Protein AF-A0A954AMT6-F1 (afdb_monomer)

pLDDT: mean 82.37, std 20.59, range [22.92, 98.62]

Foldseek 3Di:
DDDDDDDDDDDDDPVPPVPPDDDDDDDDDDDDDDDDDPPDDDPDDPDDDPPPDPPQPQLNPPLAAFDQDDADDDDPVVVVLLVLLLVLVVCLVPAPQWDADLLLQIDHPDPSNVVSLVVNLVVLQVCVVVLQVNLRNHPDLSSVLSSLSSLLSHPPNLSSLVSPLNLLRHPDPVSSLVSLVSCLSNLLSQLQDADPPDPPHRPYDRDLQSLLSQCSHPDLSSVLSSLSSLLSNLLSPVPNSLVSVVLCLNCLLVQLLDPDPSSNVSSQSNLCSNPVPQDADPDSNSNSVSVVVSNCVSPPCWDDDDQETEHEDDPLSVVQVVVLLVLQVDPVQKDWDWAWADDPVDIDIFIFIAGQDDPPSCVSNVDDHGKGWADKQNHGHRGSVSVVVVVVVCVVVVHQWMKTWIAHNVNDIGIHIYGYDDHPPND

Solvent-accessible surface area (backbone atoms only — not comparable to full-atom values): 24514 Å² total; per-residue (Å²): 144,81,81,89,78,87,83,78,84,85,89,84,84,71,70,72,78,78,70,77,72,87,91,80,82,89,86,83,94,74,84,85,80,83,87,80,74,90,85,76,73,82,92,75,73,97,71,70,71,79,70,72,73,75,80,71,56,73,66,66,71,70,70,74,51,56,77,48,80,49,74,74,89,67,54,72,67,55,49,52,51,42,52,50,36,42,51,39,50,49,53,36,71,73,38,93,68,46,46,59,50,91,64,19,44,83,39,46,86,51,68,66,44,49,53,45,49,67,62,46,39,66,52,25,52,76,45,40,79,56,51,58,65,54,49,59,26,46,69,52,64,72,57,42,41,19,50,56,59,49,29,74,58,20,45,60,62,57,59,16,47,61,50,53,55,51,40,64,30,42,64,51,66,68,47,26,54,56,48,48,65,61,42,38,50,26,51,31,33,40,33,57,35,53,38,89,94,41,94,84,46,63,60,37,83,74,79,55,61,48,36,59,54,24,52,49,41,93,47,68,69,50,25,39,52,19,34,51,44,48,31,41,34,19,70,50,36,33,73,71,44,53,69,52,48,71,77,40,59,82,46,49,44,56,44,36,55,40,90,49,62,70,39,24,50,38,48,50,50,35,49,30,52,66,38,77,84,62,78,76,53,88,52,46,68,58,29,31,60,47,44,57,55,52,46,41,70,77,55,45,44,54,41,80,52,97,56,34,33,41,40,37,76,44,75,67,45,52,51,37,50,52,52,49,51,53,41,48,69,33,74,86,30,38,43,75,42,78,44,68,36,70,56,100,86,49,75,48,77,44,53,10,31,25,26,69,53,63,58,74,69,48,38,64,74,73,50,52,63,47,24,26,41,25,27,50,72,84,42,74,23,77,37,48,64,56,42,50,58,49,53,51,52,40,48,74,72,68,47,46,63,49,36,41,32,31,29,42,76,85,42,50,80,45,67,37,36,38,33,53,46,73,65,78,72,85,123

Secondary structure (DSSP, 8-state):
---PPP------SSTTTSS-S---------PPPP---TT---S--S---------PPTT-S--------------HHHHHHHHHHHHHHHHHHH-TT-EE-TTS-EE---HHHHHHHHHHHHHHHHHHHHHHHHHHH---HHHHHHHHHHGGG-SSHHHHHHHHTTGGG-S-HHHHHHHHHHHHHHHHHHHH-B-TT-TT-BSS----HHHHHHTT-S-HHHHHHHHHHHHHHHHH-HHHHHTTHHHHTTTHHHHHT-S-HHHHHHHHHHHHHH-TT----SSHHHHHHHHHHHHHHHS-SEEEETTEEEE---HHHHHHHHHHHHHHH-TTTEEEEEEEEE-SS-EEEEEEEEES---HHHHTTT--TT-EEEEETTEE--SHHHHHHHHHHHHHTT--EEEEEEE-TTS-EEEEEEEEPPP----

Sequence (427 aa):
MIRRTPAILALPVLLPLLAAAPLCAQARDQDPPAGVDPTQVPRGSKYALPTAAPKEKPFSRPFRFFQPKTSFELSKDWQALLADAHEMYRLWRDSPDRSFDRDGLPTASTKHYATLRERITPLLARQGGMLRSYRMDETAAARRQAWAFLSLFVTPRQDAVDLLRGLPYEPDAAVRKSMIELSIPFLAACARATEDGQQGTAKYFVDAAPWMDLTRSPETRDRILALSALAEIAGARPVATKAVLPYMKRWYPDLLRSKSELLRNKAREFITLLEPQARFPSDIDASADYFDRVYKLLFPPIRLDKGRCELHPSAELDAAIELGRELLNDASATKRESVVVRTKRATFEKLGVRLLRVPEALESAGFHVGDVLTTLNGQPIGSAAQMLGTIEKILEAGSRRFVLEWVDAKGVEHVRTYEVMAPDSDG

Radius of gyration: 30.03 Å; Cα contacts (8 Å, |Δi|>4): 578; chains: 1; bounding box: 68×76×82 Å

Nearest PDB structures (foldseek):
  3au3-assembly1_A  TM=4.557E-01  e=9.404E-02  Homo sapiens
  3woy-assembly1_A  TM=4.192E-01  e=5.409E-02  Homo sapiens
  2h4m-assembly1_B  TM=4.352E-01  e=4.720E-01  Homo sapiens
  3nmz-assembly2_A  TM=2.814E-01  e=4.720E-01  Homo sapiens
  4r11-assembly2_C  TM=3.461E-01  e=4.953E+00  Caenorhabditis elegans

Structure (mmCIF, N/CA/C/O backbone):
data_AF-A0A954AMT6-F1
#
_entry.id   AF-A0A954AMT6-F1
#
loop_
_atom_site.group_PDB
_atom_site.id
_atom_site.type_symbol
_atom_site.label_atom_id
_atom_site.label_alt_id
_atom_site.label_comp_id
_atom_site.label_asym_id
_atom_site.label_entity_id
_atom_site.label_seq_id
_atom_site.pdbx_PDB_ins_code
_atom_site.Cartn_x
_atom_site.Cartn_y
_atom_site.Cartn_z
_atom_site.occupancy
_atom_site.B_iso_or_equiv
_atom_site.auth_seq_id
_atom_site.auth_comp_id
_atom_site.auth_asym_id
_atom_site.auth_atom_id
_atom_site.pdbx_PDB_model_num
ATOM 1 N N . MET A 1 1 ? -38.664 3.873 -13.435 1.00 39.53 1 MET A N 1
ATOM 2 C CA . MET A 1 1 ? -39.058 2.467 -13.211 1.00 39.53 1 MET A CA 1
ATOM 3 C C . MET A 1 1 ? -38.084 1.558 -13.957 1.00 39.53 1 MET A C 1
ATOM 5 O O . MET A 1 1 ? -38.405 1.105 -15.038 1.00 39.53 1 MET A O 1
ATOM 9 N N . ILE A 1 2 ? -36.882 1.330 -13.414 1.00 23.47 2 ILE A N 1
ATOM 10 C CA . ILE A 1 2 ? -35.962 0.260 -13.838 1.00 23.47 2 ILE A CA 1
ATOM 11 C C . ILE A 1 2 ? -35.269 -0.264 -12.572 1.00 23.47 2 ILE A C 1
ATOM 13 O O . ILE A 1 2 ? -34.470 0.420 -11.947 1.00 23.47 2 ILE A O 1
ATOM 17 N N . ARG A 1 3 ? -35.746 -1.448 -12.179 1.00 22.92 3 ARG A N 1
ATOM 18 C CA . ARG A 1 3 ? -35.132 -2.571 -11.453 1.00 22.92 3 ARG A CA 1
ATOM 19 C C . ARG A 1 3 ? -34.033 -2.273 -10.424 1.00 22.92 3 ARG A C 1
ATOM 21 O O . ARG 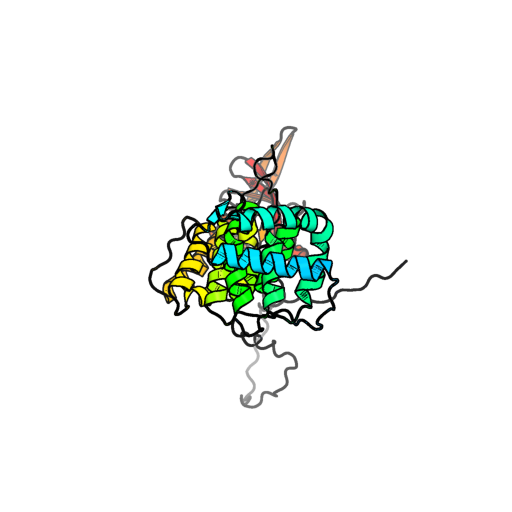A 1 3 ? -32.858 -2.151 -10.744 1.00 22.92 3 ARG A O 1
ATOM 28 N N . ARG A 1 4 ? -34.459 -2.335 -9.156 1.00 23.45 4 ARG A N 1
ATOM 29 C CA . ARG A 1 4 ? -33.649 -2.780 -8.017 1.00 23.45 4 ARG A CA 1
ATOM 30 C C . ARG A 1 4 ? -33.196 -4.221 -8.269 1.00 23.45 4 ARG A C 1
ATOM 32 O O . ARG A 1 4 ? -34.040 -5.083 -8.508 1.00 23.45 4 ARG A O 1
ATOM 39 N N . THR A 1 5 ? -31.900 -4.471 -8.155 1.00 25.03 5 THR A N 1
ATOM 40 C CA . THR A 1 5 ? -31.339 -5.817 -7.992 1.00 25.03 5 THR A CA 1
ATOM 41 C C . THR A 1 5 ? -30.939 -5.970 -6.521 1.00 25.03 5 THR A C 1
ATOM 43 O O . THR A 1 5 ? -30.305 -5.056 -5.990 1.00 25.03 5 THR A O 1
ATOM 46 N N . PRO A 1 6 ? -31.317 -7.062 -5.834 1.00 28.70 6 PRO A N 1
ATOM 47 C CA . PRO A 1 6 ? -30.940 -7.295 -4.448 1.00 28.70 6 PRO A CA 1
ATOM 48 C C . PRO A 1 6 ? -29.555 -7.952 -4.403 1.00 28.70 6 PRO A C 1
ATOM 50 O O . PRO A 1 6 ? -29.346 -8.996 -5.016 1.00 28.70 6 PRO A O 1
ATOM 53 N N . ALA A 1 7 ? -28.614 -7.362 -3.669 1.00 24.56 7 ALA A N 1
ATOM 54 C CA . ALA A 1 7 ? -27.383 -8.039 -3.274 1.00 24.56 7 ALA A CA 1
ATOM 55 C C . ALA A 1 7 ? -27.547 -8.507 -1.822 1.00 24.56 7 ALA A C 1
ATOM 57 O O . ALA A 1 7 ? -27.324 -7.767 -0.868 1.00 24.56 7 ALA A O 1
ATOM 58 N N . ILE A 1 8 ? -28.045 -9.736 -1.706 1.00 31.00 8 ILE A N 1
ATOM 59 C CA . ILE A 1 8 ? -27.939 -10.617 -0.542 1.00 31.00 8 ILE A CA 1
ATOM 60 C C . ILE A 1 8 ? -26.513 -11.205 -0.551 1.00 31.00 8 ILE A C 1
ATOM 62 O O . ILE A 1 8 ? -25.988 -11.445 -1.637 1.00 31.00 8 ILE A O 1
ATOM 66 N N . LEU A 1 9 ? -25.964 -11.488 0.645 1.00 27.56 9 LEU A N 1
ATOM 67 C CA . LEU A 1 9 ? -24.606 -11.975 1.006 1.00 27.56 9 LEU A CA 1
ATOM 68 C C . LEU A 1 9 ? -23.673 -10.802 1.395 1.00 27.56 9 LEU A C 1
ATOM 70 O O . LEU A 1 9 ? -23.375 -9.962 0.562 1.00 27.56 9 LEU A O 1
ATOM 74 N N . ALA A 1 10 ? -23.193 -10.622 2.631 1.00 26.39 10 ALA A N 1
ATOM 75 C CA . ALA A 1 10 ? -22.864 -11.583 3.679 1.00 26.39 10 ALA A CA 1
ATOM 76 C C . ALA A 1 10 ? -23.217 -11.068 5.100 1.00 26.39 10 ALA A C 1
ATOM 78 O O . ALA A 1 10 ? -22.641 -10.107 5.608 1.00 26.39 10 ALA A O 1
ATOM 79 N N . LEU A 1 11 ? -24.160 -11.768 5.738 1.00 28.52 11 LEU A N 1
ATOM 80 C CA . LEU A 1 11 ? -24.260 -12.022 7.182 1.00 28.52 11 LEU A CA 1
ATOM 81 C C . LEU A 1 11 ? -23.654 -13.428 7.345 1.00 28.52 11 LEU A C 1
ATOM 83 O O . LEU A 1 11 ? -24.226 -14.335 6.731 1.00 28.52 11 LEU A O 1
ATOM 87 N N . PRO A 1 12 ? -22.510 -13.653 8.033 1.00 33.53 12 PRO A N 1
ATOM 88 C CA . PRO A 1 12 ? -22.556 -13.944 9.478 1.00 33.53 12 PRO A CA 1
ATOM 89 C C . PRO A 1 12 ? -21.199 -13.775 10.220 1.00 33.53 12 PRO A C 1
ATOM 91 O O . PRO A 1 12 ? -20.303 -14.591 10.040 1.00 33.53 12 PRO A O 1
ATOM 94 N N . VAL A 1 13 ? -21.038 -12.803 11.128 1.00 34.53 13 VAL A N 1
ATOM 95 C CA . VAL A 1 13 ? -19.943 -12.883 12.138 1.00 34.53 13 VAL A CA 1
ATOM 96 C C . VAL A 1 13 ? -20.387 -12.515 13.562 1.00 34.53 13 VAL A C 1
ATOM 98 O O . VAL A 1 13 ? -19.777 -12.982 14.509 1.00 34.53 13 VAL A O 1
ATOM 101 N N . LEU A 1 14 ? -21.507 -11.812 13.768 1.00 35.38 14 LEU A N 1
ATOM 102 C CA . LEU A 1 14 ? -21.931 -11.406 15.125 1.00 35.38 14 LEU A CA 1
ATOM 103 C C . LEU A 1 14 ? -23.169 -12.131 15.685 1.00 35.38 14 LEU A C 1
ATOM 105 O O . LEU A 1 14 ? -23.525 -11.924 16.838 1.00 35.38 14 LEU A O 1
ATOM 109 N N . LEU A 1 15 ? -23.803 -13.026 14.919 1.00 35.53 15 LEU A N 1
ATOM 110 C CA . LEU A 1 15 ? -24.975 -13.788 15.385 1.00 35.53 15 LEU A CA 1
ATOM 111 C C . LEU A 1 15 ? -24.683 -14.991 16.320 1.00 35.53 15 LEU A C 1
ATOM 113 O O . LEU A 1 15 ? -25.569 -15.308 17.108 1.00 35.53 15 LEU A O 1
ATOM 117 N N . PRO A 1 16 ? -23.505 -15.657 16.322 1.00 33.38 16 PRO A N 1
ATOM 118 C CA . PRO A 1 16 ? -23.259 -16.764 17.258 1.00 33.38 16 PRO A CA 1
ATOM 119 C C . PRO A 1 16 ? -22.732 -16.339 18.638 1.00 33.38 16 PRO A C 1
ATOM 121 O O . PRO A 1 16 ? -22.769 -17.146 19.560 1.00 33.38 16 PRO A O 1
ATOM 124 N N . LEU A 1 17 ? -22.230 -15.108 18.796 1.00 35.06 17 LEU A N 1
ATOM 125 C CA . LEU A 1 17 ? -21.546 -14.665 20.024 1.00 35.06 17 LEU A CA 1
ATOM 126 C C . LEU A 1 17 ? -22.489 -14.085 21.091 1.00 35.06 17 LEU A C 1
ATOM 128 O O . LEU A 1 17 ? -22.149 -14.097 22.266 1.00 35.06 17 LEU A O 1
ATOM 132 N N . LEU A 1 18 ? -23.699 -13.663 20.710 1.00 33.62 18 LEU A N 1
ATOM 133 C CA . LEU A 1 18 ? -24.727 -13.165 21.640 1.00 33.62 18 LEU A CA 1
ATOM 134 C C . LEU A 1 18 ? -25.834 -14.193 21.949 1.00 33.62 18 LEU A C 1
ATOM 136 O O . LEU A 1 18 ? -26.652 -13.962 22.832 1.00 33.62 18 LEU A O 1
ATOM 140 N N . ALA A 1 19 ? -25.861 -15.340 21.258 1.00 32.38 19 ALA A N 1
ATOM 141 C CA . ALA A 1 19 ? -26.897 -16.372 21.410 1.00 32.38 19 ALA A CA 1
ATOM 142 C C . ALA A 1 19 ? -26.462 -17.597 22.247 1.00 32.38 19 ALA A C 1
ATOM 144 O O . ALA A 1 19 ? -27.180 -18.595 22.296 1.00 32.38 19 ALA A O 1
ATOM 145 N N . ALA A 1 20 ? -25.300 -17.547 22.906 1.00 32.31 20 ALA A N 1
ATOM 146 C CA . ALA A 1 20 ? -24.756 -18.654 23.695 1.00 32.31 20 ALA A CA 1
ATOM 147 C C . ALA A 1 20 ? -24.685 -18.327 25.200 1.00 32.31 20 ALA A C 1
ATOM 149 O O . ALA A 1 20 ? -23.614 -18.339 25.797 1.00 32.31 20 ALA A O 1
ATOM 150 N N . ALA A 1 21 ? -25.835 -18.077 25.828 1.00 29.72 21 ALA A N 1
ATOM 151 C CA . ALA A 1 21 ? -26.018 -18.277 27.267 1.00 29.72 21 ALA A CA 1
ATOM 152 C C . ALA A 1 21 ? -27.470 -18.723 27.543 1.00 29.72 21 ALA A C 1
ATOM 154 O O . ALA A 1 21 ? -28.401 -18.119 27.005 1.00 29.72 21 ALA A O 1
ATOM 155 N N . PRO A 1 22 ? -27.699 -19.791 28.330 1.00 33.03 22 PRO A N 1
ATOM 156 C CA . PRO A 1 22 ? -29.031 -20.340 28.539 1.00 33.03 22 PRO A CA 1
ATOM 157 C C . PRO A 1 22 ? -29.822 -19.511 29.558 1.00 33.03 22 PRO A C 1
ATOM 159 O O . PRO A 1 22 ? -29.439 -19.379 30.719 1.00 33.03 22 PRO A O 1
ATOM 162 N N . LEU A 1 23 ? -30.988 -19.026 29.137 1.00 29.27 23 LEU A N 1
ATOM 163 C CA . LEU A 1 23 ? -32.106 -18.735 30.029 1.00 29.27 23 LEU A CA 1
ATOM 164 C C . LEU A 1 23 ? -32.763 -20.066 30.425 1.00 29.27 23 LEU A C 1
ATOM 166 O O . LEU A 1 23 ? -33.366 -20.710 29.572 1.00 29.27 23 LEU A O 1
ATOM 170 N N . CYS A 1 24 ? -32.623 -20.484 31.688 1.00 27.59 24 CYS A N 1
ATOM 171 C CA . CYS A 1 24 ? -33.737 -20.888 32.564 1.00 27.59 24 CYS A CA 1
ATOM 172 C C . CYS A 1 24 ? -33.237 -21.541 33.861 1.00 27.59 24 CYS A C 1
ATOM 174 O O . CYS A 1 24 ? -32.569 -22.572 33.854 1.00 27.59 24 CYS A O 1
ATOM 176 N N . ALA A 1 25 ? -33.655 -20.958 34.984 1.00 30.44 25 ALA A N 1
ATOM 177 C CA . ALA A 1 25 ? -33.643 -21.579 36.297 1.00 30.44 25 ALA A CA 1
ATOM 178 C C . ALA A 1 25 ? -34.978 -22.312 36.560 1.00 30.44 25 ALA A C 1
ATOM 180 O O . ALA A 1 25 ? -36.036 -21.807 36.197 1.00 30.44 25 ALA A O 1
ATOM 181 N N . GLN A 1 26 ? -34.870 -23.448 37.262 1.00 31.23 26 GLN A N 1
ATOM 182 C CA . GLN A 1 26 ? -35.848 -24.108 38.150 1.00 31.23 26 GLN A CA 1
ATOM 183 C C . GLN A 1 26 ? -37.189 -24.638 37.594 1.00 31.23 26 GLN A C 1
ATOM 185 O O . GLN A 1 26 ? -38.109 -23.873 37.329 1.00 31.23 26 GLN A O 1
ATOM 190 N N . ALA A 1 27 ? -37.361 -25.971 37.660 1.00 27.73 27 ALA A N 1
ATOM 191 C CA . ALA A 1 27 ? -38.495 -26.611 38.349 1.00 27.73 27 ALA A CA 1
ATOM 192 C C . ALA A 1 27 ? -38.302 -28.136 38.568 1.00 27.73 27 ALA A C 1
ATOM 194 O O . ALA A 1 27 ? -38.224 -28.891 37.607 1.00 27.73 27 ALA A O 1
ATOM 195 N N . ARG A 1 28 ? -38.391 -28.525 39.852 1.00 28.66 28 ARG A N 1
ATOM 196 C CA . ARG A 1 28 ? -38.948 -29.762 40.451 1.00 28.66 28 ARG A CA 1
ATOM 197 C C . ARG A 1 28 ? -38.168 -31.089 40.461 1.00 28.66 28 ARG A C 1
ATOM 199 O O . ARG A 1 28 ? -37.801 -31.643 39.434 1.00 28.66 28 ARG A O 1
ATOM 206 N N . ASP A 1 29 ? -38.083 -31.605 41.692 1.00 38.12 29 ASP A N 1
ATOM 207 C CA . ASP A 1 29 ? -37.853 -32.992 42.099 1.00 38.12 29 ASP A CA 1
ATOM 208 C C . ASP A 1 29 ? -38.698 -33.989 41.299 1.00 38.12 29 ASP A C 1
ATOM 210 O O . ASP A 1 29 ? -39.926 -33.873 41.272 1.00 38.12 29 ASP A O 1
ATOM 214 N N . GLN A 1 30 ? -38.035 -34.993 40.727 1.00 30.53 30 GLN A N 1
ATOM 215 C CA . GLN A 1 30 ? -38.553 -36.339 40.478 1.00 30.53 30 GLN A CA 1
ATOM 216 C C . GLN A 1 30 ? -37.357 -37.295 40.322 1.00 30.53 30 GLN A C 1
ATOM 218 O O . GLN A 1 30 ? -36.371 -36.959 39.666 1.00 30.53 30 GLN A O 1
ATOM 223 N N . ASP A 1 31 ? -37.442 -38.457 40.974 1.00 32.38 31 ASP A N 1
ATOM 224 C CA . ASP A 1 31 ? -36.418 -39.510 41.000 1.00 32.38 31 ASP A CA 1
ATOM 225 C C . ASP A 1 31 ? -35.973 -39.972 39.595 1.00 32.38 31 ASP A C 1
ATOM 227 O O . ASP A 1 31 ? -36.766 -39.942 38.647 1.00 32.38 31 ASP A O 1
ATOM 231 N N . PRO A 1 32 ? -34.719 -40.444 39.429 1.00 31.44 32 PRO A N 1
ATOM 232 C CA . PRO A 1 32 ? -34.185 -40.798 38.120 1.00 31.44 32 PRO A CA 1
ATOM 233 C C . PRO A 1 32 ? -34.730 -42.152 37.631 1.00 31.44 32 PRO A C 1
ATOM 235 O O . PRO A 1 32 ? -34.646 -43.144 38.361 1.00 31.44 32 PRO A O 1
ATOM 238 N N . PRO A 1 33 ? -35.211 -42.264 36.378 1.00 32.69 33 PRO A N 1
ATOM 239 C CA . PRO A 1 33 ? -35.405 -43.561 35.757 1.00 32.69 33 PRO A CA 1
ATOM 240 C C . PRO A 1 33 ? -34.062 -44.119 35.264 1.00 32.69 33 PRO A C 1
ATOM 242 O O . PRO A 1 33 ? -33.145 -43.396 34.868 1.00 32.69 33 PRO A O 1
ATOM 245 N N . ALA A 1 34 ? -33.962 -45.441 35.316 1.00 37.44 34 ALA A N 1
ATOM 246 C CA . ALA A 1 34 ? -32.781 -46.220 34.995 1.00 37.44 34 ALA A CA 1
ATOM 247 C C . ALA A 1 34 ? -32.275 -46.038 33.549 1.00 37.44 34 ALA A C 1
ATOM 249 O O . ALA A 1 34 ? -33.058 -46.013 32.605 1.00 37.44 34 ALA A O 1
ATOM 250 N N . GLY A 1 35 ? -30.942 -46.029 33.418 1.00 42.00 35 GLY A N 1
ATOM 251 C CA . GLY A 1 35 ? -30.180 -46.582 32.293 1.00 42.00 35 GLY A CA 1
ATOM 252 C C . GLY A 1 35 ? -30.486 -46.050 30.893 1.00 42.00 35 GLY A C 1
ATOM 253 O O . GLY A 1 35 ? -31.295 -46.628 30.174 1.00 42.00 35 GLY A O 1
ATOM 254 N N . VAL A 1 36 ? -29.715 -45.054 30.447 1.00 33.25 36 VAL A N 1
ATOM 255 C CA . VAL A 1 36 ? -29.542 -44.761 29.016 1.00 33.25 36 VAL A CA 1
ATOM 256 C C . VAL A 1 36 ? -28.079 -44.998 28.646 1.00 33.25 36 VAL A C 1
ATOM 258 O O . VAL A 1 36 ? -27.172 -44.376 29.194 1.00 33.25 36 VAL A O 1
ATOM 261 N N . ASP A 1 37 ? -27.876 -45.947 27.737 1.00 39.97 37 ASP A N 1
ATOM 262 C CA . ASP A 1 37 ? -26.595 -46.326 27.149 1.00 39.97 37 ASP A CA 1
ATOM 263 C C . ASP A 1 37 ? -26.020 -45.155 26.317 1.00 39.97 37 ASP A C 1
ATOM 265 O O . ASP A 1 37 ? -26.668 -44.704 25.365 1.00 39.97 37 ASP A O 1
ATOM 269 N N . PRO A 1 38 ? -24.814 -44.643 26.632 1.00 34.97 38 PRO A N 1
ATOM 270 C CA . PRO A 1 38 ? -24.215 -43.502 25.937 1.00 34.97 38 PRO A CA 1
ATOM 271 C C . PRO A 1 38 ? -23.740 -43.808 24.502 1.00 34.97 38 PRO A C 1
ATOM 273 O O . PRO A 1 38 ? -23.171 -42.930 23.853 1.00 34.97 38 PRO A O 1
ATOM 276 N N . THR A 1 39 ? -23.965 -45.015 23.969 1.00 34.16 39 THR A N 1
ATOM 277 C CA . THR A 1 39 ? -23.515 -45.395 22.617 1.00 34.16 39 THR A CA 1
ATOM 278 C C . THR A 1 39 ? -24.541 -45.197 21.497 1.00 34.16 39 THR A C 1
ATOM 280 O O . THR A 1 39 ? -24.213 -45.419 20.330 1.00 34.16 39 THR A O 1
ATOM 283 N N . GLN A 1 40 ? -25.746 -44.692 21.784 1.00 37.56 40 GLN A N 1
ATOM 284 C CA . GLN A 1 40 ? -26.763 -44.432 20.755 1.00 37.56 40 GLN A CA 1
ATOM 285 C C . GLN A 1 40 ? -27.108 -42.945 20.613 1.00 37.56 40 GLN A C 1
ATOM 287 O O . GLN A 1 40 ? -28.168 -42.486 21.028 1.00 37.56 40 GLN A O 1
ATOM 292 N N . VAL A 1 41 ? -26.229 -42.186 19.950 1.00 35.03 41 VAL A N 1
ATOM 293 C CA . VAL A 1 41 ? -26.588 -40.877 19.378 1.00 35.03 41 VAL A CA 1
ATOM 294 C C . VAL A 1 41 ? -26.705 -41.019 17.854 1.00 35.03 41 VAL A C 1
ATOM 296 O O . VAL A 1 41 ? -25.728 -41.408 17.203 1.00 35.03 41 VAL A O 1
ATOM 299 N N . PRO A 1 42 ? -27.861 -40.697 17.244 1.00 35.53 42 PRO A N 1
ATOM 300 C CA . PRO A 1 42 ? -28.013 -40.725 15.798 1.00 35.53 42 PRO A CA 1
ATOM 301 C C . PRO A 1 42 ? -27.135 -39.643 15.156 1.00 35.53 42 PRO A C 1
ATOM 303 O O . PRO A 1 42 ? -27.300 -38.447 15.402 1.00 35.53 42 PRO A O 1
ATOM 306 N N . ARG A 1 43 ? -26.206 -40.060 14.288 1.00 42.59 43 ARG A N 1
ATOM 307 C CA . ARG A 1 43 ? -25.472 -39.165 13.383 1.00 42.59 43 ARG A CA 1
ATOM 308 C C . ARG A 1 43 ? -26.459 -38.518 12.411 1.00 42.59 43 ARG A C 1
ATOM 310 O O . ARG A 1 43 ? -26.842 -39.131 11.420 1.00 42.59 43 ARG A O 1
ATOM 317 N N . GLY A 1 44 ? -26.859 -37.282 12.686 1.00 39.81 44 GLY A N 1
ATOM 318 C CA . GLY A 1 44 ? -27.775 -36.567 11.804 1.00 39.81 44 GLY A CA 1
ATOM 319 C C . GLY A 1 44 ? -28.149 -35.163 12.260 1.00 39.81 44 GLY A C 1
ATOM 320 O O . GLY A 1 44 ? -29.327 -34.827 12.214 1.00 39.81 44 GLY A O 1
ATOM 321 N N . SER A 1 45 ? -27.197 -34.322 12.681 1.00 35.28 45 SER A N 1
ATOM 322 C CA . SER A 1 45 ? -27.476 -32.885 12.791 1.00 35.28 45 SER A CA 1
ATOM 323 C C . SER A 1 45 ? -27.213 -32.206 11.439 1.00 35.28 45 SER A C 1
ATOM 325 O O . SER A 1 45 ? -26.089 -32.125 10.951 1.00 35.28 45 SER A O 1
ATOM 327 N N . LYS A 1 46 ? -28.277 -31.695 10.807 1.00 37.28 46 LYS A N 1
ATOM 328 C CA . LYS A 1 46 ? -28.234 -30.875 9.575 1.00 37.28 46 LYS A CA 1
ATOM 329 C C . LYS A 1 46 ? -27.667 -29.458 9.800 1.00 37.28 46 LYS A C 1
ATOM 331 O O . LYS A 1 46 ? -27.836 -28.586 8.957 1.00 37.28 46 LYS A O 1
ATOM 336 N N . TYR A 1 47 ? -26.985 -29.239 10.922 1.00 35.31 47 TYR A N 1
ATOM 337 C CA . TYR A 1 47 ? -26.426 -27.955 11.343 1.00 35.31 47 TYR A CA 1
ATOM 338 C C . TYR A 1 47 ? -25.015 -28.147 11.903 1.00 35.31 47 TYR A C 1
ATOM 340 O O . TYR A 1 47 ? -24.683 -27.657 12.980 1.00 35.31 47 TYR A O 1
ATOM 348 N N . ALA A 1 48 ? -24.172 -28.893 11.185 1.00 33.06 48 ALA A N 1
ATOM 349 C CA . ALA A 1 48 ? -22.739 -28.787 11.406 1.00 33.06 48 ALA A CA 1
ATOM 350 C C . ALA A 1 48 ? -22.333 -27.344 11.077 1.00 33.06 48 ALA A C 1
ATOM 352 O O . ALA A 1 48 ? -22.473 -26.905 9.933 1.00 33.06 48 ALA A O 1
ATOM 353 N N . LEU A 1 49 ? -21.874 -26.604 12.093 1.00 34.00 49 LEU A N 1
ATOM 354 C CA . LEU A 1 49 ? -21.141 -25.354 11.900 1.00 34.00 49 LEU A CA 1
ATOM 355 C C . LEU A 1 49 ? -20.101 -25.601 10.801 1.00 34.00 49 LEU A C 1
ATOM 357 O O . LEU A 1 49 ? -19.436 -26.642 10.860 1.00 34.00 49 LEU A O 1
ATOM 361 N N . PRO A 1 50 ? -19.964 -24.719 9.794 1.00 34.62 50 PRO A N 1
ATOM 362 C CA . PRO A 1 50 ? -18.945 -24.897 8.777 1.00 34.62 50 PRO A CA 1
ATOM 363 C C . PRO A 1 50 ? -17.607 -25.026 9.500 1.00 34.62 50 PRO A C 1
ATOM 365 O O . PRO A 1 50 ? -17.144 -24.083 10.142 1.00 34.62 50 PRO A O 1
ATOM 368 N N . THR A 1 51 ? -17.024 -26.227 9.454 1.00 40.41 51 THR A N 1
ATOM 369 C CA . THR A 1 51 ? -15.646 -26.470 9.874 1.00 40.41 51 THR A CA 1
ATOM 370 C C . THR A 1 51 ? -14.821 -25.367 9.249 1.00 40.41 51 THR A C 1
ATOM 372 O O . THR A 1 51 ? -14.891 -25.219 8.025 1.00 40.41 51 THR A O 1
ATOM 375 N N . ALA A 1 52 ? -14.150 -24.570 10.094 1.00 44.38 52 ALA A N 1
ATOM 376 C CA . ALA A 1 52 ? -13.377 -23.401 9.693 1.00 44.38 52 ALA A CA 1
ATOM 377 C C . ALA A 1 52 ? -12.727 -23.686 8.343 1.00 44.38 52 ALA A C 1
ATOM 379 O O . ALA A 1 52 ? -11.986 -24.671 8.233 1.00 44.38 52 ALA A O 1
ATOM 380 N N . ALA A 1 53 ? -13.102 -22.902 7.321 1.00 45.69 53 ALA A N 1
ATOM 381 C CA . ALA A 1 53 ? -12.620 -23.107 5.964 1.00 45.69 53 ALA A CA 1
ATOM 382 C C . ALA A 1 53 ? -11.111 -23.366 6.048 1.00 45.69 53 ALA A C 1
ATOM 384 O O . ALA A 1 53 ? -10.431 -22.635 6.781 1.00 45.69 53 ALA A O 1
ATOM 385 N N . PRO A 1 54 ? -10.603 -24.447 5.423 1.00 48.72 54 PRO A N 1
ATOM 386 C CA . PRO A 1 54 ? -9.213 -24.846 5.583 1.00 48.72 54 PRO A CA 1
ATOM 387 C C . PRO A 1 54 ? -8.362 -23.604 5.379 1.00 48.72 54 PRO A C 1
ATOM 389 O O . PRO A 1 54 ? -8.541 -22.934 4.363 1.00 48.72 54 PRO A O 1
ATOM 392 N N . LYS A 1 55 ? -7.524 -23.261 6.374 1.00 53.22 55 LYS A N 1
ATOM 393 C CA . LYS A 1 55 ? -6.646 -22.086 6.328 1.00 53.22 55 LYS A CA 1
ATOM 394 C C . LYS A 1 55 ? -5.896 -22.149 5.003 1.00 53.22 55 LYS A C 1
ATOM 396 O O . LYS A 1 55 ? -4.933 -22.904 4.873 1.00 53.22 55 LYS A O 1
ATOM 401 N N . GLU A 1 56 ? -6.395 -21.428 4.001 1.00 51.16 56 GLU A N 1
ATOM 402 C CA . GLU A 1 56 ? -5.812 -21.387 2.666 1.00 51.16 56 GLU A CA 1
ATOM 403 C C . GLU A 1 56 ? -4.337 -21.023 2.896 1.00 51.16 56 GLU A C 1
ATOM 405 O O . GLU A 1 56 ? -4.025 -20.092 3.653 1.00 51.16 56 GLU A O 1
ATOM 410 N N . LYS A 1 57 ? -3.402 -21.798 2.344 1.00 59.84 57 LYS A N 1
ATOM 411 C CA . LYS A 1 57 ? -1.986 -21.490 2.556 1.00 59.84 57 LYS A CA 1
ATOM 412 C C . LYS A 1 57 ? -1.721 -20.071 2.031 1.00 59.84 57 LYS A C 1
ATOM 414 O O . LYS A 1 57 ? -2.272 -19.718 0.979 1.00 59.84 57 LYS A O 1
ATOM 419 N N . PRO A 1 58 ? -0.912 -19.248 2.713 1.00 54.31 58 PRO A N 1
ATOM 420 C CA . PRO A 1 58 ? -0.385 -18.032 2.108 1.00 54.31 58 PRO A CA 1
ATOM 421 C C . PRO A 1 58 ? 0.179 -18.372 0.719 1.00 54.31 58 PRO A C 1
ATOM 423 O O . PRO A 1 58 ? 0.751 -19.447 0.531 1.00 54.31 58 PRO A O 1
ATOM 426 N N . PHE A 1 59 ? -0.060 -17.514 -0.276 1.00 59.97 59 PHE A N 1
ATOM 427 C CA . PHE A 1 59 ? 0.307 -17.744 -1.688 1.00 59.97 59 PHE A CA 1
ATOM 428 C C . PHE A 1 59 ? -0.450 -18.875 -2.425 1.00 59.97 59 PHE A C 1
ATOM 430 O O . PHE A 1 59 ? -0.112 -19.179 -3.565 1.00 59.97 59 PHE A O 1
ATOM 437 N N . SER A 1 60 ? -1.489 -19.484 -1.833 1.00 53.97 60 SER A N 1
ATOM 438 C CA . SER A 1 60 ? -2.279 -20.547 -2.494 1.00 53.97 60 SER A CA 1
ATOM 439 C C . SER A 1 60 ? -3.064 -20.065 -3.715 1.00 53.97 60 SER A C 1
ATOM 441 O O . SER A 1 60 ? -3.208 -20.811 -4.682 1.00 53.97 60 SER A O 1
ATOM 443 N N . ARG A 1 61 ? -3.535 -18.811 -3.710 1.00 60.91 61 ARG A N 1
ATOM 444 C CA . ARG A 1 61 ? -4.050 -18.164 -4.920 1.00 60.91 61 ARG A CA 1
ATOM 445 C C . ARG A 1 61 ? -2.860 -17.684 -5.758 1.00 60.91 61 ARG A C 1
ATOM 447 O O . ARG A 1 61 ? -2.148 -16.788 -5.287 1.00 60.91 61 ARG A O 1
ATOM 454 N N . PRO A 1 62 ? -2.648 -18.242 -6.965 1.00 65.88 62 PRO A N 1
ATOM 455 C CA . PRO A 1 62 ? -1.496 -17.906 -7.785 1.00 65.88 62 PRO A CA 1
ATOM 456 C C . PRO A 1 62 ? -1.535 -16.425 -8.158 1.00 65.88 62 PRO A C 1
ATOM 458 O O . PRO A 1 62 ? -2.578 -15.912 -8.572 1.00 65.88 62 PRO A O 1
ATOM 461 N N . PHE A 1 63 ? -0.394 -15.748 -8.014 1.00 79.12 63 PHE A N 1
ATOM 462 C CA . PHE A 1 63 ? -0.194 -14.424 -8.595 1.00 79.12 63 PHE A CA 1
ATOM 463 C C . PHE A 1 63 ? -0.442 -14.521 -10.106 1.00 79.12 63 PHE A C 1
ATOM 465 O O . PHE A 1 63 ? 0.140 -15.377 -10.777 1.00 79.12 63 PHE A O 1
ATOM 472 N N . ARG A 1 64 ? -1.355 -13.700 -10.635 1.00 83.19 64 ARG A N 1
ATOM 473 C CA . ARG A 1 64 ? -1.755 -13.763 -12.044 1.00 83.19 64 ARG A CA 1
ATOM 474 C C . ARG A 1 64 ? -0.987 -12.722 -12.841 1.00 83.19 64 ARG A C 1
ATOM 476 O O . ARG A 1 64 ? -1.249 -11.531 -12.722 1.00 83.19 64 ARG A O 1
ATOM 483 N N . PHE A 1 65 ? -0.068 -13.195 -13.670 1.00 87.19 65 PHE A N 1
ATOM 484 C CA . PHE A 1 65 ? 0.544 -12.376 -14.709 1.00 87.19 65 PHE A CA 1
ATOM 485 C C . PHE A 1 65 ? -0.442 -12.135 -15.854 1.00 87.19 65 PHE A C 1
ATOM 487 O O . PHE A 1 65 ? -1.392 -12.902 -16.050 1.00 87.19 65 PHE A O 1
ATOM 494 N N . PHE A 1 66 ? -0.202 -11.082 -16.631 1.00 85.12 66 PHE A N 1
ATOM 495 C CA . PHE A 1 66 ? -0.923 -10.864 -17.874 1.00 85.12 66 PHE A CA 1
ATOM 496 C C . PHE A 1 66 ? -0.703 -12.034 -18.832 1.00 85.12 66 PHE A C 1
ATOM 498 O O . PHE A 1 66 ? 0.376 -12.621 -18.901 1.00 85.12 66 PHE A O 1
ATOM 505 N N . GLN A 1 67 ? -1.755 -12.370 -19.570 1.00 84.56 67 GLN A N 1
ATOM 506 C CA . GLN A 1 67 ? -1.731 -13.398 -20.602 1.00 84.56 67 GLN A CA 1
ATOM 507 C C . GLN A 1 67 ? -1.887 -12.702 -21.956 1.00 84.56 67 GLN A C 1
ATOM 509 O O . GLN A 1 67 ? -3.025 -12.540 -22.403 1.00 84.56 67 GLN A O 1
ATOM 514 N N . PRO A 1 68 ? -0.786 -12.233 -22.573 1.00 79.69 68 PRO A N 1
ATOM 515 C CA . PRO A 1 68 ? -0.841 -11.607 -23.888 1.00 79.69 68 PRO A CA 1
ATOM 516 C C . PRO A 1 68 ? -1.388 -12.615 -24.899 1.00 79.69 68 PRO A C 1
ATOM 518 O O . PRO A 1 68 ? -0.949 -13.767 -24.933 1.00 79.69 68 PRO A O 1
ATOM 521 N N . LYS A 1 69 ? -2.386 -12.203 -25.686 1.00 79.12 69 LYS A N 1
ATOM 522 C CA . LYS A 1 69 ? -3.130 -13.120 -26.566 1.00 79.12 69 LYS A CA 1
ATOM 523 C C . LYS A 1 69 ? -2.727 -13.026 -28.031 1.00 79.12 69 LYS A C 1
ATOM 525 O O . LYS A 1 69 ? -2.907 -14.001 -28.755 1.00 79.12 69 LYS A O 1
ATOM 530 N N . THR A 1 70 ? -2.218 -11.883 -28.483 1.00 74.88 70 THR A N 1
ATOM 531 C CA . THR A 1 70 ? -2.068 -11.600 -29.916 1.00 74.88 70 THR A CA 1
ATOM 532 C C . THR A 1 70 ? -0.900 -10.667 -30.197 1.00 74.88 70 THR A C 1
ATOM 534 O O . THR A 1 70 ? -0.838 -9.568 -29.661 1.00 74.88 70 THR A O 1
ATOM 537 N N . SER A 1 71 ? -0.020 -11.050 -31.122 1.00 73.00 71 SER A N 1
ATOM 538 C CA . SER A 1 71 ? 0.916 -10.098 -31.727 1.00 73.00 71 SER A CA 1
ATOM 539 C C . SER A 1 71 ? 0.166 -9.236 -32.741 1.00 73.00 71 SER A C 1
ATOM 541 O O . SER A 1 71 ? -0.483 -9.776 -33.637 1.00 73.00 71 SER A O 1
ATOM 543 N N . PHE A 1 72 ? 0.238 -7.915 -32.601 1.00 77.81 72 PHE A N 1
ATOM 544 C CA . PHE A 1 72 ? -0.318 -6.994 -33.588 1.00 77.81 72 PHE A CA 1
ATOM 545 C C . PHE A 1 72 ? 0.735 -6.616 -34.629 1.00 77.81 72 PHE A C 1
ATOM 547 O O . PHE A 1 72 ? 1.911 -6.409 -34.311 1.00 77.81 72 PHE A O 1
ATOM 554 N N . GLU A 1 73 ? 0.299 -6.457 -35.877 1.00 84.81 73 GLU A N 1
ATOM 555 C CA . GLU A 1 73 ? 1.104 -5.772 -36.880 1.00 84.81 73 GLU A CA 1
ATOM 556 C C . GLU A 1 73 ? 1.124 -4.275 -36.568 1.00 84.81 73 GLU A C 1
ATOM 558 O O . GLU A 1 73 ? 0.117 -3.574 -36.651 1.00 84.81 73 GLU A O 1
ATOM 563 N N . LEU A 1 74 ? 2.293 -3.788 -36.161 1.00 85.94 74 LEU A N 1
ATOM 564 C CA . LEU A 1 74 ? 2.510 -2.376 -35.879 1.00 85.94 74 LEU A CA 1
ATOM 565 C C . LEU A 1 74 ? 2.724 -1.609 -37.184 1.00 85.94 74 LEU A C 1
ATOM 567 O O . LEU A 1 74 ? 3.398 -2.106 -38.091 1.00 85.94 74 LEU A O 1
ATOM 571 N N . SER A 1 75 ? 2.231 -0.370 -37.250 1.00 89.62 75 SER A N 1
ATOM 572 C CA . SER A 1 75 ? 2.577 0.540 -38.346 1.00 89.62 75 SER A CA 1
ATOM 573 C C . SER A 1 75 ? 4.092 0.783 -38.398 1.00 89.62 75 SER A C 1
ATOM 575 O O . SER A 1 75 ? 4.795 0.631 -37.395 1.00 89.62 75 SER A O 1
ATOM 577 N N . LYS A 1 76 ? 4.607 1.198 -39.564 1.00 91.75 76 LYS A N 1
ATOM 578 C CA . LYS A 1 76 ? 6.038 1.511 -39.739 1.00 91.75 76 LYS A CA 1
ATOM 579 C C . LYS A 1 76 ? 6.538 2.537 -38.716 1.00 91.75 76 LYS A C 1
ATOM 581 O O . LYS A 1 76 ? 7.639 2.380 -38.198 1.00 91.75 76 LYS A O 1
ATOM 586 N N . ASP A 1 77 ? 5.708 3.519 -38.373 1.00 90.00 77 ASP A N 1
ATOM 587 C CA . ASP A 1 77 ? 6.046 4.555 -37.393 1.00 90.00 77 ASP A CA 1
ATOM 588 C C . ASP A 1 77 ? 6.241 3.969 -35.988 1.00 90.00 77 ASP A C 1
ATOM 590 O O . ASP A 1 77 ? 7.219 4.280 -35.313 1.00 90.00 77 ASP A O 1
ATOM 594 N N . TRP A 1 78 ? 5.357 3.060 -35.563 1.00 89.62 78 TRP A N 1
ATOM 595 C CA . TRP A 1 78 ? 5.490 2.374 -34.275 1.00 89.62 78 TRP A CA 1
ATOM 596 C C . TRP A 1 78 ? 6.681 1.418 -34.246 1.00 89.62 78 TRP A C 1
ATOM 598 O O . TRP A 1 78 ? 7.359 1.316 -33.226 1.00 89.62 78 TRP A O 1
ATOM 608 N N . GLN A 1 79 ? 6.971 0.741 -35.358 1.00 91.44 79 GLN A N 1
ATOM 609 C CA . GLN A 1 79 ? 8.163 -0.102 -35.468 1.00 91.44 79 GLN A CA 1
ATOM 610 C C . GLN A 1 79 ? 9.447 0.727 -35.339 1.00 91.44 79 GLN A C 1
ATOM 612 O O . GLN A 1 79 ? 10.344 0.338 -34.593 1.00 91.44 79 GLN A O 1
ATOM 617 N N . ALA A 1 80 ? 9.515 1.880 -36.013 1.00 92.38 80 ALA A N 1
ATOM 618 C CA . ALA A 1 80 ? 10.642 2.803 -35.909 1.00 92.38 80 ALA A CA 1
ATOM 619 C C . ALA A 1 80 ? 10.791 3.351 -34.481 1.00 92.38 80 ALA A C 1
ATOM 621 O O . ALA A 1 80 ? 11.888 3.327 -33.928 1.00 92.38 80 ALA A O 1
ATOM 622 N N . LEU A 1 81 ? 9.684 3.749 -33.843 1.00 92.94 81 LEU A N 1
ATOM 623 C CA . LEU A 1 81 ? 9.694 4.212 -32.455 1.00 92.94 81 LEU A CA 1
ATOM 624 C C . LEU A 1 81 ? 10.201 3.135 -31.487 1.00 92.94 81 LEU A C 1
ATOM 626 O O . LEU A 1 81 ? 10.961 3.433 -30.571 1.00 92.94 81 LEU A O 1
ATOM 630 N N . LEU A 1 82 ? 9.791 1.880 -31.678 1.00 92.50 82 LEU A N 1
ATOM 631 C CA . LEU A 1 82 ? 10.251 0.767 -30.850 1.00 92.50 82 LEU A CA 1
ATOM 632 C C . LEU A 1 82 ? 11.728 0.440 -31.060 1.00 92.50 82 LEU A C 1
ATOM 634 O O . LEU A 1 82 ? 12.413 0.116 -30.091 1.00 92.50 82 LEU A O 1
ATOM 638 N N . ALA A 1 83 ? 12.219 0.526 -32.297 1.00 94.00 83 ALA A N 1
ATOM 639 C CA . ALA A 1 83 ? 13.639 0.366 -32.584 1.00 94.00 83 ALA A CA 1
ATOM 640 C C . ALA A 1 83 ? 14.459 1.462 -31.886 1.00 94.00 83 ALA A C 1
ATOM 642 O O . ALA A 1 83 ? 15.431 1.156 -31.195 1.00 94.00 83 ALA A O 1
ATOM 643 N N . ASP A 1 84 ? 14.003 2.713 -31.973 1.00 95.88 84 ASP A N 1
ATOM 644 C CA . ASP A 1 84 ? 14.610 3.850 -31.282 1.00 95.88 84 ASP A CA 1
ATOM 645 C C . ASP A 1 84 ? 14.591 3.680 -29.762 1.00 95.88 84 ASP A C 1
ATOM 647 O O . ASP A 1 84 ? 15.588 3.935 -29.093 1.00 95.88 84 ASP A O 1
ATOM 651 N N . ALA A 1 85 ? 13.472 3.221 -29.204 1.00 95.12 85 ALA A N 1
ATOM 652 C CA . ALA A 1 85 ? 13.333 2.960 -27.777 1.00 95.12 85 ALA A CA 1
ATOM 653 C C . ALA A 1 85 ? 14.282 1.864 -27.291 1.00 95.12 85 ALA A C 1
ATOM 655 O O . ALA A 1 85 ? 14.886 1.989 -26.225 1.00 95.12 85 ALA A O 1
ATOM 656 N N . HIS A 1 86 ? 14.405 0.789 -28.069 1.00 94.75 86 HIS A N 1
ATOM 657 C CA . HIS A 1 86 ? 15.306 -0.311 -27.766 1.00 94.75 86 HIS A CA 1
ATOM 658 C C . HIS A 1 86 ? 16.766 0.152 -27.789 1.00 94.75 86 HIS A C 1
ATOM 660 O O . HIS A 1 86 ? 17.515 -0.138 -26.856 1.00 94.75 86 HIS A O 1
ATOM 666 N N . GLU A 1 87 ? 17.153 0.925 -28.805 1.00 96.31 87 GLU A N 1
ATOM 667 C CA . GLU A 1 87 ? 18.496 1.496 -28.899 1.00 96.31 87 GLU A CA 1
ATOM 668 C C . GLU A 1 87 ? 18.763 2.501 -27.772 1.00 96.31 87 GLU A C 1
ATOM 670 O O . GLU A 1 87 ? 19.810 2.449 -27.129 1.00 96.31 87 GLU A O 1
ATOM 675 N N . MET A 1 88 ? 17.790 3.357 -27.448 1.00 96.75 88 MET A N 1
ATOM 676 C CA . MET A 1 88 ? 17.883 4.298 -26.332 1.00 96.75 88 MET A CA 1
ATOM 677 C C . MET A 1 88 ? 18.078 3.562 -24.998 1.00 96.75 88 MET A C 1
ATOM 679 O O . MET A 1 88 ? 18.947 3.939 -24.210 1.00 96.75 88 MET A O 1
ATOM 683 N N . TYR A 1 89 ? 17.328 2.481 -24.759 1.00 96.31 89 TYR A N 1
ATOM 684 C CA . TYR A 1 89 ? 17.495 1.635 -23.576 1.00 96.31 89 TYR A CA 1
ATOM 685 C C . TYR A 1 89 ? 18.875 0.974 -23.532 1.00 96.31 89 TYR A C 1
ATOM 687 O O . TYR A 1 89 ? 19.532 0.997 -22.491 1.00 96.31 89 TYR A O 1
ATOM 695 N N . ARG A 1 90 ? 19.339 0.414 -24.655 1.00 96.06 90 ARG A N 1
ATOM 696 C CA . ARG A 1 90 ? 20.657 -0.221 -24.763 1.00 96.06 90 ARG A CA 1
ATOM 697 C C . ARG A 1 90 ? 21.778 0.771 -24.449 1.00 96.06 90 ARG A C 1
ATOM 699 O O . ARG A 1 90 ? 22.635 0.472 -23.623 1.00 96.06 90 ARG A O 1
ATOM 706 N N . LEU A 1 91 ? 21.734 1.962 -25.049 1.00 96.25 91 LEU A N 1
ATOM 707 C CA . LEU A 1 91 ? 22.709 3.030 -24.818 1.00 96.25 91 LEU A CA 1
ATOM 708 C C . LEU A 1 91 ? 22.743 3.478 -23.357 1.00 96.25 91 LEU A C 1
ATOM 710 O O . LEU A 1 91 ? 23.826 3.681 -22.818 1.00 96.25 91 LEU A O 1
ATOM 714 N N . TRP A 1 92 ? 21.583 3.603 -22.705 1.00 96.38 92 TRP A N 1
ATOM 715 C CA . TRP A 1 92 ? 21.530 3.917 -21.277 1.00 96.38 92 TRP A CA 1
ATOM 716 C C . TRP A 1 92 ? 22.077 2.775 -20.420 1.00 96.38 92 TRP A C 1
ATOM 718 O O . TRP A 1 92 ? 22.904 3.002 -19.546 1.00 96.38 92 TRP A O 1
ATOM 728 N N . ARG A 1 93 ? 21.657 1.531 -20.671 1.00 95.50 93 ARG A N 1
ATOM 729 C CA . ARG A 1 93 ? 22.078 0.364 -19.884 1.00 95.50 93 ARG A CA 1
ATOM 730 C C . ARG A 1 93 ? 23.592 0.153 -19.948 1.00 95.50 93 ARG A C 1
ATOM 732 O O . ARG A 1 93 ? 24.208 -0.135 -18.924 1.00 95.50 93 ARG A O 1
ATOM 739 N N . ASP A 1 94 ? 24.169 0.305 -21.135 1.00 95.94 94 ASP A N 1
ATOM 740 C CA . ASP A 1 94 ? 25.584 0.035 -21.398 1.00 95.94 94 ASP A CA 1
ATOM 741 C C . ASP A 1 94 ? 26.479 1.259 -21.100 1.00 95.94 94 ASP A C 1
ATOM 743 O O . ASP A 1 94 ? 27.705 1.149 -21.111 1.00 95.94 94 ASP A O 1
ATOM 747 N N . SER A 1 95 ? 25.890 2.424 -20.805 1.00 96.12 95 SER A N 1
ATOM 748 C CA . SER A 1 95 ? 26.625 3.645 -20.465 1.00 96.12 95 SER A CA 1
ATOM 749 C C . SER A 1 95 ? 27.248 3.547 -19.056 1.00 96.12 95 SER A C 1
ATOM 751 O O . SER A 1 95 ? 26.577 3.121 -18.104 1.00 96.12 95 SER A O 1
ATOM 753 N N . PRO A 1 96 ? 28.534 3.930 -18.894 1.00 95.31 96 PRO A N 1
ATOM 754 C CA . PRO A 1 96 ? 29.216 3.931 -17.595 1.00 95.31 96 PRO A CA 1
ATOM 755 C C . PRO A 1 96 ? 28.733 5.061 -16.676 1.00 95.31 96 PRO A C 1
ATOM 757 O O . PRO A 1 96 ? 28.864 4.970 -15.460 1.00 95.31 96 PRO A O 1
ATOM 760 N N . ASP A 1 97 ? 28.170 6.114 -17.260 1.00 95.25 97 ASP A N 1
ATOM 761 C CA . ASP A 1 97 ? 27.670 7.322 -16.608 1.00 95.25 97 ASP A CA 1
ATOM 762 C C . ASP A 1 97 ? 26.135 7.349 -16.495 1.00 95.25 97 ASP A C 1
ATOM 764 O O . ASP A 1 97 ? 25.542 8.400 -16.243 1.00 95.25 97 ASP A O 1
ATOM 768 N N . ARG A 1 98 ? 25.480 6.197 -16.689 1.00 95.38 98 ARG A N 1
ATOM 769 C CA . ARG A 1 98 ? 24.024 6.081 -16.594 1.00 95.38 98 ARG A CA 1
ATOM 770 C C . ARG A 1 98 ? 23.533 6.521 -15.217 1.00 95.38 98 ARG A C 1
ATOM 772 O O . ARG A 1 98 ? 24.057 6.103 -14.185 1.00 95.38 98 ARG A O 1
ATOM 779 N N . SER A 1 99 ? 22.498 7.349 -15.206 1.00 96.62 99 SER A N 1
ATOM 780 C CA . SER A 1 99 ? 21.918 7.902 -13.985 1.00 96.62 99 SER A CA 1
ATOM 781 C C . SER A 1 99 ? 20.422 8.168 -14.173 1.00 96.62 99 SER A C 1
ATOM 783 O O . SER A 1 99 ? 19.814 7.739 -15.161 1.00 96.62 99 SER A O 1
ATOM 785 N N . PHE A 1 100 ? 19.834 8.861 -13.203 1.00 97.31 100 PHE A N 1
ATOM 786 C CA . PHE A 1 100 ? 18.479 9.386 -13.235 1.00 97.31 100 PHE A CA 1
ATOM 787 C C . PHE A 1 100 ? 18.519 10.896 -12.982 1.00 97.31 100 PHE A C 1
ATOM 789 O O . PHE A 1 100 ? 19.326 11.375 -12.182 1.00 97.31 100 PHE A O 1
ATOM 796 N N . ASP A 1 101 ? 17.672 11.664 -13.666 1.00 96.56 101 ASP A N 1
ATOM 797 C CA . ASP A 1 101 ? 17.489 13.083 -13.350 1.00 96.56 101 ASP A CA 1
ATOM 798 C C . ASP A 1 101 ? 16.635 13.282 -12.080 1.00 96.56 101 ASP A C 1
ATOM 800 O O . ASP A 1 101 ? 16.186 12.330 -11.438 1.00 96.56 101 ASP A O 1
ATOM 804 N N . ARG A 1 102 ? 16.401 14.544 -11.695 1.00 95.56 102 ARG A N 1
ATOM 805 C CA . ARG A 1 102 ? 15.593 14.904 -10.512 1.00 95.56 102 ARG A CA 1
ATOM 806 C C . ARG A 1 102 ? 14.158 14.370 -10.554 1.00 95.56 102 ARG A C 1
ATOM 808 O O . ARG A 1 102 ? 13.503 14.289 -9.520 1.00 95.56 102 ARG A O 1
ATOM 815 N N . ASP A 1 103 ? 13.671 14.061 -11.751 1.00 95.69 103 ASP A N 1
ATOM 816 C CA . ASP A 1 103 ? 12.334 13.544 -12.000 1.00 95.69 103 ASP A CA 1
ATOM 817 C C . ASP A 1 103 ? 12.319 12.011 -12.063 1.00 95.69 103 ASP A C 1
ATOM 819 O O . ASP A 1 103 ? 11.278 11.408 -12.325 1.00 95.69 103 ASP A O 1
ATOM 823 N N . GLY A 1 104 ? 13.469 11.380 -11.811 1.00 96.50 104 GLY A N 1
ATOM 824 C CA . GLY A 1 104 ? 13.647 9.940 -11.857 1.00 96.50 104 GLY A CA 1
ATOM 825 C C . GLY A 1 104 ? 13.670 9.378 -13.277 1.00 96.50 104 GLY A C 1
ATOM 826 O O . GLY A 1 104 ? 13.493 8.173 -13.438 1.00 96.50 104 GLY A O 1
ATOM 827 N N . LEU A 1 105 ? 13.872 10.211 -14.307 1.00 97.00 105 LEU A N 1
ATOM 828 C CA . LEU A 1 105 ? 13.972 9.737 -15.686 1.00 97.00 105 LEU A CA 1
ATOM 829 C C . LEU A 1 105 ? 15.404 9.298 -16.012 1.00 97.00 105 LEU A C 1
ATOM 831 O O . LEU A 1 105 ? 16.351 9.991 -15.631 1.00 97.00 105 LEU A O 1
ATOM 835 N N . PRO A 1 106 ? 15.585 8.201 -16.766 1.00 97.06 106 PRO A N 1
ATOM 836 C CA . PRO A 1 106 ? 16.900 7.737 -17.196 1.00 97.06 106 PRO A CA 1
ATOM 837 C C . PRO A 1 106 ? 17.700 8.805 -17.970 1.00 97.06 106 PRO A C 1
ATOM 839 O O . PRO A 1 106 ? 17.193 9.440 -18.905 1.00 97.06 106 PRO A O 1
ATOM 842 N N . THR A 1 107 ? 18.976 8.976 -17.620 1.00 96.19 107 THR A N 1
ATOM 843 C CA . THR A 1 107 ? 19.928 9.885 -18.281 1.00 96.19 107 THR A CA 1
ATOM 844 C C . THR A 1 107 ? 21.262 9.202 -18.587 1.00 96.19 107 THR A C 1
ATOM 846 O O . THR A 1 107 ? 21.707 8.326 -17.849 1.00 96.19 107 THR A O 1
ATOM 849 N N . ALA A 1 108 ? 21.890 9.604 -19.695 1.00 95.94 108 ALA A N 1
ATOM 850 C CA . ALA A 1 108 ? 23.248 9.237 -20.098 1.00 95.94 108 ALA A CA 1
ATOM 851 C C . ALA A 1 108 ? 23.847 10.389 -20.929 1.00 95.94 108 ALA A C 1
ATOM 853 O O . ALA A 1 108 ? 23.114 11.047 -21.672 1.00 95.94 108 ALA A O 1
ATOM 854 N N . SER A 1 109 ? 25.154 10.642 -20.826 1.00 91.88 109 SER A N 1
ATOM 855 C CA . SER A 1 109 ? 25.835 11.769 -21.495 1.00 91.88 109 SER A CA 1
ATOM 856 C C . SER A 1 109 ? 26.083 11.558 -22.987 1.00 91.88 109 SER A C 1
ATOM 858 O O . SER A 1 109 ? 26.464 12.495 -23.693 1.00 91.88 109 SER A O 1
ATOM 860 N N . THR A 1 110 ? 25.875 10.342 -23.502 1.00 94.12 110 THR A N 1
ATOM 861 C CA . THR A 1 110 ? 26.115 10.068 -24.920 1.00 94.12 110 THR A CA 1
ATOM 862 C C . THR A 1 110 ? 25.208 10.942 -25.793 1.00 94.12 110 THR A C 1
ATOM 864 O O . THR A 1 110 ? 23.985 10.954 -25.644 1.00 94.12 110 THR A O 1
ATOM 867 N N . LYS A 1 111 ? 25.804 11.660 -26.756 1.00 95.19 111 LYS A N 1
ATOM 868 C CA . LYS A 1 111 ? 25.061 12.519 -27.696 1.00 95.19 111 LYS A CA 1
ATOM 869 C C . LYS A 1 111 ? 23.933 11.754 -28.398 1.00 95.19 111 LYS A C 1
ATOM 871 O O . LYS A 1 111 ? 22.853 12.295 -28.594 1.00 95.19 111 LYS A O 1
ATOM 876 N N . HIS A 1 112 ? 24.178 10.484 -28.727 1.00 94.88 112 HIS A N 1
ATOM 877 C CA . HIS A 1 112 ? 23.194 9.615 -29.369 1.00 94.88 112 HIS A CA 1
ATOM 878 C C . HIS A 1 112 ? 21.950 9.405 -28.491 1.00 94.88 112 HIS A C 1
ATOM 880 O O . HIS A 1 112 ? 20.832 9.540 -28.982 1.00 94.88 112 HIS A O 1
ATOM 886 N N . TYR A 1 113 ? 22.126 9.142 -27.191 1.00 96.44 113 TYR A N 1
ATOM 887 C CA . TYR A 1 113 ? 21.006 9.000 -26.259 1.00 96.44 113 TYR A CA 1
ATOM 888 C C . TYR A 1 113 ? 20.158 10.276 -26.190 1.00 96.44 113 TYR A C 1
ATOM 890 O O . TYR A 1 113 ? 18.934 10.208 -26.290 1.00 96.44 113 TYR A O 1
ATOM 898 N N . ALA A 1 114 ? 20.805 11.443 -26.080 1.00 94.94 114 ALA A N 1
ATOM 899 C CA . ALA A 1 114 ? 20.111 12.730 -26.055 1.00 94.94 114 ALA A CA 1
ATOM 900 C C . ALA A 1 114 ? 19.282 12.957 -27.332 1.00 94.94 114 ALA A C 1
ATOM 902 O O . ALA A 1 114 ? 18.100 13.281 -27.244 1.00 94.94 114 ALA A O 1
ATOM 903 N N . THR A 1 115 ? 19.861 12.686 -28.507 1.00 96.69 115 THR A N 1
ATOM 904 C CA . THR A 1 115 ? 19.159 12.801 -29.795 1.00 96.69 115 THR A CA 1
ATOM 905 C C . THR A 1 115 ? 17.948 11.866 -29.890 1.00 96.69 115 THR A C 1
ATOM 907 O O . THR A 1 115 ? 16.888 12.288 -30.354 1.00 96.69 115 THR A O 1
ATOM 910 N N . LEU A 1 116 ? 18.061 10.612 -29.433 1.00 96.69 116 LEU A N 1
ATOM 911 C CA . LEU A 1 116 ? 16.917 9.691 -29.403 1.00 96.69 116 LEU A CA 1
ATOM 912 C C . LEU A 1 116 ? 15.825 10.181 -28.446 1.00 96.69 116 LEU A C 1
ATOM 914 O O . LEU A 1 116 ? 14.655 10.208 -28.823 1.00 96.69 116 LEU A O 1
ATOM 918 N N . ARG A 1 117 ? 16.191 10.634 -27.240 1.00 95.56 117 ARG A N 1
ATOM 919 C CA . ARG A 1 117 ? 15.233 11.163 -26.256 1.00 95.56 117 ARG A CA 1
ATOM 920 C C . ARG A 1 117 ? 14.470 12.371 -26.805 1.00 95.56 117 ARG A C 1
ATOM 922 O O . ARG A 1 117 ? 13.245 12.423 -26.671 1.00 95.56 117 ARG A O 1
ATOM 929 N N . GLU A 1 118 ? 15.164 13.314 -27.441 1.00 94.62 118 GLU A N 1
ATOM 930 C CA . GLU A 1 118 ? 14.565 14.496 -28.080 1.00 94.62 118 GLU A CA 1
ATOM 931 C C . GLU A 1 118 ? 13.595 14.122 -29.206 1.00 94.62 118 GLU A C 1
ATOM 933 O O . GLU A 1 118 ? 12.538 14.739 -29.335 1.00 94.62 118 GLU A O 1
ATOM 938 N N . ARG A 1 119 ? 13.907 13.078 -29.984 1.00 94.25 119 ARG A N 1
ATOM 939 C CA . ARG A 1 119 ? 13.035 12.577 -31.056 1.00 94.25 119 ARG A CA 1
ATOM 940 C C . ARG A 1 119 ? 11.795 11.849 -30.528 1.00 94.25 119 ARG A C 1
ATOM 942 O O . ARG A 1 119 ? 10.701 12.048 -31.052 1.00 94.25 119 ARG A O 1
ATOM 949 N N . ILE A 1 120 ? 11.955 11.010 -29.507 1.00 94.50 120 ILE A N 1
ATOM 950 C CA . ILE A 1 120 ? 10.893 10.150 -28.960 1.00 94.50 120 ILE A CA 1
ATOM 951 C C . ILE A 1 120 ? 9.868 10.957 -28.152 1.00 94.50 120 ILE A C 1
ATOM 953 O O . ILE A 1 120 ? 8.663 10.736 -28.280 1.00 94.50 120 ILE A O 1
ATOM 957 N N . THR A 1 121 ? 10.323 11.899 -27.321 1.00 91.94 121 THR A N 1
ATOM 958 C CA . THR A 1 121 ? 9.462 12.574 -26.329 1.00 91.94 121 THR A CA 1
ATOM 959 C C . THR A 1 121 ? 8.233 13.272 -26.949 1.00 91.94 121 THR A C 1
ATOM 961 O O . THR A 1 121 ? 7.123 13.061 -26.453 1.00 91.94 121 THR A O 1
ATOM 964 N N . PRO A 1 122 ? 8.346 14.040 -28.055 1.00 91.06 122 PRO A N 1
ATOM 965 C CA . PRO A 1 122 ? 7.187 14.674 -28.691 1.00 91.06 122 PRO A CA 1
ATOM 966 C C . PRO A 1 122 ? 6.173 13.677 -29.268 1.00 91.06 122 PRO A C 1
ATOM 968 O O . PRO A 1 122 ? 4.981 13.983 -29.330 1.00 91.06 122 PRO A O 1
ATOM 971 N N . LEU A 1 123 ? 6.625 12.493 -29.695 1.00 90.62 123 LEU A N 1
ATOM 972 C CA . LEU A 1 123 ? 5.747 11.438 -30.208 1.00 90.62 123 LEU A CA 1
ATOM 973 C C . LEU A 1 123 ? 4.927 10.828 -29.069 1.00 90.62 123 LEU A C 1
ATOM 975 O O . LEU A 1 123 ? 3.709 10.690 -29.188 1.00 90.62 123 LEU A O 1
ATOM 979 N N . LEU A 1 124 ? 5.570 10.557 -27.931 1.00 91.50 124 LEU A N 1
ATOM 980 C CA . LEU A 1 124 ? 4.894 10.042 -26.741 1.00 91.50 124 LEU A CA 1
ATOM 981 C C . LEU A 1 124 ? 3.874 11.024 -26.165 1.00 91.50 124 LEU A C 1
ATOM 983 O O . LEU A 1 124 ? 2.814 10.592 -25.727 1.00 91.50 124 LEU A O 1
ATOM 987 N N . ALA A 1 125 ? 4.132 12.329 -26.243 1.00 88.31 125 ALA A N 1
ATOM 988 C CA . ALA A 1 125 ? 3.164 13.347 -25.831 1.00 88.31 125 ALA A CA 1
ATOM 989 C C . ALA A 1 125 ? 1.859 13.310 -26.648 1.00 88.31 125 ALA A C 1
ATOM 991 O O . ALA A 1 125 ? 0.804 13.708 -26.164 1.00 88.31 125 ALA A O 1
ATOM 992 N N . ARG A 1 126 ? 1.917 12.843 -27.903 1.00 86.50 126 ARG A N 1
ATOM 993 C CA . ARG A 1 126 ? 0.748 12.738 -28.792 1.00 86.50 126 ARG A CA 1
ATOM 994 C C . ARG A 1 126 ? 0.084 11.364 -28.739 1.00 86.50 126 ARG A C 1
ATOM 996 O O . ARG A 1 126 ? -1.105 11.257 -29.016 1.00 86.50 126 ARG A O 1
ATOM 1003 N N . GLN A 1 127 ? 0.858 10.316 -28.456 1.00 85.31 127 GLN A N 1
ATOM 1004 C CA . GLN A 1 127 ? 0.453 8.922 -28.670 1.00 85.31 127 GLN A CA 1
ATOM 1005 C C . GLN A 1 127 ? 0.562 8.034 -27.420 1.00 85.31 127 GLN A C 1
ATOM 1007 O O . GLN A 1 127 ? 0.250 6.846 -27.494 1.00 85.31 127 GLN A O 1
ATOM 1012 N N . GLY A 1 128 ? 0.967 8.580 -26.270 1.00 80.94 128 GLY A N 1
ATOM 1013 C CA . GLY A 1 128 ? 1.256 7.826 -25.045 1.00 80.94 128 GLY A CA 1
ATOM 1014 C C . GLY A 1 128 ? 0.105 6.942 -24.562 1.00 80.94 128 GLY A C 1
ATOM 1015 O O . GLY A 1 128 ? 0.337 5.808 -24.147 1.00 80.94 128 GLY A O 1
ATOM 1016 N N . GLY A 1 129 ? -1.143 7.393 -24.726 1.00 80.12 129 GLY A N 1
ATOM 1017 C CA . GLY A 1 129 ? -2.327 6.603 -24.374 1.00 80.12 129 GLY A CA 1
ATOM 1018 C C . GLY A 1 129 ? -2.435 5.267 -25.124 1.00 80.12 129 GLY A C 1
ATOM 1019 O O . GLY A 1 129 ? -2.926 4.287 -24.565 1.00 80.12 129 GLY A O 1
ATOM 1020 N N . MET A 1 130 ? -1.918 5.180 -26.358 1.00 83.38 130 MET A N 1
ATOM 1021 C CA . MET A 1 130 ? -1.943 3.937 -27.140 1.00 83.38 130 MET A CA 1
ATOM 1022 C C . MET A 1 130 ? -0.950 2.882 -26.637 1.00 83.38 130 MET A C 1
ATOM 1024 O O . MET A 1 130 ? -1.167 1.690 -26.862 1.00 83.38 130 MET A O 1
ATOM 1028 N N . LEU A 1 131 ? 0.105 3.282 -25.915 1.00 82.56 131 LEU A N 1
ATOM 1029 C CA . LEU A 1 131 ? 1.101 2.350 -25.370 1.00 82.56 131 LEU A CA 1
ATOM 1030 C C . LEU A 1 131 ? 0.465 1.296 -24.464 1.00 82.56 131 LEU A C 1
ATOM 1032 O O . LEU A 1 131 ? 0.907 0.147 -24.439 1.00 82.56 131 LEU A O 1
ATOM 1036 N N . ARG A 1 132 ? -0.589 1.684 -23.735 1.00 76.75 132 ARG A N 1
ATOM 1037 C CA . ARG A 1 132 ? -1.298 0.790 -22.821 1.00 76.75 132 ARG A CA 1
ATOM 1038 C C . ARG A 1 132 ? -1.898 -0.396 -23.563 1.00 76.75 132 ARG A C 1
ATOM 1040 O O . ARG A 1 132 ? -1.713 -1.527 -23.124 1.00 76.75 132 ARG A O 1
ATOM 1047 N N . SER A 1 133 ? -2.588 -0.138 -24.672 1.00 77.06 133 SER A N 1
ATOM 1048 C CA . SER A 1 133 ? -3.225 -1.184 -25.471 1.00 77.06 133 SER A CA 1
ATOM 1049 C C . SER A 1 133 ? -2.184 -2.120 -26.080 1.00 77.06 133 SER A C 1
ATOM 1051 O O . SER A 1 133 ? -2.311 -3.333 -25.961 1.00 77.06 133 SER A O 1
ATOM 1053 N N . TYR A 1 134 ? -1.105 -1.577 -26.654 1.00 79.25 134 TYR A N 1
ATOM 1054 C CA . TYR A 1 134 ? -0.096 -2.408 -27.317 1.00 79.25 134 TYR A CA 1
ATOM 1055 C C . TYR A 1 134 ? 0.711 -3.273 -26.352 1.00 79.25 134 TYR A C 1
ATOM 1057 O O . TYR A 1 134 ? 1.036 -4.416 -26.672 1.00 79.25 134 TYR A O 1
ATOM 1065 N N . ARG A 1 135 ? 1.033 -2.761 -25.160 1.00 79.31 135 ARG A N 1
ATOM 1066 C CA . ARG A 1 135 ? 1.862 -3.497 -24.201 1.00 79.31 135 ARG A CA 1
ATOM 1067 C C . ARG A 1 135 ? 1.185 -4.766 -23.680 1.00 79.31 135 ARG A C 1
ATOM 1069 O O . ARG A 1 135 ? 1.869 -5.763 -23.471 1.00 79.31 135 ARG A O 1
ATOM 1076 N N . MET A 1 136 ? -0.122 -4.716 -23.435 1.00 75.81 136 MET A N 1
ATOM 1077 C CA . MET A 1 136 ? -0.859 -5.802 -22.776 1.00 75.81 136 MET A CA 1
ATOM 1078 C C . MET A 1 136 ? -0.988 -7.060 -23.640 1.00 75.81 136 MET A C 1
ATOM 1080 O O . MET A 1 136 ? -1.068 -8.162 -23.099 1.00 75.81 136 MET A O 1
ATOM 1084 N N . ASP A 1 137 ? -0.976 -6.896 -24.961 1.00 79.56 137 ASP A N 1
ATOM 1085 C CA . ASP A 1 137 ? -1.197 -7.985 -25.913 1.00 79.56 137 ASP A CA 1
ATOM 1086 C C . ASP A 1 137 ? 0.096 -8.472 -26.589 1.00 79.56 137 ASP A C 1
ATOM 1088 O O . ASP A 1 137 ? 0.138 -9.595 -27.088 1.00 79.56 137 ASP A O 1
ATOM 1092 N N . GLU A 1 138 ? 1.174 -7.681 -26.559 1.00 84.56 138 GLU A N 1
ATOM 1093 C CA . GLU A 1 138 ? 2.441 -8.011 -27.217 1.00 84.56 138 GLU A CA 1
ATOM 1094 C C . GLU A 1 138 ? 3.108 -9.266 -26.622 1.00 84.56 138 GLU A C 1
ATOM 1096 O O . GLU A 1 138 ? 3.329 -9.392 -25.414 1.00 84.56 138 GLU A O 1
ATOM 1101 N N . THR A 1 139 ? 3.508 -10.191 -27.494 1.00 85.44 139 THR A N 1
ATOM 1102 C CA . THR A 1 139 ? 4.090 -11.491 -27.120 1.00 85.44 139 THR A CA 1
ATOM 1103 C C . THR A 1 139 ? 5.621 -11.480 -27.162 1.00 85.44 139 THR A C 1
ATOM 1105 O O . THR A 1 139 ? 6.257 -12.247 -26.431 1.00 85.44 139 THR A O 1
ATOM 1108 N N . ALA A 1 140 ? 6.238 -10.553 -27.900 1.00 89.38 140 ALA A N 1
ATOM 1109 C CA . ALA A 1 140 ? 7.686 -10.412 -27.991 1.00 89.38 140 ALA A CA 1
ATOM 1110 C C . ALA A 1 140 ? 8.283 -9.653 -26.788 1.00 89.38 140 ALA A C 1
ATOM 1112 O O . ALA A 1 140 ? 8.050 -8.456 -26.605 1.00 89.38 140 ALA A O 1
ATOM 1113 N N . ALA A 1 141 ? 9.137 -10.325 -26.007 1.00 90.19 141 ALA A N 1
ATOM 1114 C CA . ALA A 1 141 ? 9.771 -9.758 -24.811 1.00 90.19 141 ALA A CA 1
ATOM 1115 C C . ALA A 1 141 ? 10.573 -8.472 -25.089 1.00 90.19 141 ALA A C 1
ATOM 1117 O O . ALA A 1 141 ? 10.444 -7.497 -24.354 1.00 90.19 141 ALA A O 1
ATOM 1118 N N . ALA A 1 142 ? 11.339 -8.427 -26.186 1.00 89.88 142 ALA A N 1
ATOM 1119 C CA . ALA A 1 142 ? 12.120 -7.243 -26.562 1.00 89.88 142 ALA A CA 1
ATOM 1120 C C . ALA A 1 142 ? 11.236 -6.008 -26.818 1.00 89.88 142 ALA A C 1
ATOM 1122 O O . ALA A 1 142 ? 11.585 -4.897 -26.418 1.00 89.88 142 ALA A O 1
ATOM 1123 N N . ARG A 1 143 ? 10.060 -6.202 -27.432 1.00 90.19 143 ARG A N 1
ATOM 1124 C CA . ARG A 1 143 ? 9.095 -5.118 -27.654 1.00 90.19 143 ARG A CA 1
ATOM 1125 C C . ARG A 1 143 ? 8.427 -4.697 -26.353 1.00 90.19 143 ARG A C 1
ATOM 1127 O O . ARG A 1 143 ? 8.330 -3.503 -26.100 1.00 90.19 143 ARG A O 1
ATOM 1134 N N . ARG A 1 144 ? 8.039 -5.641 -25.485 1.00 91.06 144 ARG A N 1
ATOM 1135 C CA . ARG A 1 144 ? 7.521 -5.316 -24.142 1.00 91.06 144 ARG A CA 1
ATOM 1136 C C . ARG A 1 144 ? 8.525 -4.523 -23.307 1.00 91.06 144 ARG A C 1
ATOM 1138 O O . ARG A 1 144 ? 8.128 -3.568 -22.646 1.00 91.06 144 ARG A O 1
ATOM 1145 N N . GLN A 1 145 ? 9.812 -4.859 -23.383 1.00 94.00 145 GLN A N 1
ATOM 1146 C CA . GLN A 1 145 ? 10.877 -4.092 -22.735 1.00 94.00 145 GLN A CA 1
ATOM 1147 C C . GLN A 1 145 ? 10.957 -2.663 -23.275 1.00 94.00 145 GLN A C 1
ATOM 1149 O O . GLN A 1 145 ? 10.965 -1.717 -22.492 1.00 94.00 145 GLN A O 1
ATOM 1154 N N . ALA A 1 146 ? 10.959 -2.494 -24.598 1.00 93.69 146 ALA A N 1
ATOM 1155 C CA . ALA A 1 146 ? 10.946 -1.174 -25.218 1.00 93.69 146 ALA A CA 1
ATOM 1156 C C . ALA A 1 146 ? 9.693 -0.365 -24.820 1.00 93.69 146 ALA A C 1
ATOM 1158 O O . ALA A 1 146 ? 9.813 0.801 -24.450 1.00 93.69 146 ALA A O 1
ATOM 1159 N N . TRP A 1 147 ? 8.506 -0.983 -24.789 1.00 92.94 147 TRP A N 1
ATOM 1160 C CA . TRP A 1 147 ? 7.267 -0.343 -24.326 1.00 92.94 147 TRP A CA 1
ATOM 1161 C C . TRP A 1 147 ? 7.316 0.088 -22.859 1.00 92.94 147 TRP A C 1
ATOM 1163 O O . TRP A 1 147 ? 6.898 1.195 -22.511 1.00 92.94 147 TRP A O 1
ATOM 1173 N N . ALA A 1 148 ? 7.822 -0.782 -21.988 1.00 93.44 148 ALA A N 1
ATOM 1174 C CA . ALA A 1 148 ? 7.993 -0.483 -20.575 1.00 93.44 148 ALA A CA 1
ATOM 1175 C C . ALA A 1 148 ? 8.978 0.675 -20.365 1.00 93.44 148 ALA A C 1
ATOM 1177 O O . ALA A 1 148 ? 8.693 1.580 -19.586 1.00 93.44 148 ALA A O 1
ATOM 1178 N N . PHE A 1 149 ? 10.082 0.705 -21.114 1.00 96.38 149 PHE A N 1
ATOM 1179 C CA . PHE A 1 149 ? 11.041 1.805 -21.062 1.00 96.38 149 PHE A CA 1
ATOM 1180 C C . PHE A 1 149 ? 10.442 3.127 -21.569 1.00 96.38 149 PHE A C 1
ATOM 1182 O O . PHE A 1 149 ? 10.589 4.159 -20.917 1.00 96.38 149 PHE A O 1
ATOM 1189 N N . LEU A 1 150 ? 9.689 3.099 -22.677 1.00 95.56 150 LEU A N 1
ATOM 1190 C CA . LEU A 1 150 ? 8.982 4.275 -23.203 1.00 95.56 150 LEU A CA 1
ATOM 1191 C C . LEU A 1 150 ? 7.967 4.849 -22.213 1.00 95.56 150 LEU A C 1
ATOM 1193 O O . LEU A 1 150 ? 7.762 6.060 -22.199 1.00 95.56 150 LEU A O 1
ATOM 1197 N N . SER A 1 151 ? 7.365 4.004 -21.371 1.00 95.44 151 SER A N 1
ATOM 1198 C CA . SER A 1 151 ? 6.331 4.422 -20.414 1.00 95.44 151 SER A CA 1
ATOM 1199 C C . SER A 1 151 ? 6.812 5.525 -19.462 1.00 95.44 151 SER A C 1
ATOM 1201 O O . SER A 1 151 ? 6.006 6.347 -19.048 1.00 95.44 151 SER A O 1
ATOM 1203 N N . LEU A 1 152 ? 8.114 5.607 -19.167 1.00 96.19 152 LEU A N 1
ATOM 1204 C CA . LEU A 1 152 ? 8.701 6.649 -18.309 1.00 96.19 152 LEU A CA 1
ATOM 1205 C C . LEU A 1 152 ? 8.655 8.041 -18.938 1.00 96.19 152 LEU A C 1
ATOM 1207 O O . LEU A 1 152 ? 8.613 9.044 -18.237 1.00 96.19 152 LEU A O 1
ATOM 1211 N N . PHE A 1 153 ? 8.694 8.106 -20.265 1.00 95.81 153 PHE A N 1
ATOM 1212 C CA . PHE A 1 153 ? 8.799 9.353 -21.020 1.00 95.81 153 PHE A CA 1
ATOM 1213 C C . PHE A 1 153 ? 7.433 9.862 -21.500 1.00 95.81 153 PHE A C 1
ATOM 1215 O O . PHE A 1 153 ? 7.361 10.854 -22.225 1.00 95.81 153 PHE A O 1
ATOM 1222 N N . VAL A 1 154 ? 6.348 9.189 -21.108 1.00 95.19 154 VAL A N 1
ATOM 1223 C CA . VAL A 1 154 ? 4.980 9.575 -21.458 1.00 95.19 154 VAL A CA 1
ATOM 1224 C C . VAL A 1 154 ? 4.582 10.855 -20.736 1.00 95.19 154 VAL A C 1
ATOM 1226 O O . VAL A 1 154 ? 4.868 11.051 -19.552 1.00 95.19 154 VAL A O 1
ATOM 1229 N N . THR A 1 155 ? 3.889 11.727 -21.464 1.00 91.75 155 THR A N 1
ATOM 1230 C CA . THR A 1 155 ? 3.260 12.925 -20.919 1.00 91.75 155 THR A CA 1
ATOM 1231 C C . THR A 1 155 ? 1.755 12.906 -21.218 1.00 91.75 155 THR A C 1
ATOM 1233 O O . THR A 1 155 ? 1.378 12.535 -22.331 1.00 91.75 155 THR A O 1
ATOM 1236 N N . PRO A 1 156 ? 0.896 13.298 -20.251 1.00 93.12 156 PRO A N 1
ATOM 1237 C CA . PRO A 1 156 ? 1.216 13.750 -18.888 1.00 93.12 156 PRO A CA 1
ATOM 1238 C C . PRO A 1 156 ? 1.818 12.651 -17.989 1.00 93.12 156 PRO A C 1
ATOM 1240 O O . PRO A 1 156 ? 1.644 11.464 -18.231 1.00 93.12 156 PRO A O 1
ATOM 1243 N N . ARG A 1 157 ? 2.540 13.043 -16.926 1.00 94.12 157 ARG A N 1
ATOM 1244 C CA . ARG A 1 157 ? 3.235 12.084 -16.037 1.00 94.12 157 ARG A CA 1
ATOM 1245 C C . ARG A 1 157 ? 2.299 11.129 -15.295 1.00 94.12 157 ARG A C 1
ATOM 1247 O O . ARG A 1 157 ? 2.731 10.036 -14.946 1.00 94.12 157 ARG A O 1
ATOM 1254 N N . GLN A 1 158 ? 1.046 11.513 -15.052 1.00 94.75 158 GLN A N 1
ATOM 1255 C CA . GLN A 1 158 ? 0.076 10.586 -14.466 1.00 94.75 158 GLN A CA 1
ATOM 1256 C C . GLN A 1 158 ? -0.143 9.370 -15.379 1.00 94.75 158 GLN A C 1
ATOM 1258 O O . GLN A 1 158 ? -0.168 8.246 -14.888 1.00 94.75 158 GLN A O 1
ATOM 1263 N N . ASP A 1 159 ? -0.180 9.567 -16.699 1.00 94.12 159 ASP A N 1
ATOM 1264 C CA . ASP A 1 159 ? -0.327 8.470 -17.661 1.00 94.12 159 ASP A CA 1
ATOM 1265 C C . ASP A 1 159 ? 0.891 7.535 -17.627 1.00 94.12 159 ASP A C 1
ATOM 1267 O O . ASP A 1 159 ? 0.744 6.316 -17.720 1.00 94.12 159 ASP A O 1
ATOM 1271 N N . ALA A 1 160 ? 2.096 8.084 -17.430 1.00 95.25 160 ALA A N 1
ATOM 1272 C CA . ALA A 1 160 ? 3.298 7.284 -17.199 1.00 95.25 160 ALA A CA 1
ATOM 1273 C C . ALA A 1 160 ? 3.153 6.408 -15.942 1.00 95.25 160 ALA A C 1
ATOM 1275 O O . ALA A 1 160 ? 3.386 5.202 -16.004 1.00 95.25 160 ALA A O 1
ATOM 1276 N N . VAL A 1 161 ? 2.710 6.976 -14.814 1.00 95.69 161 VAL A N 1
ATOM 1277 C CA . VAL A 1 161 ? 2.462 6.216 -13.573 1.00 95.69 161 VAL A CA 1
ATOM 1278 C C . VAL A 1 161 ? 1.430 5.104 -13.801 1.00 95.69 161 VAL A C 1
ATOM 1280 O O . VAL A 1 161 ? 1.663 3.954 -13.417 1.00 95.69 161 VAL A O 1
ATOM 1283 N N . ASP A 1 162 ? 0.336 5.409 -14.496 1.00 93.25 162 ASP A N 1
ATOM 1284 C CA . ASP A 1 162 ? -0.732 4.455 -14.803 1.00 93.25 162 ASP A CA 1
ATOM 1285 C C . ASP A 1 162 ? -0.264 3.309 -15.718 1.00 93.25 162 ASP A C 1
ATOM 1287 O O . ASP A 1 162 ? -0.721 2.170 -15.569 1.00 93.25 162 ASP A O 1
ATOM 1291 N N . LEU A 1 163 ? 0.662 3.572 -16.646 1.00 93.44 163 LEU A N 1
ATOM 1292 C CA . LEU A 1 163 ? 1.300 2.550 -17.483 1.00 93.44 163 LEU A CA 1
ATOM 1293 C C . LEU A 1 163 ? 2.244 1.655 -16.669 1.00 93.44 163 LEU A C 1
ATOM 1295 O O . LEU A 1 163 ? 2.224 0.424 -16.803 1.00 93.44 163 LEU A O 1
ATOM 1299 N N . LEU A 1 164 ? 3.062 2.251 -15.800 1.00 95.44 164 LEU A N 1
ATOM 1300 C CA . LEU A 1 164 ? 4.011 1.523 -14.950 1.00 95.44 164 LEU A CA 1
ATOM 1301 C C . LEU A 1 164 ? 3.305 0.633 -13.927 1.00 95.44 164 LEU A C 1
ATOM 1303 O O . LEU A 1 164 ? 3.834 -0.417 -13.565 1.00 95.44 164 LEU A O 1
ATOM 1307 N N . ARG A 1 165 ? 2.067 0.973 -13.557 1.00 94.12 165 ARG A N 1
ATOM 1308 C CA . ARG A 1 165 ? 1.188 0.148 -12.722 1.00 94.12 165 ARG A CA 1
ATOM 1309 C C . ARG A 1 165 ? 1.005 -1.288 -13.237 1.00 94.12 165 ARG A C 1
ATOM 1311 O O . ARG A 1 165 ? 0.741 -2.195 -12.455 1.00 94.12 165 ARG A O 1
ATOM 1318 N N . GLY A 1 166 ? 1.165 -1.519 -14.542 1.00 93.00 166 GLY A N 1
ATOM 1319 C CA . GLY A 1 166 ? 1.110 -2.858 -15.137 1.00 93.00 166 GLY A CA 1
ATOM 1320 C C . GLY A 1 166 ? 2.390 -3.692 -14.985 1.00 93.00 166 GLY A C 1
ATOM 1321 O O . GLY A 1 166 ? 2.373 -4.877 -15.294 1.00 93.00 166 GLY A O 1
ATOM 1322 N N . LEU A 1 167 ? 3.524 -3.110 -14.566 1.00 95.50 167 LEU A N 1
ATOM 1323 C CA . LEU A 1 167 ? 4.811 -3.819 -14.446 1.00 95.50 167 LEU A CA 1
ATOM 1324 C C . LEU A 1 167 ? 4.787 -5.030 -13.508 1.00 95.50 167 LEU A C 1
ATOM 1326 O O . LEU A 1 167 ? 5.296 -6.066 -13.929 1.00 95.50 167 LEU A O 1
ATOM 1330 N N . PRO A 1 168 ? 4.170 -4.977 -12.314 1.00 96.69 168 PRO A N 1
ATOM 1331 C CA . PRO A 1 168 ? 3.985 -6.154 -11.468 1.00 96.69 168 PRO A CA 1
ATOM 1332 C C . PRO A 1 168 ? 3.452 -7.395 -12.184 1.00 96.69 168 PRO A C 1
ATOM 1334 O O . PRO A 1 168 ? 3.860 -8.511 -11.881 1.00 96.69 168 PRO A O 1
ATOM 1337 N N . TYR A 1 169 ? 2.579 -7.206 -13.167 1.00 95.06 169 TYR A N 1
ATOM 1338 C CA . TYR A 1 169 ? 1.907 -8.296 -13.862 1.00 95.06 169 TYR A CA 1
ATOM 1339 C C . TYR A 1 169 ? 2.560 -8.652 -15.207 1.00 95.06 169 TYR A C 1
ATOM 1341 O O . TYR A 1 169 ? 2.026 -9.487 -15.934 1.00 95.06 169 TYR A O 1
ATOM 1349 N N . GLU A 1 170 ? 3.708 -8.059 -15.551 1.00 94.31 170 GLU A N 1
ATOM 1350 C CA . GLU A 1 170 ? 4.480 -8.415 -16.749 1.00 94.31 170 GLU A CA 1
ATOM 1351 C C . GLU A 1 170 ? 4.847 -9.911 -16.720 1.00 94.31 170 GLU A C 1
ATOM 1353 O O . GLU A 1 170 ? 5.488 -10.342 -15.760 1.00 94.31 170 GLU A O 1
ATOM 1358 N N . PRO A 1 171 ? 4.463 -10.721 -17.726 1.00 92.75 171 PRO A N 1
ATOM 1359 C CA . PRO A 1 171 ? 4.691 -12.166 -17.704 1.00 92.75 171 PRO A CA 1
ATOM 1360 C C . PRO A 1 171 ? 6.162 -12.560 -17.836 1.00 92.75 171 PRO A C 1
ATOM 1362 O O . PRO A 1 171 ? 6.578 -13.555 -17.241 1.00 92.75 171 PRO A O 1
ATOM 1365 N N . ASP A 1 172 ? 6.966 -11.799 -18.581 1.00 93.38 172 ASP A N 1
ATOM 1366 C CA . ASP A 1 172 ? 8.388 -12.099 -18.721 1.00 93.38 172 ASP A CA 1
ATOM 1367 C C . ASP A 1 172 ? 9.170 -11.605 -17.503 1.00 93.38 172 ASP A C 1
ATOM 1369 O O . ASP A 1 172 ? 9.252 -10.408 -17.228 1.00 93.38 172 ASP A O 1
ATOM 1373 N N . ALA A 1 173 ? 9.769 -12.536 -16.761 1.00 94.56 173 ALA A N 1
ATOM 1374 C CA . ALA A 1 173 ? 10.463 -12.218 -15.519 1.00 94.56 173 ALA A CA 1
ATOM 1375 C C . ALA A 1 173 ? 11.677 -11.296 -15.714 1.00 94.56 173 ALA A C 1
ATOM 1377 O O . ALA A 1 173 ? 11.964 -10.480 -14.836 1.00 94.56 173 ALA A O 1
ATOM 1378 N N . ALA A 1 174 ? 12.399 -11.401 -16.833 1.00 95.69 174 ALA A N 1
ATOM 1379 C CA . ALA A 1 174 ? 13.563 -10.558 -17.091 1.00 95.69 174 ALA A CA 1
ATOM 1380 C C . ALA A 1 174 ? 13.131 -9.121 -17.415 1.00 95.69 174 ALA A C 1
ATOM 1382 O O . ALA A 1 174 ? 13.683 -8.165 -16.856 1.00 95.69 174 ALA A O 1
ATOM 1383 N N . VAL A 1 175 ? 12.098 -8.967 -18.250 1.00 95.44 175 VAL A N 1
ATOM 1384 C CA . VAL A 1 175 ? 11.489 -7.664 -18.542 1.00 95.44 175 VAL A CA 1
ATOM 1385 C C . VAL A 1 175 ? 10.914 -7.058 -17.265 1.00 95.44 175 VAL A C 1
ATOM 1387 O O . VAL A 1 175 ? 11.285 -5.944 -16.909 1.00 95.44 175 VAL A O 1
ATOM 1390 N N . ARG A 1 176 ? 10.094 -7.805 -16.517 1.00 96.50 176 ARG A N 1
ATOM 1391 C CA . ARG A 1 176 ? 9.481 -7.356 -15.260 1.00 96.50 176 ARG A CA 1
ATOM 1392 C C . ARG A 1 176 ? 10.519 -6.812 -14.286 1.00 96.50 176 ARG A C 1
ATOM 1394 O O . ARG A 1 176 ? 10.423 -5.665 -13.865 1.00 96.50 176 ARG A O 1
ATOM 1401 N N . LYS A 1 177 ? 11.536 -7.607 -13.947 1.00 97.25 177 LYS A N 1
ATOM 1402 C CA . LYS A 1 177 ? 12.539 -7.225 -12.941 1.00 97.25 177 LYS A CA 1
ATOM 1403 C C . LYS A 1 177 ? 13.348 -6.008 -13.371 1.00 97.25 177 LYS A C 1
ATOM 1405 O O . LYS A 1 177 ? 13.474 -5.067 -12.594 1.00 97.25 177 LYS A O 1
ATOM 1410 N N . SER A 1 178 ? 13.865 -6.026 -14.602 1.00 96.19 178 SER A N 1
ATOM 1411 C CA . SER A 1 178 ? 14.694 -4.930 -15.116 1.00 96.19 178 SER A CA 1
ATOM 1412 C C . SER A 1 178 ? 13.913 -3.620 -15.207 1.00 96.19 178 SER A C 1
ATOM 1414 O O . SER A 1 178 ? 14.431 -2.568 -14.842 1.00 96.19 178 SER A O 1
ATOM 1416 N N . MET A 1 179 ? 12.654 -3.678 -15.644 1.00 97.19 179 MET A N 1
ATOM 1417 C CA . MET A 1 179 ? 11.824 -2.490 -15.810 1.00 97.19 179 MET A CA 1
ATOM 1418 C C . MET A 1 179 ? 11.280 -1.965 -14.483 1.00 97.19 179 MET A C 1
ATOM 1420 O O . MET A 1 179 ? 11.219 -0.752 -14.314 1.00 97.19 179 MET A O 1
ATOM 1424 N N . ILE A 1 180 ? 10.946 -2.827 -13.515 1.00 97.88 180 ILE A N 1
ATOM 1425 C CA . ILE A 1 180 ? 10.596 -2.371 -12.162 1.00 97.88 180 ILE A CA 1
ATOM 1426 C C . ILE A 1 180 ? 11.782 -1.651 -11.526 1.00 97.88 180 ILE A C 1
ATOM 1428 O O . ILE A 1 180 ? 11.618 -0.531 -11.057 1.00 97.88 180 ILE A O 1
ATOM 1432 N N . GLU A 1 181 ? 12.971 -2.258 -11.549 1.00 97.12 181 GLU A N 1
ATOM 1433 C CA . GLU A 1 181 ? 14.184 -1.666 -10.973 1.00 97.12 181 GLU A CA 1
ATOM 1434 C C . GLU A 1 181 ? 14.469 -0.277 -11.550 1.00 97.12 181 GLU A C 1
ATOM 1436 O O . GLU A 1 181 ? 14.736 0.669 -10.812 1.00 97.12 181 GLU A O 1
ATOM 1441 N N . LEU A 1 182 ? 14.308 -0.139 -12.863 1.00 96.88 182 LEU A N 1
ATOM 1442 C CA . LEU A 1 182 ? 14.482 1.120 -13.573 1.00 96.88 182 LEU A CA 1
ATOM 1443 C C . LEU A 1 182 ? 13.381 2.151 -13.249 1.00 96.88 182 LEU A C 1
ATOM 1445 O O . LEU A 1 182 ? 13.643 3.349 -13.264 1.00 96.88 182 LEU A O 1
ATOM 1449 N N . SER A 1 183 ? 12.166 1.708 -12.921 1.00 97.81 183 SER A N 1
ATOM 1450 C CA . SER A 1 183 ? 11.013 2.587 -12.666 1.00 97.81 183 SER A CA 1
ATOM 1451 C C . SER A 1 183 ? 10.941 3.129 -11.238 1.00 97.81 183 SER A C 1
ATOM 1453 O O . SER A 1 183 ? 10.244 4.114 -11.000 1.00 97.81 183 SER A O 1
ATOM 1455 N N . ILE A 1 184 ? 11.637 2.514 -10.277 1.00 97.75 184 ILE A N 1
ATOM 1456 C CA . ILE A 1 184 ? 11.588 2.914 -8.861 1.00 97.75 184 ILE A CA 1
ATOM 1457 C C . ILE A 1 184 ? 11.951 4.400 -8.659 1.00 97.75 184 ILE A C 1
ATOM 1459 O O . ILE A 1 184 ? 11.160 5.097 -8.018 1.00 97.75 184 ILE A O 1
ATOM 1463 N N . PRO A 1 185 ? 13.051 4.945 -9.227 1.00 97.56 185 PRO A N 1
ATOM 1464 C CA . PRO A 1 185 ? 13.386 6.364 -9.070 1.00 97.56 185 PRO A CA 1
ATOM 1465 C C . PRO A 1 185 ? 12.298 7.308 -9.599 1.00 97.56 185 PRO A C 1
ATOM 1467 O O . PRO A 1 185 ? 11.999 8.322 -8.968 1.00 97.56 185 PRO A O 1
ATOM 1470 N N . PHE A 1 186 ? 11.668 6.955 -10.723 1.00 97.75 186 PHE A N 1
ATOM 1471 C CA . PHE A 1 186 ? 10.560 7.715 -11.302 1.00 97.75 186 PHE A CA 1
ATOM 1472 C C . PHE A 1 186 ? 9.321 7.704 -10.399 1.00 97.75 186 PHE A C 1
ATOM 1474 O O . PHE A 1 186 ? 8.738 8.754 -10.123 1.00 97.75 186 PHE A O 1
ATOM 1481 N N . LEU A 1 187 ? 8.935 6.529 -9.890 1.00 96.81 187 LEU A N 1
ATOM 1482 C CA . LEU A 1 187 ? 7.806 6.390 -8.965 1.00 96.81 187 LEU A CA 1
ATOM 1483 C C . LEU A 1 187 ? 8.052 7.169 -7.671 1.00 96.81 187 LEU A C 1
ATOM 1485 O O . LEU A 1 187 ? 7.149 7.847 -7.187 1.00 96.81 187 LEU A O 1
ATOM 1489 N N . ALA A 1 188 ? 9.282 7.137 -7.156 1.00 95.75 188 ALA A N 1
ATOM 1490 C CA . ALA A 1 188 ? 9.692 7.896 -5.982 1.00 95.75 188 ALA A CA 1
ATOM 1491 C C . ALA A 1 188 ? 9.577 9.413 -6.206 1.00 95.75 188 ALA A C 1
ATOM 1493 O O . ALA A 1 188 ? 9.038 10.136 -5.365 1.00 95.75 188 ALA A O 1
ATOM 1494 N N . ALA A 1 189 ? 10.047 9.909 -7.355 1.00 96.56 189 ALA A N 1
ATOM 1495 C CA . ALA A 1 189 ? 9.913 11.315 -7.728 1.00 96.56 189 ALA A CA 1
ATOM 1496 C C . ALA A 1 189 ? 8.437 11.729 -7.869 1.00 96.56 189 ALA A C 1
ATOM 1498 O O . ALA A 1 189 ? 8.036 12.770 -7.344 1.00 96.56 189 ALA A O 1
ATOM 1499 N N . CYS A 1 190 ? 7.609 10.892 -8.502 1.00 96.12 190 CYS A N 1
ATOM 1500 C CA . CYS A 1 190 ? 6.175 11.144 -8.639 1.00 96.12 190 CYS A CA 1
ATOM 1501 C C . CYS A 1 190 ? 5.454 11.139 -7.285 1.00 96.12 190 CYS A C 1
ATOM 1503 O O . CYS A 1 190 ? 4.653 12.033 -7.020 1.00 96.12 190 CYS A O 1
ATOM 1505 N N . ALA A 1 191 ? 5.774 10.190 -6.404 1.00 94.12 191 ALA A N 1
ATOM 1506 C CA . ALA A 1 191 ? 5.180 10.102 -5.075 1.00 94.12 191 ALA A CA 1
ATOM 1507 C C . ALA A 1 191 ? 5.541 11.315 -4.203 1.00 94.12 191 ALA A C 1
ATOM 1509 O O . ALA A 1 191 ? 4.710 11.765 -3.419 1.00 94.12 191 ALA A O 1
ATOM 1510 N N . ARG A 1 192 ? 6.751 11.878 -4.345 1.00 94.31 192 ARG A N 1
ATOM 1511 C CA . ARG A 1 192 ? 7.184 13.081 -3.609 1.00 94.31 192 ARG A CA 1
ATOM 1512 C C . ARG A 1 192 ? 6.579 14.376 -4.151 1.00 94.31 192 ARG A C 1
ATOM 1514 O O . ARG A 1 192 ? 6.419 15.321 -3.381 1.00 94.31 192 ARG A O 1
ATOM 1521 N N . ALA A 1 193 ? 6.206 14.424 -5.429 1.00 93.25 193 ALA A N 1
ATOM 1522 C CA . ALA A 1 193 ? 5.670 15.630 -6.051 1.00 93.25 193 ALA A CA 1
ATOM 1523 C C . ALA A 1 193 ? 4.353 16.090 -5.392 1.00 93.25 193 ALA A C 1
ATOM 1525 O O . ALA A 1 193 ? 3.402 15.317 -5.230 1.00 93.25 193 ALA A O 1
ATOM 1526 N N . THR A 1 194 ? 4.300 17.367 -5.024 1.00 89.06 194 THR A N 1
ATOM 1527 C CA . THR A 1 194 ? 3.119 18.048 -4.473 1.00 89.06 194 THR A CA 1
ATOM 1528 C C . THR A 1 194 ? 2.572 19.054 -5.479 1.00 89.06 194 THR A C 1
ATOM 1530 O O . THR A 1 194 ? 3.312 19.522 -6.346 1.00 89.06 194 THR A O 1
ATOM 1533 N N . GLU A 1 195 ? 1.282 19.366 -5.397 1.00 84.50 195 GLU A N 1
ATOM 1534 C CA . GLU A 1 195 ? 0.700 20.457 -6.183 1.00 84.50 195 GLU A CA 1
ATOM 1535 C C . GLU A 1 195 ? 1.279 21.810 -5.745 1.00 84.50 195 GLU A C 1
ATOM 1537 O O . GLU A 1 195 ? 1.522 22.048 -4.557 1.00 84.50 195 GLU A O 1
ATOM 1542 N N . ASP A 1 196 ? 1.525 22.701 -6.707 1.00 79.81 196 ASP A N 1
ATOM 1543 C CA . ASP A 1 196 ? 2.089 24.020 -6.430 1.00 79.81 196 ASP A CA 1
ATOM 1544 C C . ASP A 1 196 ? 1.110 24.821 -5.552 1.00 79.81 196 ASP A C 1
ATOM 1546 O O . ASP A 1 196 ? -0.045 25.035 -5.915 1.00 79.81 196 ASP A O 1
ATOM 1550 N N . GLY A 1 197 ? 1.562 25.251 -4.371 1.00 63.50 197 GLY A N 1
ATOM 1551 C CA . GLY A 1 197 ? 0.762 26.068 -3.450 1.00 63.50 197 GLY A CA 1
ATOM 1552 C C . GLY A 1 197 ? -0.175 25.306 -2.504 1.00 63.50 197 GLY A C 1
ATOM 1553 O O . GLY A 1 197 ? -0.773 25.942 -1.637 1.00 63.50 197 GLY A O 1
ATOM 1554 N N . GLN A 1 198 ? -0.269 23.972 -2.586 1.00 66.00 198 GLN A N 1
ATOM 1555 C CA . GLN A 1 198 ? -0.986 23.159 -1.596 1.00 66.00 198 GLN A CA 1
ATOM 1556 C C . GLN A 1 198 ? -0.019 22.258 -0.829 1.00 66.00 198 GLN A C 1
ATOM 1558 O O . GLN A 1 198 ? 0.458 21.239 -1.330 1.00 66.00 198 GLN A O 1
ATOM 1563 N N . GLN A 1 199 ? 0.266 22.620 0.424 1.00 66.88 199 GLN A N 1
ATOM 1564 C CA . GLN A 1 199 ? 1.016 21.738 1.312 1.00 66.88 199 GLN A CA 1
ATOM 1565 C C . GLN A 1 199 ? 0.227 20.439 1.528 1.00 66.88 199 GLN A C 1
ATOM 1567 O O . GLN A 1 199 ? -0.835 20.440 2.142 1.00 66.88 199 GLN A O 1
ATOM 1572 N N . GLY A 1 200 ? 0.771 19.327 1.031 1.00 71.12 200 GLY A N 1
ATOM 1573 C CA . GLY A 1 200 ? 0.283 17.977 1.322 1.00 71.12 200 GLY A CA 1
ATOM 1574 C C . GLY A 1 200 ? -0.580 17.318 0.243 1.00 71.12 200 GLY A C 1
ATOM 1575 O O . GLY A 1 200 ? -0.746 16.100 0.309 1.00 71.12 200 GLY A O 1
ATOM 1576 N N . THR A 1 201 ? -1.066 18.043 -0.771 1.00 81.88 201 THR A N 1
ATOM 1577 C CA . THR A 1 201 ? -1.811 17.422 -1.884 1.00 81.88 201 THR A CA 1
ATOM 1578 C C . THR A 1 201 ? -0.833 16.813 -2.888 1.00 81.88 201 THR A C 1
ATOM 1580 O O . THR A 1 201 ? 0.062 17.489 -3.401 1.00 81.88 201 THR A O 1
ATOM 1583 N N . ALA A 1 202 ? -0.962 15.509 -3.145 1.00 86.25 202 ALA A N 1
ATOM 1584 C CA . ALA A 1 202 ? -0.100 14.801 -4.085 1.00 86.25 202 ALA A CA 1
ATOM 1585 C C . ALA A 1 202 ? -0.412 15.221 -5.528 1.00 86.25 202 ALA A C 1
ATOM 1587 O O . ALA A 1 202 ? -1.561 15.152 -5.947 1.00 86.25 202 ALA A O 1
ATOM 1588 N N . LYS A 1 203 ? 0.620 15.590 -6.297 1.00 91.88 203 LYS A N 1
ATOM 1589 C CA . LYS A 1 203 ? 0.467 15.958 -7.716 1.00 91.88 203 LYS A CA 1
ATOM 1590 C C . LYS A 1 203 ? 0.147 14.758 -8.606 1.00 91.88 203 LYS A C 1
ATOM 1592 O O . LYS A 1 203 ? -0.509 14.904 -9.631 1.00 91.88 203 LYS A O 1
ATOM 1597 N N . TYR A 1 204 ? 0.654 13.586 -8.227 1.00 93.88 204 TYR A N 1
ATOM 1598 C CA . TYR A 1 204 ? 0.447 12.335 -8.946 1.00 93.88 204 TYR A CA 1
ATOM 1599 C C . TYR A 1 204 ? -0.051 11.259 -7.987 1.00 93.88 204 TYR A C 1
ATOM 1601 O O . TYR A 1 204 ? 0.416 11.151 -6.849 1.00 93.88 204 TYR A O 1
ATOM 1609 N N . PHE A 1 205 ? -0.982 10.443 -8.466 1.00 93.56 205 PHE A N 1
ATOM 1610 C CA . PHE A 1 205 ? -1.498 9.293 -7.746 1.00 93.56 205 PHE A CA 1
ATOM 1611 C C . PHE A 1 205 ? -0.667 8.057 -8.094 1.00 93.56 205 PHE A C 1
ATOM 1613 O O . PHE A 1 205 ? -0.761 7.533 -9.204 1.00 93.56 205 PHE A O 1
ATOM 1620 N N . VAL A 1 206 ? 0.151 7.597 -7.144 1.00 94.00 206 VAL A N 1
ATOM 1621 C CA . VAL A 1 206 ? 0.943 6.366 -7.272 1.00 94.00 206 VAL A CA 1
ATOM 1622 C C . VAL A 1 206 ? 0.250 5.249 -6.496 1.00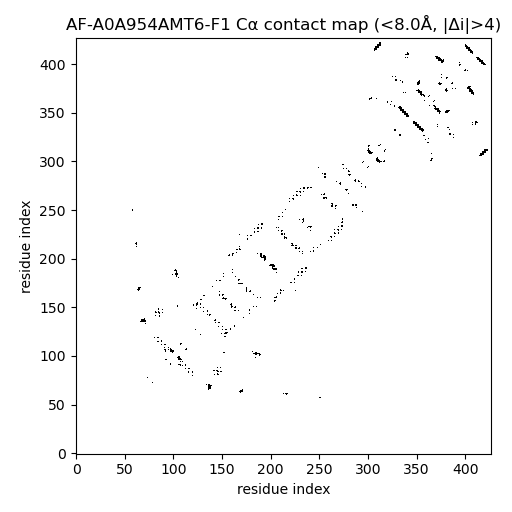 94.00 206 VAL A C 1
ATOM 1624 O O . VAL A 1 206 ? 0.292 5.210 -5.269 1.00 94.00 206 VAL A O 1
ATOM 1627 N N . ASP A 1 207 ? -0.404 4.350 -7.228 1.00 93.00 207 ASP A N 1
ATOM 1628 C CA . ASP A 1 207 ? -1.153 3.223 -6.669 1.00 93.00 207 ASP A CA 1
ATOM 1629 C C . ASP A 1 207 ? -0.209 2.156 -6.083 1.00 93.00 207 ASP A C 1
ATOM 1631 O O . ASP A 1 207 ? 0.607 1.565 -6.796 1.00 93.00 207 ASP A O 1
ATOM 1635 N N . ALA A 1 208 ? -0.324 1.902 -4.777 1.00 95.06 208 ALA A N 1
ATOM 1636 C CA . ALA A 1 208 ? 0.480 0.912 -4.064 1.00 95.06 208 ALA A CA 1
ATOM 1637 C C . ALA A 1 208 ? -0.010 -0.537 -4.274 1.00 95.06 208 ALA A C 1
ATOM 1639 O O . ALA A 1 208 ? 0.768 -1.474 -4.070 1.00 95.06 208 ALA A O 1
ATOM 1640 N N . ALA A 1 209 ? -1.268 -0.748 -4.688 1.00 93.69 209 ALA A N 1
ATOM 1641 C CA . ALA A 1 209 ? -1.887 -2.076 -4.702 1.00 93.69 209 ALA A CA 1
ATOM 1642 C C . ALA A 1 209 ? -1.183 -3.086 -5.638 1.00 93.69 209 ALA A C 1
ATOM 1644 O O . ALA A 1 209 ? -0.954 -4.222 -5.225 1.00 93.69 209 ALA A O 1
ATOM 1645 N N . PRO A 1 210 ? -0.719 -2.717 -6.844 1.00 94.81 210 PRO A N 1
ATOM 1646 C CA . PRO A 1 210 ? -0.039 -3.682 -7.718 1.00 94.81 210 PRO A CA 1
ATOM 1647 C C . PRO A 1 210 ? 1.325 -4.129 -7.194 1.00 94.81 210 PRO A C 1
ATOM 1649 O O . PRO A 1 210 ? 1.738 -5.274 -7.383 1.00 94.81 210 PRO A O 1
ATOM 1652 N N . TRP A 1 211 ? 2.023 -3.243 -6.486 1.00 96.81 211 TRP A N 1
ATOM 1653 C CA . TRP A 1 211 ? 3.282 -3.567 -5.817 1.00 96.81 211 TRP A CA 1
ATOM 1654 C C . TRP A 1 211 ? 3.035 -4.468 -4.608 1.00 96.81 211 TRP A C 1
ATOM 1656 O O . TRP A 1 211 ? 3.746 -5.452 -4.417 1.00 96.81 211 TRP A O 1
ATOM 1666 N N . MET A 1 212 ? 1.981 -4.186 -3.839 1.00 95.81 212 MET A N 1
ATOM 1667 C CA . MET A 1 212 ? 1.495 -5.057 -2.771 1.00 95.81 212 MET A CA 1
ATOM 1668 C C . MET A 1 212 ? 1.202 -6.467 -3.295 1.00 95.81 212 MET A C 1
ATOM 1670 O O . MET A 1 212 ? 1.710 -7.437 -2.729 1.00 95.81 212 MET A O 1
ATOM 1674 N N . ASP A 1 213 ? 0.471 -6.599 -4.401 1.00 94.19 213 ASP A N 1
ATOM 1675 C CA . ASP A 1 213 ? 0.193 -7.897 -5.016 1.00 94.19 213 ASP A CA 1
ATOM 1676 C C . ASP A 1 213 ? 1.484 -8.636 -5.393 1.00 94.19 213 ASP A C 1
ATOM 1678 O O . ASP A 1 213 ? 1.603 -9.836 -5.139 1.00 94.19 213 ASP A O 1
ATOM 1682 N N . LEU A 1 214 ? 2.481 -7.939 -5.955 1.00 96.12 214 LEU A N 1
ATOM 1683 C CA . LEU A 1 214 ? 3.749 -8.547 -6.383 1.00 96.12 214 LEU A CA 1
ATOM 1684 C C . LEU A 1 214 ? 4.549 -9.159 -5.228 1.00 96.12 214 LEU A C 1
ATOM 1686 O O . LEU A 1 214 ? 5.323 -10.095 -5.441 1.00 96.12 214 LEU A O 1
ATOM 1690 N N . THR A 1 215 ? 4.326 -8.715 -3.988 1.00 96.94 215 THR A N 1
ATOM 1691 C CA . THR A 1 215 ? 4.919 -9.367 -2.806 1.00 96.94 215 THR A CA 1
ATOM 1692 C C . THR A 1 215 ? 4.462 -10.821 -2.632 1.00 96.94 215 THR A C 1
ATOM 1694 O O . THR A 1 215 ? 5.103 -11.588 -1.912 1.00 96.94 215 THR A O 1
ATOM 1697 N N . ARG A 1 216 ? 3.403 -11.233 -3.342 1.00 94.12 216 ARG A N 1
ATOM 1698 C CA . ARG A 1 216 ? 2.909 -12.612 -3.407 1.00 94.12 216 ARG A CA 1
ATOM 1699 C C . ARG A 1 216 ? 3.532 -13.454 -4.518 1.00 94.12 216 ARG A C 1
ATOM 1701 O O . ARG A 1 216 ? 3.236 -14.646 -4.588 1.00 94.12 216 ARG A O 1
ATOM 1708 N N . SER A 1 217 ? 4.378 -12.874 -5.374 1.00 94.25 217 SER A N 1
ATOM 1709 C CA . SER A 1 217 ? 5.083 -13.613 -6.431 1.00 94.25 217 SER A CA 1
ATOM 1710 C C . SER A 1 217 ? 5.820 -14.820 -5.839 1.00 94.25 217 SER A C 1
ATOM 1712 O O . SER A 1 217 ? 6.359 -14.717 -4.737 1.00 94.25 217 SER A O 1
ATOM 1714 N N . PRO A 1 218 ? 5.897 -15.978 -6.513 1.00 92.38 218 PRO A N 1
ATOM 1715 C CA . PRO A 1 218 ? 6.747 -17.079 -6.058 1.00 92.38 218 PRO A CA 1
ATOM 1716 C C . PRO A 1 218 ? 8.246 -16.722 -6.087 1.00 92.38 218 PRO A C 1
ATOM 1718 O O . PRO A 1 218 ? 9.044 -17.381 -5.423 1.00 92.38 218 PRO A O 1
ATOM 1721 N N . GLU A 1 219 ? 8.640 -15.675 -6.817 1.00 95.06 219 GLU A N 1
ATOM 1722 C CA . GLU A 1 219 ? 10.038 -15.308 -7.021 1.00 95.06 219 GLU A CA 1
ATOM 1723 C C . GLU A 1 219 ? 10.548 -14.308 -5.971 1.00 95.06 219 GLU A C 1
ATOM 1725 O O . GLU A 1 219 ? 10.073 -13.178 -5.871 1.00 95.06 219 GLU A O 1
ATOM 1730 N N . THR A 1 220 ? 11.603 -14.670 -5.234 1.00 97.00 220 THR A N 1
ATOM 1731 C CA . THR A 1 220 ? 12.203 -13.809 -4.195 1.00 97.00 220 THR A CA 1
ATOM 1732 C C . THR A 1 220 ? 12.610 -12.426 -4.714 1.00 97.00 220 THR A C 1
ATOM 1734 O O . THR A 1 220 ? 12.402 -11.429 -4.023 1.00 97.00 220 THR A O 1
ATOM 1737 N N . ARG A 1 221 ? 13.177 -12.336 -5.928 1.00 97.75 221 ARG A N 1
ATOM 1738 C CA . ARG A 1 221 ? 13.610 -11.051 -6.506 1.00 97.75 221 ARG A CA 1
ATOM 1739 C C . ARG A 1 221 ? 12.429 -10.122 -6.796 1.00 97.75 221 ARG A C 1
ATOM 1741 O O . ARG A 1 221 ? 12.567 -8.927 -6.563 1.00 97.75 221 ARG A O 1
ATOM 1748 N N . ASP A 1 222 ? 11.287 -10.654 -7.229 1.00 97.75 222 ASP A N 1
ATOM 1749 C CA . ASP A 1 222 ? 10.078 -9.851 -7.442 1.00 97.75 222 ASP A CA 1
ATOM 1750 C C . ASP A 1 222 ? 9.581 -9.252 -6.128 1.00 97.75 222 ASP A C 1
ATOM 1752 O O . ASP A 1 222 ? 9.297 -8.061 -6.069 1.00 97.75 222 ASP A O 1
ATOM 1756 N N . ARG A 1 223 ? 9.552 -10.047 -5.049 1.00 98.00 223 ARG A N 1
ATOM 1757 C CA . ARG A 1 223 ? 9.147 -9.565 -3.717 1.00 98.00 223 ARG A CA 1
ATOM 1758 C C . ARG A 1 223 ? 10.066 -8.459 -3.203 1.00 98.00 223 ARG A C 1
ATOM 1760 O O . ARG A 1 223 ? 9.592 -7.495 -2.615 1.00 98.00 223 ARG A O 1
ATOM 1767 N N . ILE A 1 224 ? 11.376 -8.591 -3.434 1.00 98.62 224 ILE A N 1
ATOM 1768 C CA . ILE A 1 224 ? 12.364 -7.564 -3.074 1.00 98.62 224 ILE A CA 1
ATOM 1769 C C . ILE A 1 224 ? 12.079 -6.266 -3.833 1.00 98.62 224 ILE A C 1
ATOM 1771 O O . ILE A 1 224 ? 12.019 -5.207 -3.221 1.00 98.62 224 ILE A O 1
ATOM 1775 N N . LEU A 1 225 ? 11.888 -6.343 -5.152 1.00 98.31 225 LEU A N 1
ATOM 1776 C CA . LEU A 1 225 ? 11.602 -5.171 -5.982 1.00 98.31 225 LEU A CA 1
ATOM 1777 C C . LEU A 1 225 ? 10.260 -4.520 -5.619 1.00 98.31 225 LEU A C 1
ATOM 1779 O O . LEU A 1 225 ? 10.182 -3.298 -5.529 1.00 98.31 225 LEU A O 1
ATOM 1783 N N . ALA A 1 226 ? 9.239 -5.331 -5.344 1.00 98.25 226 ALA A N 1
ATOM 1784 C CA . ALA A 1 226 ? 7.940 -4.886 -4.857 1.00 98.25 226 ALA A CA 1
ATOM 1785 C C . ALA A 1 226 ? 8.060 -4.080 -3.556 1.00 98.25 226 ALA A C 1
ATOM 1787 O O . ALA A 1 226 ? 7.540 -2.971 -3.468 1.00 98.25 226 ALA A O 1
ATOM 1788 N N . LEU A 1 227 ? 8.789 -4.608 -2.567 1.00 98.50 227 LEU A N 1
ATOM 1789 C CA . LEU A 1 227 ? 9.017 -3.919 -1.295 1.00 98.50 227 LEU A CA 1
ATOM 1790 C C . LEU A 1 227 ? 9.885 -2.669 -1.454 1.00 98.50 227 LEU A C 1
ATOM 1792 O O . LEU A 1 227 ? 9.635 -1.692 -0.762 1.00 98.50 227 LEU A O 1
ATOM 1796 N N . SER A 1 228 ? 10.853 -2.657 -2.374 1.00 98.19 228 SER A N 1
ATOM 1797 C CA . SER A 1 228 ? 11.613 -1.440 -2.690 1.00 98.19 228 SER A CA 1
ATOM 1798 C C . SER A 1 228 ? 10.716 -0.343 -3.270 1.00 98.19 228 SER A C 1
ATOM 1800 O O . SER A 1 228 ? 10.812 0.804 -2.846 1.00 98.19 228 SER A O 1
ATOM 1802 N N . ALA A 1 229 ? 9.811 -0.682 -4.195 1.00 97.81 229 ALA A N 1
ATOM 1803 C CA . ALA A 1 229 ? 8.844 0.277 -4.728 1.00 97.81 229 ALA A CA 1
ATOM 1804 C C . ALA A 1 229 ? 7.888 0.777 -3.631 1.00 97.81 229 ALA A C 1
ATOM 1806 O O . ALA A 1 229 ? 7.697 1.981 -3.481 1.00 97.81 229 ALA A O 1
ATOM 1807 N N . LEU A 1 230 ? 7.340 -0.133 -2.817 1.00 97.88 230 LEU A N 1
ATOM 1808 C CA . LEU A 1 230 ? 6.484 0.218 -1.681 1.00 97.88 230 LEU A CA 1
ATOM 1809 C C . LEU A 1 230 ? 7.204 1.097 -0.650 1.00 97.88 230 LEU A C 1
ATOM 1811 O O . LEU A 1 230 ? 6.580 2.001 -0.106 1.00 97.88 230 LEU A O 1
ATOM 1815 N N . ALA A 1 231 ? 8.493 0.867 -0.395 1.00 97.44 231 ALA A N 1
ATOM 1816 C CA . ALA A 1 231 ? 9.300 1.686 0.505 1.00 97.44 231 ALA A CA 1
ATOM 1817 C C . ALA A 1 231 ? 9.461 3.122 -0.020 1.00 97.44 231 ALA A C 1
ATOM 1819 O O . ALA A 1 231 ? 9.224 4.070 0.726 1.00 97.44 231 ALA A O 1
ATOM 1820 N N . GLU A 1 232 ? 9.767 3.311 -1.307 1.00 96.38 232 GLU A N 1
ATOM 1821 C CA . GLU A 1 232 ? 9.833 4.658 -1.896 1.00 96.38 232 GLU A CA 1
ATOM 1822 C C . GLU A 1 232 ? 8.486 5.393 -1.817 1.00 96.38 232 GLU A C 1
ATOM 1824 O O . GLU A 1 232 ? 8.437 6.578 -1.474 1.00 96.38 232 GLU A O 1
ATOM 1829 N N . ILE A 1 233 ? 7.378 4.690 -2.083 1.00 95.25 233 ILE A N 1
ATOM 1830 C CA . ILE A 1 233 ? 6.031 5.271 -1.979 1.00 95.25 233 ILE A CA 1
ATOM 1831 C C . ILE A 1 233 ? 5.708 5.593 -0.511 1.00 95.25 233 ILE A C 1
ATOM 1833 O O . ILE A 1 233 ? 5.233 6.692 -0.225 1.00 95.25 233 ILE A O 1
ATOM 1837 N N . ALA A 1 234 ? 6.026 4.700 0.433 1.00 95.62 234 ALA A N 1
ATOM 1838 C CA . ALA A 1 234 ? 5.810 4.906 1.867 1.00 95.62 234 ALA A CA 1
ATOM 1839 C C . ALA A 1 234 ? 6.604 6.095 2.411 1.00 95.62 234 ALA A C 1
ATOM 1841 O O . ALA A 1 234 ? 6.044 6.904 3.146 1.00 95.62 234 ALA A O 1
ATOM 1842 N N . GLY A 1 235 ? 7.870 6.249 2.013 1.00 94.50 235 GLY A N 1
ATOM 1843 C CA . GLY A 1 235 ? 8.705 7.376 2.431 1.00 94.50 235 GLY A CA 1
ATOM 1844 C C . GLY A 1 235 ? 8.149 8.732 1.984 1.00 94.50 235 GLY A C 1
ATOM 1845 O O . GLY A 1 235 ? 8.315 9.731 2.680 1.00 94.50 235 GLY A O 1
ATOM 1846 N N . ALA A 1 236 ? 7.448 8.777 0.849 1.00 92.00 236 ALA A N 1
ATOM 1847 C CA . ALA A 1 236 ? 6.820 9.995 0.341 1.00 92.00 236 ALA A CA 1
ATOM 1848 C C . ALA A 1 236 ? 5.376 10.200 0.837 1.00 92.00 236 ALA A C 1
ATOM 1850 O O . ALA A 1 236 ? 4.919 11.338 1.003 1.00 92.00 236 ALA A O 1
ATOM 1851 N N . ARG A 1 237 ? 4.630 9.103 1.007 1.00 90.88 237 ARG A N 1
ATOM 1852 C CA . ARG A 1 237 ? 3.180 9.063 1.253 1.00 90.88 237 ARG A CA 1
ATOM 1853 C C . ARG A 1 237 ? 2.836 7.930 2.239 1.00 90.88 237 ARG A C 1
ATOM 1855 O O . ARG A 1 237 ? 2.157 6.965 1.863 1.00 90.88 237 ARG A O 1
ATOM 1862 N N . PRO A 1 238 ? 3.248 8.035 3.515 1.00 91.88 238 PRO A N 1
ATOM 1863 C CA . PRO A 1 238 ? 3.088 6.948 4.481 1.00 91.88 238 PRO A CA 1
ATOM 1864 C C . PRO A 1 238 ? 1.616 6.634 4.758 1.00 91.88 238 PRO A C 1
ATOM 1866 O O . PRO A 1 238 ? 1.250 5.469 4.827 1.00 91.88 238 PRO A O 1
ATOM 1869 N N . VAL A 1 239 ? 0.742 7.646 4.826 1.00 87.75 239 VAL A N 1
ATOM 1870 C CA . VAL A 1 239 ? -0.702 7.453 5.072 1.00 87.75 239 VAL A CA 1
ATOM 1871 C C . VAL A 1 239 ? -1.372 6.658 3.948 1.00 87.75 239 VAL A C 1
ATOM 1873 O O . VAL A 1 239 ? -2.086 5.697 4.221 1.00 87.75 239 VAL A O 1
ATOM 1876 N N . ALA A 1 240 ? -1.115 7.021 2.688 1.00 86.31 240 ALA A N 1
ATOM 1877 C CA . ALA A 1 240 ? 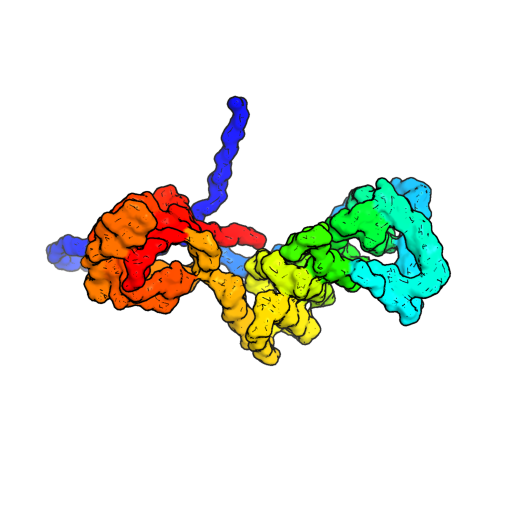-1.685 6.320 1.538 1.00 86.31 240 ALA A CA 1
ATOM 1878 C C . ALA A 1 240 ? -1.156 4.882 1.444 1.00 86.31 240 ALA A C 1
ATOM 1880 O O . ALA A 1 240 ? -1.915 3.947 1.210 1.00 86.31 240 ALA A O 1
ATOM 1881 N N . THR A 1 241 ? 0.139 4.690 1.700 1.00 91.44 241 THR A N 1
ATOM 1882 C CA . THR A 1 241 ? 0.767 3.364 1.629 1.00 91.44 241 THR A CA 1
ATOM 1883 C C . THR A 1 241 ? 0.370 2.473 2.804 1.00 91.44 241 THR A C 1
ATOM 1885 O O . THR A 1 241 ? 0.200 1.267 2.651 1.00 91.44 241 THR A O 1
ATOM 1888 N N . LYS A 1 242 ? 0.124 3.055 3.980 1.00 92.56 242 LYS A N 1
ATOM 1889 C CA . LYS A 1 242 ? -0.420 2.341 5.136 1.00 92.56 242 LYS A CA 1
ATOM 1890 C C . LYS A 1 242 ? -1.748 1.655 4.794 1.00 92.56 242 LYS A C 1
ATOM 1892 O O . LYS A 1 242 ? -1.989 0.561 5.285 1.00 92.56 242 LYS A O 1
ATOM 1897 N N . ALA A 1 243 ? -2.567 2.216 3.903 1.00 90.06 243 ALA A N 1
ATOM 1898 C CA . ALA A 1 243 ? -3.846 1.618 3.513 1.00 90.06 243 ALA A CA 1
ATOM 1899 C C . ALA A 1 243 ? -3.728 0.240 2.830 1.00 90.06 243 ALA A C 1
ATOM 1901 O O . ALA A 1 243 ? -4.702 -0.509 2.846 1.00 90.06 243 ALA A O 1
ATOM 1902 N N . VAL A 1 244 ? -2.565 -0.128 2.267 1.00 92.19 244 VAL A N 1
ATOM 1903 C CA . VAL A 1 244 ? -2.383 -1.455 1.644 1.00 92.19 244 VAL A CA 1
ATOM 1904 C C . VAL A 1 244 ? -1.912 -2.540 2.620 1.00 92.19 244 VAL A C 1
ATOM 1906 O O . VAL A 1 244 ? -2.071 -3.728 2.354 1.00 92.19 244 VAL A O 1
ATOM 1909 N N . LEU A 1 245 ? -1.360 -2.164 3.777 1.00 94.25 245 LEU A N 1
ATOM 1910 C CA . LEU A 1 245 ? -0.810 -3.121 4.741 1.00 94.25 245 LEU A CA 1
ATOM 1911 C C . LEU A 1 245 ? -1.855 -4.096 5.334 1.00 94.25 245 LEU A C 1
ATOM 1913 O O . LEU A 1 245 ? -1.496 -5.261 5.525 1.00 94.25 245 LEU A O 1
ATOM 1917 N N . PRO A 1 246 ? -3.129 -3.713 5.582 1.00 91.75 246 PRO A N 1
ATOM 1918 C CA . PRO A 1 246 ? -4.148 -4.652 6.054 1.00 91.75 246 PRO A CA 1
ATOM 1919 C C . PRO A 1 246 ? -4.349 -5.859 5.143 1.00 91.75 246 PRO A C 1
ATOM 1921 O O . PRO A 1 246 ? -4.394 -6.991 5.624 1.00 91.75 246 PRO A O 1
ATOM 1924 N N . TYR A 1 247 ? -4.339 -5.642 3.828 1.00 90.38 247 TYR A N 1
ATOM 1925 C CA . TYR A 1 247 ? -4.430 -6.723 2.851 1.00 90.38 247 TYR A CA 1
ATOM 1926 C C . TYR A 1 247 ? -3.233 -7.671 2.957 1.00 90.38 247 TYR A C 1
ATOM 1928 O O . TYR A 1 247 ? -3.396 -8.882 2.859 1.00 90.38 247 TYR A O 1
ATOM 1936 N N . MET A 1 248 ? -2.034 -7.149 3.240 1.00 94.31 248 MET A N 1
ATOM 1937 C CA . MET A 1 248 ? -0.821 -7.960 3.371 1.00 94.31 248 MET A CA 1
ATOM 1938 C C . MET A 1 248 ? -0.721 -8.735 4.683 1.00 94.31 248 MET A C 1
ATOM 1940 O O . MET A 1 248 ? 0.086 -9.665 4.750 1.00 94.31 248 MET A O 1
ATOM 1944 N N . LYS A 1 249 ? -1.502 -8.381 5.716 1.00 93.00 249 LYS A N 1
ATOM 1945 C CA . LYS A 1 249 ? -1.383 -8.908 7.092 1.00 93.00 249 LYS A CA 1
ATOM 1946 C C . LYS A 1 249 ? -1.184 -10.424 7.131 1.00 93.00 249 LYS A C 1
ATOM 1948 O O . LYS A 1 249 ? -0.370 -10.930 7.895 1.00 93.00 249 LYS A O 1
ATOM 1953 N N . ARG A 1 250 ? -1.904 -11.145 6.271 1.00 89.94 250 ARG A N 1
ATOM 1954 C CA . ARG A 1 250 ? -1.910 -12.609 6.217 1.00 89.94 250 ARG A CA 1
ATOM 1955 C C . ARG A 1 250 ? -0.600 -13.239 5.734 1.00 89.94 250 ARG A C 1
ATOM 1957 O O . ARG A 1 250 ? -0.266 -14.320 6.206 1.00 89.94 250 ARG A O 1
ATOM 1964 N N . TRP A 1 251 ? 0.106 -12.625 4.783 1.00 93.69 251 TRP A N 1
ATOM 1965 C CA . TRP A 1 251 ? 1.336 -13.190 4.198 1.00 93.69 251 TRP A CA 1
ATOM 1966 C C . TRP A 1 251 ? 2.596 -12.393 4.540 1.00 93.69 251 TRP A C 1
ATOM 1968 O O . TRP A 1 251 ? 3.705 -12.865 4.295 1.00 93.69 251 TRP A O 1
ATOM 1978 N N . TYR A 1 252 ? 2.459 -11.201 5.123 1.00 96.50 252 TYR A N 1
ATOM 1979 C CA . TYR A 1 252 ? 3.593 -10.390 5.558 1.00 96.50 252 TYR A CA 1
ATOM 1980 C C . TYR A 1 252 ? 4.548 -11.130 6.513 1.00 96.50 252 TYR A C 1
ATOM 1982 O O . TYR A 1 252 ? 5.762 -11.050 6.301 1.00 96.50 252 TYR A O 1
ATOM 1990 N N . PRO A 1 253 ? 4.059 -11.918 7.499 1.00 96.62 253 PRO A N 1
ATOM 1991 C CA . PRO A 1 253 ? 4.927 -12.734 8.347 1.00 96.62 253 PRO A CA 1
ATOM 1992 C C . PRO A 1 253 ? 5.841 -13.676 7.554 1.00 96.62 253 PRO A C 1
ATOM 1994 O O . PRO A 1 253 ? 6.990 -13.877 7.936 1.00 96.62 253 PRO A O 1
ATOM 1997 N N . ASP A 1 254 ? 5.393 -14.199 6.410 1.00 95.88 254 ASP A N 1
ATOM 1998 C CA . ASP A 1 254 ? 6.210 -15.086 5.575 1.00 95.88 254 ASP A CA 1
ATOM 1999 C C . ASP A 1 254 ? 7.328 -14.333 4.839 1.00 95.88 254 ASP A C 1
ATOM 2001 O O . ASP A 1 254 ? 8.387 -14.901 4.563 1.00 95.88 254 ASP A O 1
ATOM 2005 N N . LEU A 1 255 ? 7.133 -13.041 4.549 1.00 97.31 255 LEU A N 1
ATOM 2006 C CA . LEU A 1 255 ? 8.196 -12.177 4.023 1.00 97.31 255 LEU A CA 1
ATOM 2007 C C . LEU A 1 255 ? 9.290 -11.975 5.078 1.00 97.31 255 LEU A C 1
ATOM 2009 O O . LEU A 1 255 ? 10.478 -12.065 4.760 1.00 97.31 255 LEU A O 1
ATOM 2013 N N . LEU A 1 256 ? 8.889 -11.779 6.338 1.00 97.62 256 LEU A N 1
ATOM 2014 C CA . LEU A 1 256 ? 9.794 -11.657 7.485 1.00 97.62 256 LEU A CA 1
ATOM 2015 C C . LEU A 1 256 ? 10.479 -12.984 7.838 1.00 97.62 256 LEU A C 1
ATOM 2017 O O . LEU A 1 256 ? 11.625 -12.962 8.275 1.00 97.62 256 LEU A O 1
ATOM 2021 N N . ARG A 1 257 ? 9.831 -14.128 7.579 1.00 96.81 257 ARG A N 1
ATOM 2022 C CA . ARG A 1 257 ? 10.405 -15.478 7.745 1.00 96.81 257 ARG A CA 1
ATOM 2023 C C . ARG A 1 257 ? 11.191 -15.993 6.537 1.00 96.81 257 ARG A C 1
ATOM 2025 O O . ARG A 1 257 ? 11.679 -17.122 6.540 1.00 96.81 257 ARG A O 1
ATOM 2032 N N . SER A 1 258 ? 11.336 -15.187 5.486 1.00 96.94 258 SER A N 1
ATOM 2033 C CA . SER A 1 258 ? 12.059 -15.593 4.279 1.00 96.94 258 SER A CA 1
ATOM 2034 C C . SER A 1 258 ? 13.502 -15.995 4.584 1.00 96.94 258 SER A C 1
ATOM 2036 O O . SER A 1 258 ? 14.195 -15.333 5.354 1.00 96.94 258 SER A O 1
ATOM 2038 N N . LYS A 1 259 ? 14.016 -17.018 3.889 1.00 96.56 259 LYS A N 1
ATOM 2039 C CA . LYS A 1 259 ? 15.443 -17.387 3.940 1.00 96.56 259 LYS A CA 1
ATOM 2040 C C . LYS A 1 259 ? 16.356 -16.290 3.376 1.00 96.56 259 LYS A C 1
ATOM 2042 O O . LYS A 1 259 ? 17.511 -16.191 3.777 1.00 96.56 259 LYS A O 1
ATOM 2047 N N . SER A 1 260 ? 15.846 -15.446 2.476 1.00 97.88 260 SER A N 1
ATOM 2048 C CA . SER A 1 260 ? 16.602 -14.332 1.898 1.00 97.88 260 SER A CA 1
ATOM 2049 C C . SER A 1 260 ? 16.694 -13.166 2.879 1.00 97.88 260 SER A C 1
ATOM 2051 O O . SER A 1 260 ? 15.695 -12.506 3.158 1.00 97.88 260 SER A O 1
ATOM 2053 N N . GLU A 1 261 ? 17.906 -12.878 3.354 1.00 97.62 261 GLU A N 1
ATOM 2054 C CA . GLU A 1 261 ? 18.172 -11.743 4.243 1.00 97.62 261 GLU A CA 1
ATOM 2055 C C . GLU A 1 261 ? 17.782 -10.404 3.615 1.00 97.62 261 GLU A C 1
ATOM 2057 O O . GLU A 1 261 ? 17.124 -9.593 4.261 1.00 97.62 261 GLU A O 1
ATOM 2062 N N . LEU A 1 262 ? 18.095 -10.206 2.331 1.00 98.06 262 LEU A N 1
ATOM 2063 C CA . LEU A 1 262 ? 17.717 -8.994 1.608 1.00 98.06 262 LEU A CA 1
ATOM 2064 C C . LEU A 1 262 ? 16.195 -8.784 1.588 1.00 98.06 262 LEU A C 1
ATOM 2066 O O . LEU A 1 262 ? 15.733 -7.662 1.784 1.00 98.06 262 LEU A O 1
ATOM 2070 N N . LEU A 1 263 ? 15.411 -9.855 1.403 1.00 98.31 263 LEU A N 1
ATOM 2071 C CA . LEU A 1 263 ? 13.949 -9.770 1.457 1.00 98.31 263 LEU A CA 1
ATOM 2072 C C . LEU A 1 263 ? 13.457 -9.408 2.865 1.00 98.31 263 LEU A C 1
ATOM 2074 O O . LEU A 1 263 ? 12.621 -8.516 2.998 1.00 98.31 263 LEU A O 1
ATOM 2078 N N . ARG A 1 264 ? 14.006 -10.042 3.911 1.00 98.12 264 ARG A N 1
ATOM 2079 C CA . ARG A 1 264 ? 13.660 -9.705 5.303 1.00 98.12 264 ARG A CA 1
ATOM 2080 C C . ARG A 1 264 ? 13.972 -8.243 5.616 1.00 98.12 264 ARG A C 1
ATOM 2082 O O . ARG A 1 264 ? 13.137 -7.554 6.191 1.00 98.12 264 ARG A O 1
ATOM 2089 N N . ASN A 1 265 ? 15.141 -7.753 5.207 1.00 98.06 265 ASN A N 1
ATOM 2090 C CA . ASN A 1 265 ? 15.557 -6.373 5.452 1.00 98.06 265 ASN A CA 1
ATOM 2091 C C . ASN A 1 265 ? 14.645 -5.373 4.735 1.00 98.06 265 ASN A C 1
ATOM 2093 O O . ASN A 1 265 ? 14.210 -4.413 5.362 1.00 98.06 265 ASN A O 1
ATOM 2097 N N . LYS A 1 266 ? 14.261 -5.643 3.480 1.00 98.25 266 LYS A N 1
ATOM 2098 C CA . LYS A 1 266 ? 13.294 -4.807 2.750 1.00 98.25 266 LYS A CA 1
ATOM 2099 C C . LYS A 1 266 ? 11.899 -4.82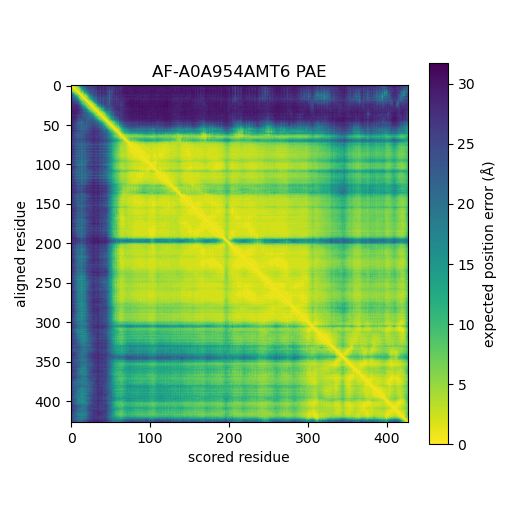3 3.376 1.00 98.25 266 LYS A C 1
ATOM 2101 O O . LYS A 1 266 ? 11.242 -3.788 3.430 1.00 98.25 266 LYS A O 1
ATOM 2106 N N . ALA A 1 267 ? 11.459 -5.965 3.903 1.00 98.31 267 ALA A N 1
ATOM 2107 C CA . ALA A 1 267 ? 10.198 -6.048 4.635 1.00 98.31 267 ALA A CA 1
ATOM 2108 C C . ALA A 1 267 ? 10.253 -5.258 5.959 1.00 98.31 267 ALA A C 1
ATOM 2110 O O . ALA A 1 267 ? 9.313 -4.548 6.309 1.00 98.31 267 ALA A O 1
ATOM 2111 N N . ARG A 1 268 ? 11.360 -5.322 6.701 1.00 98.12 268 ARG A N 1
ATOM 2112 C CA . ARG A 1 268 ? 11.535 -4.511 7.916 1.00 98.12 268 ARG A CA 1
ATOM 2113 C C . ARG A 1 268 ? 11.560 -3.018 7.586 1.00 98.12 268 ARG A C 1
ATOM 2115 O O . ARG A 1 268 ? 10.847 -2.255 8.220 1.00 98.12 268 ARG A O 1
ATOM 2122 N N . GLU A 1 269 ? 12.323 -2.622 6.568 1.00 97.44 269 GLU A N 1
ATOM 2123 C CA . GLU A 1 269 ? 12.423 -1.240 6.078 1.00 97.44 269 GLU A CA 1
ATOM 2124 C C . GLU A 1 269 ? 11.050 -0.656 5.733 1.00 97.44 269 GLU A C 1
ATOM 2126 O O . GLU A 1 269 ? 10.710 0.420 6.219 1.00 97.44 269 GLU A O 1
ATOM 2131 N N . PHE A 1 270 ? 10.232 -1.392 4.973 1.00 97.94 270 PHE A N 1
ATOM 2132 C CA . PHE A 1 270 ? 8.878 -0.960 4.630 1.00 97.94 270 PHE A CA 1
ATOM 2133 C C . PHE A 1 270 ? 8.022 -0.680 5.872 1.00 97.94 270 PHE A C 1
ATOM 2135 O O . PHE A 1 270 ? 7.399 0.376 5.958 1.00 97.94 270 PHE A O 1
ATOM 2142 N N . ILE A 1 271 ? 8.020 -1.578 6.864 1.00 97.75 271 ILE A N 1
ATOM 2143 C CA . ILE A 1 271 ? 7.247 -1.356 8.094 1.00 97.75 271 ILE A CA 1
ATOM 2144 C C . ILE A 1 271 ? 7.816 -0.201 8.915 1.00 97.75 271 ILE A C 1
ATOM 2146 O O . ILE A 1 271 ? 7.041 0.601 9.422 1.00 97.75 271 ILE A O 1
ATOM 2150 N N . THR A 1 272 ? 9.138 -0.066 9.012 1.00 96.81 272 THR A N 1
ATOM 2151 C CA . THR A 1 272 ? 9.774 1.054 9.723 1.00 96.81 272 THR A CA 1
ATOM 2152 C C . THR A 1 272 ? 9.442 2.405 9.082 1.00 96.81 272 THR A C 1
ATOM 2154 O O . THR A 1 272 ? 9.343 3.404 9.784 1.00 96.81 272 THR A O 1
ATOM 2157 N N . LEU A 1 273 ? 9.221 2.465 7.766 1.00 96.69 273 LEU A N 1
ATOM 2158 C CA . LEU A 1 273 ? 8.757 3.695 7.111 1.00 96.69 273 LEU A CA 1
ATOM 2159 C C . LEU A 1 273 ? 7.313 4.054 7.485 1.00 96.69 273 LEU A C 1
ATOM 2161 O O . LEU A 1 273 ? 6.965 5.233 7.507 1.00 96.69 273 LEU A O 1
ATOM 2165 N N . LEU A 1 274 ? 6.478 3.058 7.792 1.00 96.19 274 LEU A N 1
ATOM 2166 C CA . LEU A 1 274 ? 5.104 3.272 8.255 1.00 96.19 274 LEU A CA 1
ATOM 2167 C C . LEU A 1 274 ? 5.028 3.540 9.766 1.00 96.19 274 LEU A C 1
ATOM 2169 O O . LEU A 1 274 ? 4.179 4.316 10.195 1.00 96.19 274 LEU A O 1
ATOM 2173 N N . GLU A 1 275 ? 5.908 2.913 10.551 1.00 96.56 275 GLU A N 1
ATOM 2174 C CA . GLU A 1 275 ? 6.059 3.083 11.999 1.00 96.56 275 GLU A CA 1
ATOM 2175 C C . GLU A 1 275 ? 7.542 3.312 12.355 1.00 96.56 275 GLU A C 1
ATOM 2177 O O . GLU A 1 275 ? 8.272 2.351 12.625 1.00 96.56 275 GLU A O 1
ATOM 2182 N N . PRO A 1 276 ? 8.020 4.572 12.370 1.00 96.00 276 PRO A N 1
ATOM 2183 C CA . PRO A 1 276 ? 9.430 4.894 12.612 1.00 96.00 276 PRO A CA 1
ATOM 2184 C C . PRO A 1 276 ? 9.967 4.453 13.974 1.00 96.00 276 PRO A C 1
ATOM 2186 O O . PRO A 1 276 ? 11.187 4.365 14.155 1.00 96.00 276 PRO A O 1
ATOM 2189 N N . GLN A 1 277 ? 9.097 4.178 14.949 1.00 95.56 277 GLN A N 1
ATOM 2190 C CA . GLN A 1 277 ? 9.497 3.660 16.257 1.00 95.56 277 GLN A CA 1
ATOM 2191 C C . GLN A 1 277 ? 9.649 2.134 16.269 1.00 95.56 277 GLN A C 1
ATOM 2193 O O . GLN A 1 277 ? 10.177 1.590 17.239 1.00 95.56 277 GLN A O 1
ATOM 2198 N N . ALA A 1 278 ? 9.267 1.433 15.196 1.00 95.06 278 ALA A N 1
ATOM 2199 C CA . ALA A 1 278 ? 9.432 -0.010 15.095 1.00 95.06 278 ALA A CA 1
ATOM 2200 C C . ALA A 1 278 ? 10.918 -0.402 15.189 1.00 95.06 278 ALA A C 1
ATOM 2202 O O . ALA A 1 278 ? 11.791 0.147 14.509 1.00 95.06 278 ALA A O 1
ATOM 2203 N N . ARG A 1 279 ? 11.222 -1.373 16.053 1.00 96.06 279 ARG A N 1
ATOM 2204 C CA . ARG A 1 279 ? 12.560 -1.944 16.258 1.00 96.06 279 ARG A CA 1
ATOM 2205 C C . ARG A 1 279 ? 12.467 -3.457 16.123 1.00 96.06 279 ARG A C 1
ATOM 2207 O O . ARG A 1 279 ? 12.221 -4.167 17.094 1.00 96.06 279 ARG A O 1
ATOM 2214 N N . PHE A 1 280 ? 12.624 -3.938 14.893 1.00 95.12 280 PHE A N 1
ATOM 2215 C CA . PHE A 1 280 ? 12.554 -5.367 14.609 1.00 95.12 280 PHE A CA 1
ATOM 2216 C C . PHE A 1 280 ? 13.715 -6.123 15.272 1.00 95.12 280 PHE A C 1
ATOM 2218 O O . PHE A 1 280 ? 14.869 -5.720 15.100 1.00 95.12 280 PHE A O 1
ATOM 2225 N N . PRO A 1 281 ? 13.435 -7.232 15.980 1.00 95.81 281 PRO A N 1
ATOM 2226 C CA . PRO A 1 281 ? 14.464 -8.153 16.446 1.00 95.81 281 PRO A CA 1
ATOM 2227 C C . PRO A 1 281 ? 15.327 -8.690 15.296 1.00 95.81 281 PRO A C 1
ATOM 2229 O O . PRO A 1 281 ? 14.885 -8.777 14.149 1.00 95.81 281 PRO A O 1
ATOM 2232 N N . SER A 1 282 ? 16.563 -9.090 15.598 1.00 92.12 282 SER A N 1
ATOM 2233 C CA . SER A 1 282 ? 17.428 -9.766 14.623 1.00 92.12 282 SER A CA 1
ATOM 2234 C C . SER A 1 282 ? 16.908 -11.165 14.279 1.00 92.12 282 SER A C 1
ATOM 2236 O O . SER A 1 282 ? 16.931 -11.544 13.103 1.00 92.12 282 SER A O 1
ATOM 2238 N N . ASP A 1 283 ? 16.391 -11.878 15.284 1.00 96.19 283 ASP A N 1
ATOM 2239 C CA . ASP A 1 283 ? 15.784 -13.202 15.160 1.00 96.19 283 ASP A CA 1
ATOM 2240 C C . ASP A 1 283 ? 14.576 -13.213 14.203 1.00 96.19 283 ASP A C 1
ATOM 2242 O O . ASP A 1 283 ? 13.782 -12.265 14.142 1.00 96.19 283 ASP A O 1
ATOM 2246 N N . ILE A 1 284 ? 14.477 -14.283 13.411 1.00 94.25 284 ILE A N 1
ATOM 2247 C CA . ILE A 1 284 ? 13.533 -14.393 12.294 1.00 94.25 284 ILE A CA 1
ATOM 2248 C C . ILE A 1 284 ? 12.103 -14.586 12.803 1.00 94.25 284 ILE A C 1
ATOM 2250 O O . ILE A 1 284 ? 11.199 -13.874 12.359 1.00 94.25 284 ILE A O 1
ATOM 2254 N N . ASP A 1 285 ? 11.893 -15.506 13.741 1.00 93.56 285 ASP A N 1
ATOM 2255 C CA . ASP A 1 285 ? 10.556 -15.806 14.251 1.00 93.56 285 ASP A CA 1
ATOM 2256 C C . ASP A 1 285 ? 10.056 -14.678 15.155 1.00 93.56 285 ASP A C 1
ATOM 2258 O O . ASP A 1 285 ? 8.940 -14.186 14.968 1.00 93.56 285 ASP A O 1
ATOM 2262 N N . ALA A 1 286 ? 10.930 -14.133 16.005 1.00 95.19 286 ALA A N 1
ATOM 2263 C CA . ALA A 1 286 ? 10.622 -12.958 16.810 1.00 95.19 286 ALA A CA 1
ATOM 2264 C C . ALA A 1 286 ? 10.283 -11.722 15.957 1.00 95.19 286 ALA A C 1
ATOM 2266 O O . ALA A 1 286 ? 9.502 -10.878 16.396 1.00 95.19 286 ALA A O 1
ATOM 2267 N N . SER A 1 287 ? 10.833 -11.590 14.741 1.00 93.88 287 SER A N 1
ATOM 2268 C CA . SER A 1 287 ? 10.461 -10.505 13.815 1.00 93.88 287 SER A CA 1
ATOM 2269 C C . SER A 1 287 ? 9.016 -10.617 13.341 1.00 93.88 287 SER A C 1
ATOM 2271 O O . SER A 1 287 ? 8.325 -9.603 13.245 1.00 93.88 287 SER A O 1
ATOM 2273 N N . ALA A 1 288 ? 8.566 -11.833 13.032 1.00 92.12 288 ALA A N 1
ATOM 2274 C CA . ALA A 1 288 ? 7.202 -12.080 12.588 1.00 92.12 288 ALA A CA 1
ATOM 2275 C C . ALA A 1 288 ? 6.194 -11.853 13.725 1.00 92.12 288 ALA A C 1
ATOM 2277 O O . ALA A 1 288 ? 5.165 -11.223 13.504 1.00 92.12 288 ALA A O 1
ATOM 2278 N N . ASP A 1 289 ? 6.523 -12.257 14.950 1.00 91.94 289 ASP A N 1
ATOM 2279 C CA . ASP A 1 289 ? 5.667 -12.004 16.116 1.00 91.94 289 ASP A CA 1
ATOM 2280 C C . ASP A 1 289 ? 5.675 -10.518 16.519 1.00 91.94 289 ASP A C 1
ATOM 2282 O O . ASP A 1 289 ? 4.670 -9.959 16.964 1.00 91.94 289 ASP A O 1
ATOM 2286 N N . TYR A 1 290 ? 6.810 -9.833 16.337 1.00 96.12 290 TYR A N 1
ATOM 2287 C CA . TYR A 1 290 ? 6.902 -8.385 16.530 1.00 96.12 290 TYR A CA 1
ATOM 2288 C C . TYR A 1 290 ? 6.047 -7.615 15.517 1.00 96.12 290 TYR A C 1
ATOM 2290 O O . TYR A 1 290 ? 5.480 -6.580 15.869 1.00 96.12 290 TYR A O 1
ATOM 2298 N N . PHE A 1 291 ? 5.905 -8.121 14.288 1.00 96.38 291 PHE A N 1
ATOM 2299 C CA . PHE A 1 291 ? 5.044 -7.502 13.284 1.00 96.38 291 PHE A CA 1
ATOM 2300 C C . PHE A 1 291 ? 3.592 -7.397 13.749 1.00 96.38 291 PHE A C 1
ATOM 2302 O O . PHE A 1 291 ? 3.012 -6.335 13.568 1.00 96.38 291 PHE A O 1
ATOM 2309 N N . ASP A 1 292 ? 3.025 -8.406 14.416 1.00 92.31 292 ASP A N 1
ATOM 2310 C CA . ASP A 1 292 ? 1.654 -8.315 14.941 1.00 92.31 292 ASP A CA 1
ATOM 2311 C C . ASP A 1 292 ? 1.501 -7.181 15.964 1.00 92.31 292 ASP A C 1
ATOM 2313 O O . ASP A 1 292 ? 0.477 -6.493 15.987 1.00 92.31 292 ASP A O 1
ATOM 2317 N N . ARG A 1 293 ? 2.534 -6.927 16.780 1.00 92.50 293 ARG A N 1
ATOM 2318 C CA . ARG A 1 293 ? 2.550 -5.780 17.703 1.00 92.50 293 ARG A CA 1
ATOM 2319 C C . ARG A 1 293 ? 2.554 -4.458 16.942 1.00 92.50 293 ARG A C 1
ATOM 2321 O O . ARG A 1 293 ? 1.719 -3.602 17.215 1.00 92.50 293 ARG A O 1
ATOM 2328 N N . VAL A 1 294 ? 3.447 -4.303 15.963 1.00 95.62 294 VAL A N 1
ATOM 2329 C CA . VAL A 1 294 ? 3.513 -3.087 15.132 1.00 95.62 294 VAL A CA 1
ATOM 2330 C C . VAL A 1 294 ? 2.228 -2.893 14.330 1.00 95.62 294 VAL A C 1
ATOM 2332 O O . VAL A 1 294 ? 1.721 -1.781 14.222 1.00 95.62 294 VAL A O 1
ATOM 2335 N N . TYR A 1 295 ? 1.649 -3.975 13.817 1.00 94.38 295 TYR A N 1
ATOM 2336 C CA . TYR A 1 295 ? 0.388 -3.950 13.095 1.00 94.38 295 TYR A CA 1
ATOM 2337 C C . TYR A 1 295 ? -0.742 -3.422 13.982 1.00 94.38 295 TYR A C 1
ATOM 2339 O O . TYR A 1 295 ? -1.504 -2.573 13.536 1.00 94.38 295 TYR A O 1
ATOM 2347 N N . LYS A 1 296 ? -0.832 -3.859 15.245 1.00 90.62 296 LYS A N 1
ATOM 2348 C CA . LYS A 1 296 ? -1.822 -3.342 16.207 1.00 90.62 296 LYS A CA 1
ATOM 2349 C C . LYS A 1 296 ? -1.608 -1.866 16.546 1.00 90.62 296 LYS A C 1
ATOM 2351 O O . LYS A 1 296 ? -2.587 -1.156 16.732 1.00 90.62 296 LYS A O 1
ATOM 2356 N N . LEU A 1 297 ? -0.361 -1.393 16.583 1.00 91.25 297 LEU A N 1
ATOM 2357 C CA . LEU A 1 297 ? -0.063 0.037 16.749 1.00 91.25 297 LEU A CA 1
ATOM 2358 C C . LEU A 1 297 ? -0.516 0.850 15.530 1.00 91.25 297 LEU A C 1
ATOM 2360 O O . LEU A 1 297 ? -1.110 1.917 15.662 1.00 91.25 297 LEU A O 1
ATOM 2364 N N . LEU A 1 298 ? -0.269 0.327 14.329 1.00 91.44 298 LEU A N 1
ATOM 2365 C CA . LEU A 1 298 ? -0.666 0.968 13.080 1.00 91.44 298 LEU A CA 1
ATOM 2366 C C . LEU A 1 298 ? -2.186 0.935 12.871 1.00 91.44 298 LEU A C 1
ATOM 2368 O O . LEU A 1 298 ? -2.762 1.906 12.378 1.00 91.44 298 LEU A O 1
ATOM 2372 N N . PHE A 1 299 ? -2.833 -0.160 13.242 1.00 90.94 299 PHE A N 1
ATOM 2373 C CA . PHE A 1 299 ? -4.247 -0.427 13.020 1.00 90.94 299 PHE A CA 1
ATOM 2374 C C . PHE A 1 299 ? -4.895 -0.873 14.326 1.00 90.94 299 PHE A C 1
ATOM 2376 O O . PHE A 1 299 ? -5.281 -2.041 14.444 1.00 90.94 299 PHE A O 1
ATOM 2383 N N . PRO A 1 300 ? -5.030 0.034 15.309 1.00 89.31 300 PRO A N 1
ATOM 2384 C CA . PRO A 1 300 ? -5.693 -0.328 16.542 1.00 89.31 300 PRO A CA 1
ATOM 2385 C C . PRO A 1 300 ? -7.149 -0.699 16.230 1.00 89.31 300 PRO A C 1
ATOM 2387 O O . PRO A 1 300 ? -7.739 -0.142 15.290 1.00 89.31 300 PRO A O 1
ATOM 2390 N N . PRO A 1 301 ? -7.724 -1.654 16.981 1.00 86.44 301 PRO A N 1
ATOM 2391 C CA . PRO A 1 301 ? -9.103 -2.091 16.779 1.00 86.44 301 PRO A CA 1
ATOM 2392 C C . PRO A 1 301 ? -10.103 -0.961 17.043 1.00 86.44 301 PRO A C 1
ATOM 2394 O O . PRO A 1 301 ? -11.188 -0.947 16.476 1.00 86.44 301 PRO A O 1
ATOM 2397 N N . ILE A 1 302 ? -9.716 0.018 17.859 1.00 87.50 302 ILE A N 1
ATOM 2398 C CA . ILE A 1 302 ? -10.494 1.211 18.166 1.00 87.50 302 ILE A CA 1
ATOM 2399 C C . ILE A 1 302 ? -9.714 2.413 17.627 1.00 87.50 302 ILE A C 1
ATOM 2401 O O . ILE A 1 302 ? -8.590 2.670 18.059 1.00 87.50 302 ILE A O 1
ATOM 2405 N N . ARG A 1 303 ? -10.276 3.132 16.648 1.00 89.50 303 ARG A N 1
ATOM 2406 C CA . ARG A 1 303 ? -9.638 4.311 16.033 1.00 89.50 303 ARG A CA 1
ATOM 2407 C C . ARG A 1 303 ? -10.465 5.552 16.274 1.00 89.50 303 ARG A C 1
ATOM 2409 O O . ARG A 1 303 ? -11.629 5.601 15.895 1.00 89.50 303 ARG A O 1
ATOM 2416 N N . LEU A 1 304 ? -9.844 6.576 16.840 1.00 88.38 304 LEU A N 1
ATOM 2417 C CA . LEU A 1 304 ? -10.476 7.874 17.040 1.00 88.38 304 LEU A CA 1
ATOM 2418 C C . LEU A 1 304 ? -10.079 8.821 15.903 1.00 88.38 304 LEU A C 1
ATOM 2420 O O . LEU A 1 304 ? -8.904 9.144 15.750 1.00 88.38 304 LEU A O 1
ATOM 2424 N N . ASP A 1 305 ? -11.060 9.291 15.133 1.00 86.31 305 ASP A N 1
ATOM 2425 C CA . ASP A 1 305 ? -10.880 10.301 14.087 1.00 86.31 305 ASP A CA 1
ATOM 2426 C C . ASP A 1 305 ? -11.967 11.377 14.183 1.00 86.31 305 ASP A C 1
ATOM 2428 O O . ASP A 1 305 ? -13.134 11.123 13.903 1.00 86.31 305 ASP A O 1
ATOM 2432 N N . LYS A 1 306 ? -11.590 12.591 14.603 1.00 81.19 306 LYS A N 1
ATOM 2433 C CA . LYS A 1 306 ? -12.409 13.822 14.533 1.00 81.19 306 LYS A CA 1
ATOM 2434 C C . LYS A 1 306 ? -13.911 13.630 14.831 1.00 81.19 306 LYS A C 1
ATOM 2436 O O . LYS A 1 306 ? -14.773 13.969 14.024 1.00 81.19 306 LYS A O 1
ATOM 2441 N N . GLY A 1 307 ? -14.232 13.112 16.020 1.00 85.38 307 GLY A N 1
ATOM 2442 C CA . GLY A 1 307 ? -15.620 12.906 16.471 1.00 85.38 307 GLY A CA 1
ATOM 2443 C C . GLY A 1 307 ? -16.256 11.588 16.010 1.00 85.38 307 GLY A C 1
ATOM 2444 O O . GLY A 1 307 ? -17.402 11.303 16.355 1.00 85.38 307 GLY A O 1
ATOM 2445 N N . ARG A 1 308 ? -15.510 10.759 15.279 1.00 91.31 308 ARG A N 1
ATOM 2446 C CA . ARG A 1 308 ? -15.830 9.373 14.946 1.00 91.31 308 ARG A CA 1
ATOM 2447 C C . ARG A 1 308 ? -14.904 8.420 15.710 1.00 91.31 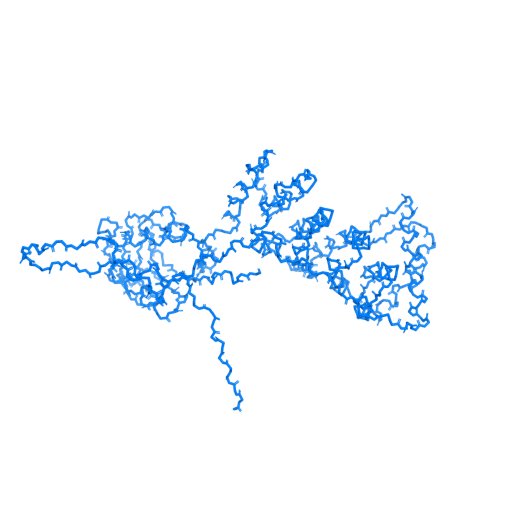308 ARG A C 1
ATOM 2449 O O . ARG A 1 308 ? -13.727 8.702 15.909 1.00 91.31 308 ARG A O 1
ATOM 2456 N N . CYS A 1 309 ? -15.452 7.300 16.151 1.00 89.75 309 CYS A N 1
ATOM 2457 C CA . CYS A 1 309 ? -14.751 6.136 16.661 1.00 89.75 309 CYS A CA 1
ATOM 2458 C C . CYS A 1 309 ? -15.052 4.973 15.718 1.00 89.75 309 CYS A C 1
ATOM 2460 O O . CYS A 1 309 ? -16.210 4.579 15.581 1.00 89.75 309 CYS A O 1
ATOM 2462 N N . GLU A 1 310 ? -14.042 4.454 15.036 1.00 90.56 310 GLU A N 1
ATOM 2463 C CA . GLU A 1 310 ? -14.171 3.244 14.231 1.00 90.56 310 GLU A CA 1
ATOM 2464 C C . GLU A 1 310 ? -13.832 2.027 15.087 1.00 90.56 310 GLU A C 1
ATOM 2466 O O . GLU A 1 310 ? -12.760 1.964 15.690 1.00 90.56 310 GLU A O 1
ATOM 2471 N N . LEU A 1 311 ? -14.742 1.061 15.107 1.00 87.12 311 LEU A N 1
ATOM 2472 C CA . LEU A 1 311 ? -14.618 -0.204 15.816 1.00 87.12 311 LEU A CA 1
ATOM 2473 C C . LEU A 1 311 ? -14.374 -1.299 14.775 1.00 87.12 311 LEU A C 1
ATOM 2475 O O . LEU A 1 311 ? -15.291 -1.728 14.074 1.00 87.12 311 LEU A O 1
ATOM 2479 N N . HIS A 1 312 ? -13.118 -1.700 14.625 1.00 86.06 312 HIS A N 1
ATOM 2480 C CA . HIS A 1 312 ? -12.674 -2.723 13.683 1.00 86.06 312 HIS A CA 1
ATOM 2481 C C . HIS A 1 312 ? -12.771 -4.108 14.338 1.00 86.06 312 HIS A C 1
ATOM 2483 O O . HIS A 1 312 ? -12.229 -4.281 15.431 1.00 86.06 312 HIS A O 1
ATOM 2489 N N . PRO A 1 313 ? -13.419 -5.103 13.700 1.00 83.88 313 PRO A N 1
ATOM 2490 C CA . PRO A 1 313 ? -13.571 -6.439 14.274 1.00 83.88 313 PRO A CA 1
ATOM 2491 C C . PRO A 1 313 ? -12.232 -7.077 14.665 1.00 83.88 313 PRO A C 1
ATOM 2493 O O . PRO A 1 313 ? -11.334 -7.230 13.831 1.00 83.88 313 PRO A O 1
ATOM 2496 N N . SER A 1 314 ? -12.096 -7.467 15.933 1.00 81.81 314 SER A N 1
ATOM 2497 C CA . SER A 1 314 ? -10.925 -8.175 16.452 1.00 81.81 314 SER A CA 1
ATOM 2498 C C . SER A 1 314 ? -11.248 -8.862 17.782 1.00 81.81 314 SER A C 1
ATOM 2500 O O . SER A 1 314 ? -12.182 -8.464 18.473 1.00 81.81 314 SER A O 1
ATOM 2502 N N . ALA A 1 315 ? -10.438 -9.849 18.176 1.00 83.12 315 ALA A N 1
ATOM 2503 C CA . ALA A 1 315 ? -10.592 -10.512 19.474 1.00 83.12 315 ALA A CA 1
ATOM 2504 C C . ALA A 1 315 ? -10.414 -9.535 20.653 1.00 83.12 315 ALA A C 1
ATOM 2506 O O . ALA A 1 315 ? -11.031 -9.694 21.701 1.00 83.12 315 ALA A O 1
ATOM 2507 N N . GLU A 1 316 ? -9.578 -8.508 20.486 1.00 78.81 316 GLU A N 1
ATOM 2508 C CA . GLU A 1 316 ? -9.408 -7.438 21.470 1.00 78.81 316 GLU A CA 1
ATOM 2509 C C . GLU A 1 316 ? -10.650 -6.551 21.579 1.00 78.81 316 GLU A C 1
ATOM 2511 O O . GLU A 1 316 ? -11.008 -6.155 22.686 1.00 78.81 316 GLU A O 1
ATOM 2516 N N . LEU A 1 317 ? -11.316 -6.252 20.457 1.00 79.38 317 LEU A N 1
ATOM 2517 C CA . LEU A 1 317 ? -12.591 -5.540 20.482 1.00 79.38 317 LEU A CA 1
ATOM 2518 C C . LEU A 1 317 ? -13.670 -6.387 21.168 1.00 79.38 317 LEU A C 1
ATOM 2520 O O . LEU A 1 317 ? -14.395 -5.857 22.004 1.00 79.38 317 LEU A O 1
ATOM 2524 N N . ASP A 1 318 ? -13.738 -7.687 20.874 1.00 81.25 318 ASP A N 1
ATOM 2525 C CA . ASP A 1 318 ? -14.681 -8.603 21.527 1.00 81.25 318 ASP A CA 1
ATOM 2526 C C . ASP A 1 318 ? -14.452 -8.631 23.048 1.00 81.25 318 ASP A C 1
ATOM 2528 O O . ASP A 1 318 ? -15.389 -8.455 23.824 1.00 81.25 318 ASP A O 1
ATOM 2532 N N . ALA A 1 319 ? -13.194 -8.740 23.488 1.00 78.56 319 ALA A N 1
ATOM 2533 C CA . ALA A 1 319 ? -12.840 -8.662 24.905 1.00 78.56 319 ALA A CA 1
ATOM 2534 C C . ALA A 1 319 ? -13.206 -7.303 25.532 1.00 78.56 319 ALA A C 1
ATOM 2536 O O . ALA A 1 319 ? -13.699 -7.257 26.658 1.00 78.56 319 ALA A O 1
ATOM 2537 N N . ALA A 1 320 ? -13.007 -6.193 24.814 1.00 75.31 320 ALA A N 1
ATOM 2538 C CA . ALA A 1 320 ? -13.395 -4.863 25.283 1.00 75.31 320 ALA A CA 1
ATOM 2539 C C . ALA A 1 320 ? -14.920 -4.714 25.417 1.00 75.31 320 ALA A C 1
ATOM 2541 O O . ALA A 1 320 ? -15.394 -4.076 26.357 1.00 75.31 320 ALA A O 1
ATOM 2542 N N . ILE A 1 321 ? -15.689 -5.316 24.503 1.00 80.31 321 ILE A N 1
ATOM 2543 C CA . ILE A 1 321 ? -17.155 -5.344 24.552 1.00 80.31 321 ILE A CA 1
ATOM 2544 C C . ILE A 1 321 ? -17.634 -6.138 25.769 1.00 80.31 321 ILE A C 1
ATOM 2546 O O . ILE A 1 321 ? -18.492 -5.645 26.502 1.00 80.31 321 ILE A O 1
ATOM 2550 N N . GLU A 1 322 ? -17.070 -7.322 26.017 1.00 83.44 322 GLU A N 1
ATOM 2551 C CA . GLU A 1 322 ? -17.423 -8.132 27.189 1.00 83.44 322 GLU A CA 1
ATOM 2552 C C . GLU A 1 322 ? -17.095 -7.401 28.498 1.00 83.44 322 GLU A C 1
ATOM 2554 O O . GLU A 1 322 ? -17.969 -7.264 29.353 1.00 83.44 322 GLU A O 1
ATOM 2559 N N . LEU A 1 323 ? -15.904 -6.801 28.607 1.00 79.12 323 LEU A N 1
ATOM 2560 C CA . LEU A 1 323 ? -15.536 -5.964 29.757 1.00 79.12 323 LEU A CA 1
ATOM 2561 C C . LEU A 1 323 ? -16.482 -4.768 29.936 1.00 79.12 323 LEU A C 1
ATOM 2563 O O . LEU A 1 323 ? -16.827 -4.406 31.060 1.00 79.12 323 LEU A O 1
ATOM 2567 N N . GLY A 1 324 ? -16.927 -4.148 28.840 1.00 81.50 324 GLY A N 1
ATOM 2568 C CA . GLY A 1 324 ? -17.920 -3.076 28.885 1.00 81.50 324 GLY A CA 1
ATOM 2569 C C . GLY A 1 324 ? -19.288 -3.551 29.366 1.00 81.50 324 GLY A C 1
ATOM 2570 O O . GLY A 1 324 ? -19.946 -2.841 30.128 1.00 81.50 324 GLY A O 1
ATOM 2571 N N . ARG A 1 325 ? -19.705 -4.762 28.983 1.00 85.00 325 ARG A N 1
ATOM 2572 C CA . ARG A 1 325 ? -20.948 -5.370 29.469 1.00 85.00 325 ARG A CA 1
ATOM 2573 C C . ARG A 1 325 ? -20.864 -5.685 30.960 1.00 85.00 325 ARG A C 1
ATOM 2575 O O . ARG A 1 325 ? -21.786 -5.343 31.696 1.00 85.00 325 ARG A O 1
ATOM 2582 N N . GLU A 1 326 ? -19.766 -6.286 31.409 1.00 84.19 326 GLU A N 1
ATOM 2583 C CA . GLU A 1 326 ? -19.511 -6.549 32.830 1.00 84.19 326 GLU A CA 1
ATOM 2584 C C . GLU A 1 326 ? -19.542 -5.254 33.645 1.00 84.19 326 GLU A C 1
ATOM 2586 O O . GLU A 1 326 ? -20.241 -5.174 34.655 1.00 84.19 326 GLU A O 1
ATOM 2591 N N . LEU A 1 327 ? -18.874 -4.207 33.156 1.00 81.88 327 LEU A N 1
ATOM 2592 C CA . LEU A 1 327 ? -18.843 -2.901 33.803 1.00 81.88 327 LEU A CA 1
ATOM 2593 C C . LEU A 1 327 ? -20.230 -2.270 33.946 1.00 81.88 327 LEU A C 1
ATOM 2595 O O . LEU A 1 327 ? -20.554 -1.708 34.989 1.00 81.88 327 LEU A O 1
ATOM 2599 N N . LEU A 1 328 ? -21.052 -2.342 32.900 1.00 81.62 328 LEU A N 1
ATOM 2600 C CA . LEU A 1 328 ? -22.403 -1.782 32.921 1.00 81.62 328 LEU A CA 1
ATOM 2601 C C . LEU A 1 328 ? -23.370 -2.615 33.784 1.00 81.62 328 LEU A C 1
ATOM 2603 O O . LEU A 1 328 ? -24.367 -2.080 34.265 1.00 81.62 328 LEU A O 1
ATOM 2607 N N . ASN A 1 329 ? -23.073 -3.892 34.023 1.00 83.50 329 ASN A N 1
ATOM 2608 C CA . ASN A 1 329 ? -23.842 -4.741 34.936 1.00 83.50 329 ASN A CA 1
ATOM 2609 C C . ASN A 1 329 ? -23.384 -4.629 36.400 1.00 83.50 329 ASN A C 1
ATOM 2611 O O . ASN A 1 329 ? -24.154 -4.942 37.310 1.00 83.50 329 ASN A O 1
ATOM 2615 N N . ASP A 1 330 ? -22.161 -4.163 36.647 1.00 84.88 330 ASP A N 1
ATOM 2616 C CA . ASP A 1 330 ? -21.636 -3.937 37.989 1.00 84.88 330 ASP A CA 1
ATOM 2617 C C . ASP A 1 330 ? -22.158 -2.609 38.569 1.00 84.88 330 ASP A C 1
ATOM 2619 O O . ASP A 1 330 ? -21.715 -1.507 38.226 1.00 84.88 330 ASP A O 1
ATOM 2623 N N . ALA A 1 331 ? -23.089 -2.715 39.520 1.00 81.06 331 ALA A N 1
ATOM 2624 C CA . ALA A 1 331 ? -23.640 -1.571 40.245 1.00 81.06 331 ALA A CA 1
ATOM 2625 C C . ALA A 1 331 ? -22.583 -0.780 41.045 1.00 81.06 331 ALA A C 1
ATOM 2627 O O . ALA A 1 331 ? -22.846 0.353 41.443 1.00 81.06 331 ALA A O 1
ATOM 2628 N N . SER A 1 332 ? -21.399 -1.351 41.293 1.00 86.25 332 SER A N 1
ATOM 2629 C CA . SER A 1 332 ? -20.274 -0.656 41.928 1.00 86.25 332 SER A CA 1
ATOM 2630 C C . SER A 1 332 ? -19.400 0.122 40.936 1.00 86.25 332 SER A C 1
ATOM 2632 O O . SER A 1 332 ? -18.658 1.019 41.342 1.00 86.25 332 SER A O 1
ATOM 2634 N N . ALA A 1 333 ? -19.497 -0.181 39.639 1.00 81.69 333 ALA A N 1
ATOM 2635 C CA . ALA A 1 333 ? -18.709 0.454 38.586 1.00 81.69 333 ALA A CA 1
ATOM 2636 C C . ALA A 1 333 ? -19.433 1.630 37.915 1.00 81.69 333 ALA A C 1
ATOM 2638 O O . ALA A 1 333 ? -18.796 2.446 37.243 1.00 81.69 333 ALA A O 1
ATOM 2639 N N . THR A 1 334 ? -20.745 1.761 38.126 1.00 88.06 334 THR A N 1
ATOM 2640 C CA . THR A 1 334 ? -21.549 2.851 37.573 1.00 88.06 334 THR A CA 1
ATOM 2641 C C . THR A 1 334 ? -22.475 3.470 38.611 1.00 88.06 334 THR A C 1
ATOM 2643 O O . THR A 1 334 ? -22.908 2.820 39.558 1.00 88.06 334 THR A O 1
ATOM 2646 N N . LYS A 1 335 ? -22.803 4.754 38.443 1.00 92.31 335 LYS A N 1
ATOM 2647 C CA . LYS A 1 335 ? -23.768 5.445 39.305 1.00 92.31 335 LYS A CA 1
ATOM 2648 C C . LYS A 1 335 ? -24.664 6.353 38.483 1.00 92.31 335 LYS A C 1
ATOM 2650 O O . LYS A 1 335 ? -24.187 7.126 37.660 1.00 92.31 335 LYS A O 1
ATOM 2655 N N . ARG A 1 336 ? -25.972 6.302 38.731 1.00 91.69 336 ARG A N 1
ATOM 2656 C CA . ARG A 1 336 ? -26.906 7.273 38.153 1.00 91.69 336 ARG A CA 1
ATOM 2657 C C . ARG A 1 336 ? -26.637 8.659 38.735 1.00 91.69 336 ARG A C 1
ATOM 2659 O O . ARG A 1 336 ? -26.570 8.810 39.955 1.00 91.69 336 ARG A O 1
ATOM 2666 N N . GLU A 1 337 ? -26.536 9.663 37.875 1.00 92.25 337 GLU A N 1
ATOM 2667 C CA . GLU A 1 337 ? -26.193 11.018 38.294 1.00 92.25 337 GLU A CA 1
ATOM 2668 C C . GLU A 1 337 ? -26.877 12.090 37.445 1.00 92.25 337 GLU A C 1
ATOM 2670 O O . GLU A 1 337 ? -27.081 11.903 36.247 1.00 92.25 337 GLU A O 1
ATOM 2675 N N . SER A 1 338 ? -27.237 13.209 38.080 1.00 91.19 338 SER A N 1
ATOM 2676 C CA . SER A 1 338 ? -27.607 14.446 37.387 1.00 91.19 338 SER A CA 1
ATOM 2677 C C . SER A 1 338 ? -26.368 15.329 37.287 1.00 91.19 338 SER A C 1
ATOM 2679 O O . SER A 1 338 ? -25.714 15.592 38.297 1.00 91.19 338 SER A O 1
ATOM 2681 N N . VAL A 1 339 ? -26.034 15.770 36.079 1.00 91.19 339 VAL A N 1
ATOM 2682 C CA . VAL A 1 339 ? -24.913 16.665 35.801 1.00 91.19 339 VAL A CA 1
ATOM 2683 C C . VAL A 1 339 ? -25.426 17.962 35.188 1.00 91.19 339 VAL A C 1
ATOM 2685 O O . VAL A 1 339 ? -26.249 17.965 34.274 1.00 91.19 339 VAL A O 1
ATOM 2688 N N . VAL A 1 340 ? -24.931 19.088 35.695 1.00 88.88 340 VAL A N 1
ATOM 2689 C CA . VAL A 1 340 ? -25.260 20.413 35.166 1.00 88.88 340 VAL A CA 1
ATOM 2690 C C . VAL A 1 340 ? -24.364 20.698 33.965 1.00 88.88 340 VAL A C 1
ATOM 2692 O O . VAL A 1 340 ? -23.149 20.826 34.109 1.00 88.88 340 VAL A O 1
ATOM 2695 N N . VAL A 1 341 ? -24.962 20.843 32.786 1.00 87.19 341 VAL A N 1
ATOM 2696 C CA . VAL A 1 341 ? -24.265 21.193 31.547 1.00 87.19 341 VAL A CA 1
ATOM 2697 C C . VAL A 1 341 ? -24.465 22.672 31.261 1.00 87.19 341 VAL A C 1
ATOM 2699 O O . VAL A 1 341 ? -25.589 23.178 31.222 1.00 87.19 341 VAL A O 1
ATOM 2702 N N . ARG A 1 342 ? -23.355 23.382 31.049 1.00 83.75 342 ARG A N 1
ATOM 2703 C CA . ARG A 1 342 ? -23.364 24.797 30.671 1.00 83.75 342 ARG A CA 1
ATOM 2704 C C . ARG A 1 342 ? -23.009 24.936 29.202 1.00 83.75 342 ARG A C 1
ATOM 2706 O O . ARG A 1 342 ? -21.884 24.668 28.795 1.00 83.75 342 ARG A O 1
ATOM 2713 N N . THR A 1 343 ? -23.963 25.413 28.416 1.00 80.69 343 THR A N 1
ATOM 2714 C CA . THR A 1 343 ? -23.733 25.799 27.021 1.00 80.69 343 THR A CA 1
ATOM 2715 C C . THR A 1 343 ? -23.623 27.315 26.903 1.00 80.69 343 THR A C 1
ATOM 2717 O O . THR A 1 343 ? -23.946 28.055 27.830 1.00 80.69 343 THR A O 1
ATOM 2720 N N . LYS A 1 344 ? -23.235 27.812 25.722 1.00 82.94 344 LYS A N 1
ATOM 2721 C CA . LYS A 1 344 ? -23.210 29.259 25.439 1.00 82.94 344 LYS A CA 1
ATOM 2722 C C . LYS A 1 344 ? -24.582 29.939 25.576 1.00 82.94 344 LYS A C 1
ATOM 2724 O O . LYS A 1 344 ? -24.627 31.158 25.676 1.00 82.94 344 LYS A O 1
ATOM 2729 N N . ARG A 1 345 ? -25.685 29.182 25.502 1.00 81.75 345 ARG A N 1
ATOM 2730 C CA . ARG A 1 345 ? -27.058 29.717 25.455 1.00 81.75 345 ARG A CA 1
ATOM 2731 C C . ARG A 1 345 ? -27.869 29.441 26.718 1.00 81.75 345 ARG A C 1
ATOM 2733 O O . ARG A 1 345 ? -28.766 30.217 27.021 1.00 81.75 345 ARG A O 1
ATOM 2740 N N . ALA A 1 346 ? -27.586 28.349 27.424 1.00 84.94 346 ALA A N 1
ATOM 2741 C CA . ALA A 1 346 ? -28.350 27.933 28.593 1.00 84.94 346 ALA A CA 1
ATOM 2742 C C . ALA A 1 346 ? -27.553 26.978 29.491 1.00 84.94 346 ALA A C 1
ATOM 2744 O O . ALA A 1 346 ? -26.629 26.296 29.038 1.00 84.94 346 ALA A O 1
ATOM 2745 N N . THR A 1 347 ? -27.982 26.898 30.747 1.00 86.81 347 THR A N 1
ATOM 2746 C CA . THR A 1 347 ? -27.596 25.843 31.685 1.00 86.81 347 THR A CA 1
ATOM 2747 C C . THR A 1 347 ? -28.762 24.870 31.799 1.00 86.81 347 THR A C 1
ATOM 2749 O O . THR A 1 347 ? -29.888 25.309 32.027 1.00 86.81 347 THR A O 1
ATOM 2752 N N . PHE A 1 348 ? -28.513 23.576 31.643 1.00 87.75 348 PHE A N 1
ATOM 2753 C CA . PHE A 1 348 ? -29.528 22.540 31.823 1.00 87.75 348 PHE A CA 1
ATOM 2754 C C . PHE A 1 348 ? -28.943 21.340 32.562 1.00 87.75 348 PHE A C 1
ATOM 2756 O O . PHE A 1 348 ? -27.749 21.058 32.471 1.00 87.75 348 PHE A O 1
ATOM 2763 N N . GLU A 1 349 ? -29.787 20.637 33.309 1.00 90.69 349 GLU A N 1
ATOM 2764 C CA . GLU A 1 349 ? -29.418 19.381 33.955 1.00 90.69 349 GLU A CA 1
ATOM 2765 C C . GLU A 1 349 ? -29.632 18.219 32.986 1.00 90.69 349 GLU A C 1
ATOM 2767 O O . GLU A 1 349 ? -30.710 18.065 32.408 1.00 90.69 349 GLU A O 1
ATOM 2772 N N . LYS A 1 350 ? -28.598 17.396 32.805 1.00 91.75 350 LYS A N 1
ATOM 2773 C CA . LYS A 1 350 ? -28.685 16.117 32.106 1.00 91.75 350 LYS A CA 1
ATOM 2774 C C . LYS A 1 350 ? -28.592 14.993 33.124 1.00 91.75 350 LYS A C 1
ATOM 2776 O O . LYS A 1 350 ? -27.700 14.970 33.964 1.00 91.75 350 LYS A O 1
ATOM 2781 N N . LEU A 1 351 ? -29.492 14.028 33.010 1.00 92.94 351 LEU A N 1
ATOM 2782 C CA . LEU A 1 351 ? -29.377 12.769 33.727 1.00 92.94 351 LEU A CA 1
ATOM 2783 C C . LEU A 1 351 ? -28.519 11.802 32.906 1.00 92.94 351 LEU A C 1
ATOM 2785 O O . LEU A 1 351 ? -28.660 11.741 31.685 1.00 92.94 351 LEU A O 1
ATOM 2789 N N . GLY A 1 352 ? -27.665 11.036 33.575 1.00 93.38 352 GLY A N 1
ATOM 2790 C CA . GLY A 1 352 ? -26.870 10.009 32.925 1.00 93.38 352 GLY A CA 1
ATOM 2791 C C . GLY A 1 352 ? -26.320 8.959 33.880 1.00 93.38 352 GLY A C 1
ATOM 2792 O O . GLY A 1 352 ? -26.689 8.877 35.058 1.00 93.38 352 GLY A O 1
ATOM 2793 N N . VAL A 1 353 ? -25.415 8.149 33.345 1.00 93.44 353 VAL A N 1
ATOM 2794 C CA . VAL A 1 353 ? -24.685 7.103 34.063 1.00 93.44 353 VAL A CA 1
ATOM 2795 C C . VAL A 1 353 ? -23.228 7.532 34.180 1.00 93.44 353 VAL A C 1
ATOM 2797 O O . VAL A 1 353 ? -22.523 7.599 33.175 1.00 93.44 353 VAL A O 1
ATOM 2800 N N . ARG A 1 354 ? -22.773 7.835 35.398 1.00 94.50 354 ARG A N 1
ATOM 2801 C CA . ARG A 1 354 ? -21.367 8.111 35.689 1.00 94.50 354 ARG A CA 1
ATOM 2802 C C . ARG A 1 354 ? -20.565 6.815 35.692 1.00 94.50 354 ARG A C 1
ATOM 2804 O O . ARG A 1 354 ? -20.934 5.867 36.387 1.00 94.50 354 ARG A O 1
ATOM 2811 N N . LEU A 1 355 ? -19.444 6.815 34.981 1.00 91.75 355 LEU A N 1
ATOM 2812 C CA . LEU A 1 355 ? -18.438 5.760 35.013 1.00 91.75 355 LEU A CA 1
ATOM 2813 C C . LEU A 1 355 ? -17.540 5.954 36.240 1.00 91.75 355 LEU A C 1
ATOM 2815 O O . LEU A 1 355 ? -16.814 6.941 36.336 1.00 91.75 355 LEU A O 1
ATOM 2819 N N . LEU A 1 356 ? -17.595 5.036 37.204 1.00 92.56 356 LEU A N 1
ATOM 2820 C CA . LEU A 1 356 ? -16.729 5.064 38.393 1.00 92.56 356 LEU A CA 1
ATOM 2821 C C . LEU A 1 356 ? -15.421 4.300 38.169 1.00 92.56 356 LEU A C 1
ATOM 2823 O O . LEU A 1 356 ? -14.442 4.509 38.884 1.00 92.56 356 LEU A O 1
ATOM 2827 N N . ARG A 1 357 ? -15.411 3.415 37.173 1.00 89.56 357 ARG A N 1
ATOM 2828 C CA . ARG A 1 357 ? -14.253 2.658 36.700 1.00 89.56 357 ARG A CA 1
ATOM 2829 C C . ARG A 1 357 ? -14.282 2.650 35.176 1.00 89.56 357 ARG A C 1
ATOM 2831 O O . ARG A 1 357 ? -15.358 2.731 34.593 1.00 89.56 357 ARG A O 1
ATOM 2838 N N . VAL A 1 358 ? -13.117 2.560 34.544 1.00 85.56 358 VAL A N 1
ATOM 2839 C CA . VAL A 1 358 ? -12.983 2.353 33.097 1.00 85.56 358 VAL A CA 1
ATOM 2840 C C . VAL A 1 358 ? -11.785 1.423 32.883 1.00 85.56 358 VAL A C 1
ATOM 2842 O O . VAL A 1 358 ? -10.672 1.795 33.242 1.00 85.56 358 VAL A O 1
ATOM 2845 N N . PRO A 1 359 ? -11.987 0.194 32.381 1.00 83.00 359 PRO A N 1
ATOM 2846 C CA . PRO A 1 359 ? -10.898 -0.677 31.964 1.00 83.00 359 PRO A CA 1
ATOM 2847 C C . PRO A 1 359 ? -10.049 -0.005 30.884 1.00 83.00 359 PRO A C 1
ATOM 2849 O O . PRO A 1 359 ? -10.598 0.655 30.004 1.00 83.00 359 PRO A O 1
ATOM 2852 N N . GLU A 1 360 ? -8.738 -0.255 30.888 1.00 82.88 360 GLU A N 1
ATOM 2853 C CA . GLU A 1 360 ? -7.776 0.295 29.913 1.00 82.88 360 GLU A CA 1
ATOM 2854 C C . GLU A 1 360 ? -8.245 0.117 28.454 1.00 82.88 360 GLU A C 1
ATOM 2856 O O . GLU A 1 360 ? -8.141 1.023 27.627 1.00 82.88 360 GLU A O 1
ATOM 2861 N N . ALA A 1 361 ? -8.869 -1.024 28.142 1.00 74.38 361 ALA A N 1
ATOM 2862 C CA . ALA A 1 361 ? -9.426 -1.293 26.818 1.00 74.38 361 ALA A CA 1
ATOM 2863 C C . ALA A 1 361 ? -10.496 -0.267 26.385 1.00 74.38 361 ALA A C 1
ATOM 2865 O O . ALA A 1 361 ? -10.542 0.111 25.214 1.00 74.38 361 ALA A O 1
ATOM 2866 N N . LEU A 1 362 ? -11.327 0.227 27.311 1.00 78.25 362 LEU A N 1
ATOM 28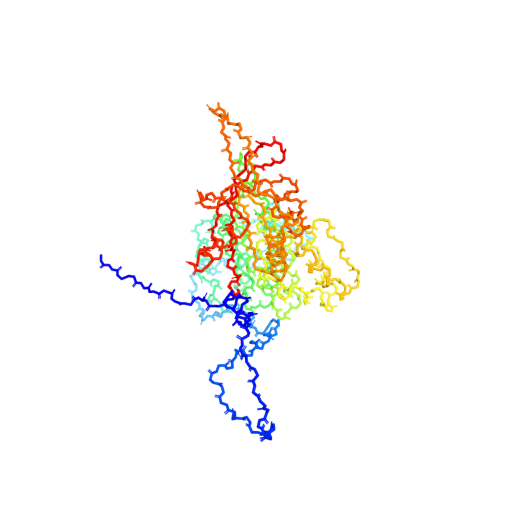67 C CA . LEU A 1 362 ? -12.354 1.241 27.040 1.00 78.25 362 LEU A CA 1
ATOM 2868 C C . LEU A 1 362 ? -11.806 2.672 27.062 1.00 78.25 362 LEU A C 1
ATOM 2870 O O . LEU A 1 362 ? -12.378 3.544 26.405 1.00 78.25 362 LEU A O 1
ATOM 2874 N N . GLU A 1 363 ? -10.677 2.918 27.730 1.00 84.69 363 GLU A N 1
ATOM 2875 C CA . GLU A 1 363 ? -9.988 4.214 27.656 1.00 84.69 363 GLU A CA 1
ATOM 2876 C C . GLU A 1 363 ? -9.538 4.526 26.225 1.00 84.69 363 GLU A C 1
ATOM 2878 O O . GLU A 1 363 ? -9.619 5.670 25.779 1.00 84.69 363 GLU A O 1
ATOM 2883 N N . SER A 1 364 ? -9.160 3.499 25.454 1.00 80.75 364 SER A N 1
ATOM 2884 C CA . SER A 1 364 ? -8.826 3.644 24.029 1.00 80.75 364 SER A CA 1
ATOM 2885 C C . SER A 1 364 ? -10.011 4.115 23.166 1.00 80.75 364 SER A C 1
ATOM 2887 O O . SER A 1 364 ? -9.818 4.757 22.132 1.00 80.75 364 SER A O 1
ATOM 2889 N N . ALA A 1 365 ? -11.245 3.878 23.625 1.00 79.69 365 ALA A N 1
ATOM 2890 C CA . ALA A 1 365 ? -12.472 4.422 23.043 1.00 79.69 365 ALA A CA 1
ATOM 2891 C C . ALA A 1 365 ? -12.763 5.861 23.500 1.00 79.69 365 ALA A C 1
ATOM 2893 O O . ALA A 1 365 ? -13.755 6.444 23.066 1.00 79.69 365 ALA A O 1
ATOM 2894 N N . GLY A 1 366 ? -11.880 6.458 24.307 1.00 84.94 366 GLY A N 1
ATOM 2895 C CA . GLY A 1 366 ? -11.919 7.832 24.803 1.00 84.94 366 GLY A CA 1
ATOM 2896 C C . GLY A 1 366 ? -12.913 8.066 25.936 1.00 84.94 366 GLY A C 1
ATOM 2897 O O . GLY A 1 366 ? -13.437 9.174 26.029 1.00 84.94 366 GLY A O 1
ATOM 2898 N N . PHE A 1 367 ? -13.183 7.033 26.736 1.00 85.69 367 PHE A N 1
ATOM 2899 C CA . PHE A 1 367 ? -13.916 7.143 27.994 1.00 85.69 367 PHE A CA 1
ATOM 2900 C C . PHE A 1 367 ? -12.953 7.287 29.165 1.00 85.69 367 PHE A C 1
ATOM 2902 O O . PHE A 1 367 ? -11.901 6.650 29.195 1.00 85.69 367 PHE A O 1
ATOM 2909 N N . HIS A 1 368 ? -13.344 8.074 30.158 1.00 92.62 368 HIS A N 1
ATOM 2910 C CA . HIS A 1 368 ? -12.563 8.289 31.366 1.00 92.62 368 HIS A CA 1
ATOM 2911 C C . HIS A 1 368 ? -13.405 8.095 32.624 1.00 92.62 368 HIS A C 1
ATOM 2913 O O . HIS A 1 368 ? -14.630 8.244 32.631 1.00 92.62 368 HIS A O 1
ATOM 2919 N N . VAL A 1 369 ? -12.727 7.771 33.725 1.00 94.06 369 VAL A N 1
ATOM 2920 C CA . VAL A 1 369 ? -13.361 7.749 35.045 1.00 94.06 369 VAL A CA 1
ATOM 2921 C C . VAL A 1 369 ? -13.944 9.130 35.341 1.00 94.06 369 VAL A C 1
ATOM 2923 O O . VAL A 1 369 ? -13.269 10.151 35.225 1.00 94.06 369 VAL A O 1
ATOM 2926 N N . GLY A 1 370 ? -15.210 9.151 35.745 1.00 94.12 370 GLY A N 1
ATOM 2927 C CA . GLY A 1 370 ? -15.970 10.362 36.008 1.00 94.12 370 GLY A CA 1
ATOM 2928 C C . GLY A 1 370 ? -16.821 10.838 34.834 1.00 94.12 370 GLY A C 1
ATOM 2929 O O . GLY A 1 370 ? -17.688 11.676 35.072 1.00 94.12 370 GLY A O 1
ATOM 2930 N N . ASP A 1 371 ? -16.658 10.303 33.624 1.00 94.50 371 ASP A N 1
ATOM 2931 C CA . ASP A 1 371 ? -17.544 10.640 32.508 1.00 94.50 371 ASP A CA 1
ATOM 2932 C C . ASP A 1 371 ? -18.987 10.226 32.817 1.00 94.50 371 ASP A C 1
ATOM 2934 O O . ASP A 1 371 ? -19.241 9.157 33.376 1.00 94.50 371 ASP A O 1
ATOM 2938 N N . VAL A 1 372 ? -19.942 11.079 32.453 1.00 95.12 372 VAL A N 1
ATOM 2939 C CA . VAL A 1 372 ? -21.379 10.850 32.624 1.00 95.12 372 VAL A CA 1
ATOM 2940 C C . VAL A 1 372 ? -22.003 10.628 31.254 1.00 95.12 372 VAL A C 1
ATOM 2942 O O . VAL A 1 372 ? -22.152 11.567 30.476 1.00 95.12 372 VAL A O 1
ATOM 2945 N N . LEU A 1 373 ? -22.374 9.385 30.950 1.00 94.06 373 LEU A N 1
ATOM 2946 C CA . LEU A 1 373 ? -23.011 9.006 29.689 1.00 94.06 373 LEU A CA 1
ATOM 2947 C C . LEU A 1 373 ? -24.480 9.432 29.716 1.00 94.06 373 LEU A C 1
ATOM 2949 O O . LEU A 1 373 ? -25.238 8.958 30.562 1.00 94.06 373 LEU A O 1
ATOM 2953 N N . THR A 1 374 ? -24.879 10.342 28.827 1.00 94.94 374 THR A N 1
ATOM 2954 C CA . THR A 1 374 ? -26.180 11.031 28.929 1.00 94.94 374 THR A CA 1
ATOM 2955 C C . THR A 1 374 ? -27.193 10.585 27.887 1.00 94.94 374 THR A C 1
ATOM 2957 O O . THR A 1 374 ? -28.354 10.371 28.232 1.00 94.94 374 THR A O 1
ATOM 2960 N N . THR A 1 375 ? -26.791 10.429 26.623 1.00 94.62 375 THR A N 1
ATOM 2961 C CA . THR A 1 375 ? -27.713 10.029 25.553 1.00 94.62 375 THR A CA 1
ATOM 2962 C C . THR A 1 375 ? -27.061 9.062 24.570 1.00 94.62 375 THR A C 1
ATOM 2964 O O . THR A 1 375 ? -25.863 9.141 24.302 1.00 94.62 375 THR A O 1
ATOM 2967 N N . LEU A 1 376 ? -27.863 8.149 24.019 1.00 93.00 376 LEU A N 1
ATOM 2968 C CA . LEU A 1 376 ? -27.487 7.227 22.951 1.00 93.00 376 LEU A CA 1
ATOM 2969 C C . LEU A 1 376 ? -28.489 7.367 21.802 1.00 93.00 376 LEU A C 1
ATOM 2971 O O . LEU A 1 376 ? -29.682 7.139 21.982 1.00 93.00 376 LEU A O 1
ATOM 2975 N N . ASN A 1 377 ? -28.024 7.777 20.622 1.00 92.12 377 ASN A N 1
ATOM 2976 C CA . ASN A 1 377 ? -28.855 8.149 19.471 1.00 92.12 377 ASN A CA 1
ATOM 2977 C C . ASN A 1 377 ? -29.960 9.159 19.838 1.00 92.12 377 ASN A C 1
ATOM 2979 O O . ASN A 1 377 ? -31.094 9.053 19.373 1.00 92.12 377 ASN A O 1
ATOM 2983 N N . GLY A 1 378 ? -29.639 10.116 20.716 1.00 91.88 378 GLY A N 1
ATOM 2984 C CA . GLY A 1 378 ? -30.585 11.110 21.231 1.00 91.88 378 GLY A CA 1
ATOM 2985 C C . GLY A 1 378 ? -31.575 10.578 22.276 1.00 91.88 378 GLY A C 1
ATOM 2986 O O . GLY A 1 378 ? -32.361 11.357 22.810 1.00 91.88 378 GLY A O 1
ATOM 2987 N N . GLN A 1 379 ? -31.544 9.282 22.608 1.00 92.06 379 GLN A N 1
ATOM 2988 C CA . GLN A 1 379 ? -32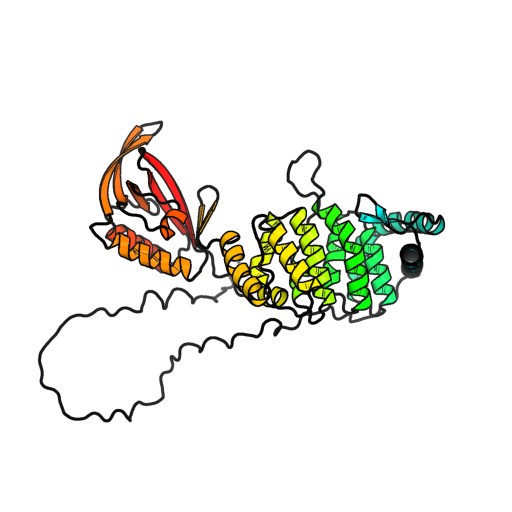.353 8.716 23.686 1.00 92.06 379 GLN A CA 1
ATOM 2989 C C . GLN A 1 379 ? -31.635 8.888 25.032 1.00 92.06 379 GLN A C 1
ATOM 2991 O O . GLN A 1 379 ? -30.485 8.460 25.152 1.00 92.06 379 GLN A O 1
ATOM 2996 N N . PRO A 1 380 ? -32.275 9.487 26.054 1.00 92.62 380 PRO A N 1
ATOM 2997 C CA . PRO A 1 380 ? -31.674 9.634 27.376 1.00 92.62 380 PRO A CA 1
ATOM 2998 C C . PRO A 1 380 ? -31.347 8.286 28.022 1.00 92.62 380 PRO A C 1
ATOM 3000 O O . PRO A 1 380 ? -32.168 7.364 28.014 1.00 92.62 380 PRO A O 1
ATOM 3003 N N . ILE A 1 381 ? -30.171 8.199 28.637 1.00 90.69 381 ILE A N 1
ATOM 3004 C CA . ILE A 1 381 ? -29.704 7.021 29.363 1.00 90.69 381 ILE A CA 1
ATOM 3005 C C . ILE A 1 381 ? -30.025 7.205 30.850 1.00 90.69 381 ILE A C 1
ATOM 3007 O O . ILE A 1 381 ? -29.367 7.960 31.561 1.00 90.69 381 ILE A O 1
ATOM 3011 N N . GLY A 1 382 ? -31.051 6.511 31.340 1.00 86.81 382 GLY A N 1
ATOM 3012 C CA . GLY A 1 382 ? -31.465 6.554 32.745 1.00 86.81 382 GLY A CA 1
ATOM 3013 C C . GLY A 1 382 ? -30.759 5.536 33.645 1.00 86.81 382 GLY A C 1
ATOM 3014 O O . GLY A 1 382 ? -30.745 5.710 34.866 1.00 86.81 382 GLY A O 1
ATOM 3015 N N . SER A 1 383 ? -30.186 4.476 33.068 1.00 88.88 383 SER A N 1
ATOM 3016 C CA . SER A 1 383 ? -29.431 3.439 33.779 1.00 88.88 383 SER A CA 1
ATOM 3017 C C . SER A 1 383 ? -28.492 2.680 32.839 1.00 88.88 383 SER A C 1
ATOM 3019 O O . SER A 1 383 ? -28.668 2.697 31.619 1.00 88.88 383 SER A O 1
ATOM 3021 N N . ALA A 1 384 ? -27.514 1.974 33.409 1.00 83.44 384 ALA A N 1
ATOM 3022 C CA . ALA A 1 384 ? -26.597 1.131 32.648 1.00 83.44 384 ALA A CA 1
ATOM 3023 C C . ALA A 1 384 ? -27.329 -0.024 31.932 1.00 83.44 384 ALA A C 1
ATOM 3025 O O . ALA A 1 384 ? -27.083 -0.279 30.755 1.00 83.44 384 ALA A O 1
ATOM 3026 N N . ALA A 1 385 ? -28.330 -0.630 32.583 1.00 84.06 385 ALA A N 1
ATOM 3027 C CA . ALA A 1 385 ? -29.196 -1.638 31.966 1.00 84.06 385 ALA A CA 1
ATOM 3028 C C . ALA A 1 385 ? -29.991 -1.084 30.767 1.00 84.06 385 ALA A C 1
ATOM 3030 O O . ALA A 1 385 ? -30.109 -1.745 29.737 1.00 84.06 385 ALA A O 1
ATOM 3031 N N . GLN A 1 386 ? -30.505 0.151 30.865 1.00 86.38 386 GLN A N 1
ATOM 3032 C CA . GLN A 1 386 ? -31.184 0.803 29.742 1.00 86.38 386 GLN A CA 1
ATOM 3033 C C . GLN A 1 386 ? -30.213 1.066 28.582 1.00 86.38 386 GLN A C 1
ATOM 3035 O O . GLN A 1 386 ? -30.587 0.888 27.422 1.00 86.38 386 GLN A O 1
ATOM 3040 N N . MET A 1 387 ? -28.976 1.475 28.883 1.00 84.62 387 MET A N 1
ATOM 3041 C CA . MET A 1 387 ? -27.934 1.675 27.875 1.00 84.62 387 MET A CA 1
ATOM 3042 C C . MET A 1 387 ? -27.642 0.379 27.117 1.00 84.62 387 MET A C 1
ATOM 3044 O O . MET A 1 387 ? -27.728 0.376 25.890 1.00 84.62 387 MET A O 1
ATOM 3048 N N . LEU A 1 388 ? -27.361 -0.713 27.837 1.00 81.06 388 LEU A N 1
ATOM 3049 C CA . LEU A 1 388 ? -27.093 -2.028 27.249 1.00 81.06 388 LEU A CA 1
ATOM 3050 C C . LEU A 1 388 ? -28.239 -2.483 26.347 1.00 81.06 388 LEU A C 1
ATOM 3052 O O . LEU A 1 388 ? -28.017 -2.727 25.164 1.00 81.06 388 LEU A O 1
ATOM 3056 N N . GLY A 1 389 ? -29.475 -2.467 26.855 1.00 82.19 389 GLY A N 1
ATOM 3057 C CA . GLY A 1 389 ? -30.639 -2.868 26.063 1.00 82.19 389 GLY A CA 1
ATOM 3058 C C . GLY A 1 389 ? -30.889 -1.975 24.841 1.00 82.19 389 GLY A C 1
ATOM 3059 O O . GLY A 1 389 ? -31.481 -2.414 23.858 1.00 82.19 389 GLY A O 1
ATOM 3060 N N . THR A 1 390 ? -30.442 -0.715 24.864 1.00 83.69 390 THR A N 1
ATOM 3061 C CA . THR A 1 390 ? -30.523 0.176 23.695 1.00 83.69 390 THR A CA 1
ATOM 3062 C C . THR A 1 390 ? -29.445 -0.162 22.666 1.00 83.69 390 THR A C 1
ATOM 3064 O O . THR A 1 390 ? -29.746 -0.211 21.475 1.00 83.69 390 THR A O 1
ATOM 3067 N N . ILE A 1 391 ? -28.212 -0.435 23.105 1.00 79.31 391 ILE A N 1
ATOM 3068 C CA . ILE A 1 391 ? -27.124 -0.892 22.228 1.00 79.31 391 ILE A CA 1
ATOM 3069 C C . ILE A 1 391 ? -27.515 -2.209 21.553 1.00 79.31 391 ILE A C 1
ATOM 3071 O O . ILE A 1 391 ? -27.427 -2.306 20.334 1.00 79.31 391 ILE A O 1
ATOM 3075 N N . GLU A 1 392 ? -28.015 -3.182 22.314 1.00 80.75 392 GLU A N 1
ATOM 3076 C CA . GLU A 1 392 ? -28.474 -4.475 21.792 1.00 80.75 392 GLU A CA 1
ATOM 3077 C C . GLU A 1 392 ? -29.537 -4.294 20.703 1.00 80.75 392 GLU A C 1
ATOM 3079 O O . GLU A 1 392 ? -29.359 -4.795 19.598 1.00 80.75 392 GLU A O 1
ATOM 3084 N N . LYS A 1 393 ? -30.564 -3.467 20.937 1.00 82.12 393 LYS A N 1
ATOM 3085 C CA . LYS A 1 393 ? -31.591 -3.156 19.922 1.00 82.12 393 LYS A CA 1
ATOM 3086 C C . LYS A 1 393 ? -31.027 -2.500 18.662 1.00 82.12 393 LYS A C 1
ATOM 3088 O O . LYS A 1 393 ? -31.481 -2.791 17.556 1.00 82.12 393 LYS A O 1
ATOM 3093 N N . ILE A 1 394 ? -30.065 -1.585 18.809 1.00 77.38 394 ILE A N 1
ATOM 3094 C CA . ILE A 1 394 ? -29.394 -0.936 17.670 1.00 77.38 394 ILE A CA 1
ATOM 3095 C C . ILE A 1 394 ? -28.651 -1.988 16.836 1.00 77.38 394 ILE A C 1
ATOM 3097 O O . ILE A 1 394 ? -28.732 -1.964 15.604 1.00 77.38 394 ILE A O 1
ATOM 3101 N N . LEU A 1 395 ? -27.960 -2.914 17.504 1.00 71.62 395 LEU A N 1
ATOM 3102 C CA . LEU A 1 395 ? -27.214 -3.996 16.867 1.00 71.62 395 LEU A CA 1
ATOM 3103 C C . LEU A 1 395 ? -28.145 -5.031 16.213 1.00 71.62 395 LEU A C 1
ATOM 3105 O O . LEU A 1 395 ? -27.901 -5.421 15.072 1.00 71.62 395 LEU A O 1
ATOM 3109 N N . GLU A 1 396 ? -29.237 -5.421 16.875 1.00 77.38 396 GLU A N 1
ATOM 3110 C CA . GLU A 1 396 ? -30.282 -6.311 16.339 1.00 77.38 396 GLU A CA 1
ATOM 3111 C C . GLU A 1 396 ? -30.937 -5.739 15.078 1.00 77.38 396 GLU A C 1
ATOM 3113 O O . GLU A 1 396 ? -31.204 -6.466 14.121 1.00 77.38 396 GLU A O 1
ATOM 3118 N N . ALA A 1 397 ? -31.136 -4.419 15.034 1.00 82.69 397 ALA A N 1
ATOM 3119 C CA . ALA A 1 397 ? -31.633 -3.715 13.854 1.00 82.69 397 ALA A CA 1
ATOM 3120 C C . ALA A 1 397 ? -30.619 -3.677 12.690 1.00 82.69 397 ALA A C 1
ATOM 3122 O O . ALA A 1 397 ? -30.913 -3.126 11.628 1.00 82.69 397 ALA A O 1
ATOM 3123 N N . GLY A 1 398 ? -29.416 -4.229 12.877 1.00 78.94 398 GLY A N 1
ATOM 3124 C CA . GLY A 1 398 ? -28.343 -4.230 11.889 1.00 78.94 398 GLY A CA 1
ATOM 3125 C C . GLY A 1 398 ? -27.668 -2.870 11.719 1.00 78.94 398 GLY A C 1
ATOM 3126 O O . GLY A 1 398 ? -26.910 -2.683 10.763 1.00 78.94 398 GLY A O 1
ATOM 3127 N N . SER A 1 399 ? -27.922 -1.911 12.619 1.00 85.44 399 SER A N 1
ATOM 3128 C CA . SER A 1 399 ? -27.225 -0.631 12.573 1.00 85.44 399 SER A CA 1
ATOM 3129 C C . SER A 1 399 ? -25.778 -0.824 12.998 1.00 85.44 399 SER A C 1
ATOM 3131 O O . SER A 1 399 ? -25.477 -1.330 14.076 1.00 85.44 399 SER A O 1
ATOM 3133 N N . ARG A 1 400 ? -24.863 -0.356 12.151 1.00 85.19 400 ARG A N 1
ATOM 3134 C CA . ARG A 1 400 ? -23.428 -0.324 12.446 1.00 85.19 400 ARG A CA 1
ATOM 3135 C C . ARG A 1 400 ? -22.986 0.990 13.060 1.00 85.19 400 ARG A C 1
ATOM 3137 O O . ARG A 1 400 ? -21.807 1.159 13.320 1.00 85.19 400 ARG A O 1
ATOM 3144 N N . ARG A 1 401 ? -23.902 1.937 13.256 1.00 89.94 401 ARG A N 1
ATOM 3145 C CA . ARG A 1 401 ? -23.572 3.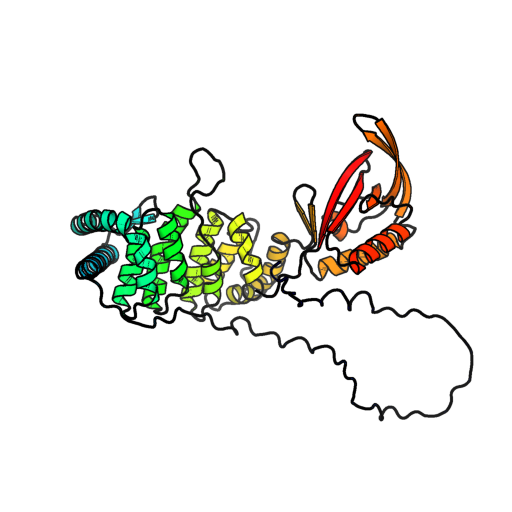285 13.702 1.00 89.94 401 ARG A CA 1
ATOM 3146 C C . ARG A 1 401 ? -24.453 3.700 14.868 1.00 89.94 401 ARG A C 1
ATOM 3148 O O . ARG A 1 401 ? -25.669 3.505 14.836 1.00 89.94 401 ARG A O 1
ATOM 3155 N N . PHE A 1 402 ? -23.839 4.324 15.863 1.00 90.06 402 PHE A N 1
ATOM 3156 C CA . PHE A 1 402 ? -24.544 4.987 16.951 1.00 90.06 402 PHE A CA 1
ATOM 3157 C C . PHE A 1 402 ? -23.830 6.271 17.367 1.00 90.06 402 PHE A C 1
ATOM 3159 O O . PHE A 1 402 ? -22.649 6.460 17.097 1.00 90.06 402 PHE A O 1
ATOM 3166 N N . VAL A 1 403 ? -24.565 7.185 17.983 1.00 93.31 403 VAL A N 1
ATOM 3167 C CA . VAL A 1 403 ? -24.072 8.458 18.498 1.00 93.31 403 VAL A CA 1
ATOM 3168 C C . VAL A 1 403 ? -24.217 8.436 20.008 1.00 93.31 403 VAL A C 1
ATOM 3170 O O . VAL A 1 403 ? -25.311 8.214 20.509 1.00 93.31 403 VAL A O 1
ATOM 3173 N N . LEU A 1 404 ? -23.129 8.658 20.728 1.00 93.50 404 LEU A N 1
ATOM 3174 C CA . LEU A 1 404 ? -23.121 8.730 22.182 1.00 93.50 404 LEU A CA 1
ATOM 3175 C C . LEU A 1 404 ? -22.762 10.151 22.609 1.00 93.50 404 LEU A C 1
ATOM 3177 O O . LEU A 1 404 ? -21.744 10.686 22.167 1.00 93.50 404 LEU A O 1
ATOM 3181 N N . GLU A 1 405 ? -23.575 10.739 23.478 1.00 94.25 405 GLU A N 1
ATOM 3182 C CA . GLU A 1 405 ? -23.278 12.015 24.124 1.00 94.25 405 GLU A CA 1
ATOM 3183 C C . GLU A 1 405 ? -22.941 11.785 25.593 1.00 94.25 405 GLU A C 1
ATOM 3185 O O . GLU A 1 40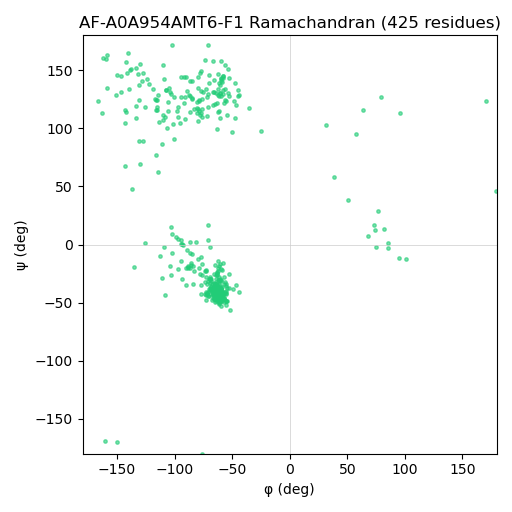5 ? -23.670 11.102 26.326 1.00 94.25 405 GLU A O 1
ATOM 3190 N N . TRP A 1 406 ? -21.866 12.409 26.050 1.00 94.88 406 TRP A N 1
ATOM 3191 C CA . TRP A 1 406 ? -21.457 12.351 27.445 1.00 94.88 406 TRP A CA 1
ATOM 3192 C C . TRP A 1 406 ? -20.948 13.700 27.927 1.00 94.88 406 TRP A C 1
ATOM 3194 O O . TRP A 1 406 ? -20.672 14.607 27.143 1.00 94.88 406 TRP A O 1
ATOM 3204 N N . VAL A 1 407 ? -20.855 13.827 29.242 1.00 94.50 407 VAL A N 1
ATOM 3205 C CA . VAL A 1 407 ? -20.287 14.988 29.914 1.00 94.50 407 VAL A CA 1
ATOM 3206 C C . VAL A 1 407 ? -19.049 14.515 30.649 1.00 94.50 407 VAL A C 1
ATOM 3208 O O . VAL A 1 407 ? -19.132 13.571 31.434 1.00 94.50 407 VAL A O 1
ATOM 3211 N N . ASP A 1 408 ? -17.904 15.131 30.381 1.00 93.94 408 ASP A N 1
ATOM 3212 C CA . ASP A 1 408 ? -16.673 14.758 31.070 1.00 93.94 408 ASP A CA 1
ATOM 3213 C C . ASP A 1 408 ? -16.680 15.204 32.541 1.00 93.94 408 ASP A C 1
ATOM 3215 O O . ASP A 1 408 ? -17.545 15.960 32.999 1.00 93.94 408 ASP A O 1
ATOM 3219 N N . ALA A 1 409 ? -15.677 14.770 33.304 1.00 90.12 409 ALA A N 1
ATOM 3220 C CA . ALA A 1 409 ? -15.531 15.156 34.708 1.00 90.12 409 ALA A CA 1
ATOM 3221 C C . ALA A 1 409 ? -15.434 16.684 34.942 1.00 90.12 409 ALA A C 1
ATOM 3223 O O . ALA A 1 409 ? -15.610 17.139 36.072 1.00 90.12 409 ALA A O 1
ATOM 3224 N N . LYS A 1 410 ? -15.165 17.483 33.898 1.00 90.31 410 LYS A N 1
ATOM 3225 C CA . LYS A 1 410 ? -15.085 18.952 33.945 1.00 90.31 410 LYS A CA 1
ATOM 3226 C C . LYS A 1 410 ? -16.406 19.630 33.562 1.00 90.31 410 LYS A C 1
ATOM 3228 O O . LYS A 1 410 ? -16.469 20.859 33.563 1.00 90.31 410 LYS A O 1
ATOM 3233 N N . GLY A 1 411 ? -17.455 18.867 33.252 1.00 90.00 411 GLY A N 1
ATOM 3234 C CA . GLY A 1 411 ? -18.751 19.404 32.843 1.00 90.00 411 GLY A CA 1
ATOM 3235 C C . GLY A 1 411 ? -18.820 19.803 31.366 1.00 90.00 411 GLY A C 1
ATOM 3236 O O . GLY A 1 411 ? -19.747 20.519 30.982 1.00 90.00 411 GLY A O 1
ATOM 3237 N N . VAL A 1 412 ? -17.851 19.387 30.540 1.00 90.75 412 VAL A N 1
ATOM 3238 C CA . VAL A 1 412 ? -17.844 19.665 29.099 1.00 90.75 412 VAL A CA 1
ATOM 3239 C C . VAL A 1 412 ? -18.590 18.560 28.366 1.00 90.75 412 VAL A C 1
ATOM 3241 O O . VAL A 1 412 ? -18.358 17.377 28.594 1.00 90.75 412 VAL A O 1
ATOM 3244 N N . GLU A 1 413 ? -19.494 18.961 27.478 1.00 92.81 413 GLU A N 1
ATOM 3245 C CA . GLU A 1 413 ? -20.258 18.045 26.642 1.00 92.81 413 GLU A CA 1
ATOM 3246 C C . GLU A 1 413 ? -19.436 17.571 25.441 1.00 92.81 413 GLU A C 1
ATOM 3248 O O . GLU A 1 413 ? -18.810 18.363 24.733 1.00 92.81 413 GLU A O 1
ATOM 3253 N N . HIS A 1 414 ? -19.496 16.269 25.192 1.00 92.31 414 HIS A N 1
ATOM 3254 C CA . HIS A 1 414 ? -18.841 15.596 24.083 1.00 92.31 414 HIS A CA 1
ATOM 3255 C C . HIS A 1 414 ? -19.855 14.758 23.312 1.00 92.31 414 HIS A C 1
ATOM 3257 O O . HIS A 1 414 ? -20.788 14.194 23.885 1.00 92.31 414 HIS A O 1
ATOM 3263 N N . VAL A 1 415 ? -19.647 14.649 22.000 1.00 93.56 415 VAL A N 1
ATOM 3264 C CA . VAL A 1 415 ? -20.464 13.817 21.114 1.00 93.56 415 VAL A CA 1
ATOM 3265 C C . VAL A 1 415 ? -19.577 12.945 20.233 1.00 93.56 415 VAL A C 1
ATOM 3267 O O . VAL A 1 415 ? -18.661 13.423 19.562 1.00 93.56 415 VAL A O 1
ATOM 3270 N N . ARG A 1 416 ? -19.845 11.642 20.325 1.00 93.00 416 ARG A N 1
ATOM 3271 C CA . ARG A 1 416 ? -19.197 10.480 19.708 1.00 93.00 416 ARG A CA 1
ATOM 3272 C C . ARG A 1 416 ? -20.006 9.800 18.621 1.00 93.00 416 ARG A C 1
ATOM 3274 O O . ARG A 1 416 ? -20.942 9.117 19.004 1.00 93.00 416 ARG A O 1
ATOM 3281 N N . THR A 1 417 ? -19.672 9.854 17.333 1.00 93.38 417 THR A N 1
ATOM 3282 C CA . THR A 1 417 ? -20.168 8.800 16.424 1.00 93.38 417 THR A CA 1
ATOM 3283 C C . THR A 1 417 ? -19.313 7.549 16.598 1.00 93.38 417 THR A C 1
ATOM 3285 O O . THR A 1 417 ? -18.115 7.617 16.385 1.00 93.38 417 THR A O 1
ATOM 3288 N N . TYR A 1 418 ? -19.904 6.406 16.908 1.00 89.62 418 TYR A N 1
ATOM 3289 C CA . TYR A 1 418 ? -19.255 5.099 16.876 1.00 89.62 418 TYR A CA 1
ATOM 3290 C C . TYR A 1 418 ? -19.737 4.328 15.649 1.00 89.62 418 TYR A C 1
ATOM 3292 O O . TYR A 1 418 ? -20.934 4.319 15.359 1.00 89.62 418 TYR A O 1
ATOM 3300 N N . GLU A 1 419 ? -18.815 3.703 14.922 1.00 90.56 419 GLU A N 1
ATOM 3301 C CA . GLU A 1 419 ? -19.107 2.935 13.715 1.00 90.56 419 GLU A CA 1
ATOM 3302 C C . GLU A 1 419 ? -18.384 1.588 13.731 1.00 90.56 419 GLU A C 1
ATOM 3304 O O . GLU A 1 419 ? -17.158 1.533 13.766 1.00 90.56 419 GLU A O 1
ATOM 3309 N N . VAL A 1 420 ? -19.154 0.504 13.691 1.00 86.25 420 VAL A N 1
ATOM 3310 C CA . VAL A 1 420 ? -18.664 -0.866 13.558 1.00 86.25 420 VAL A CA 1
ATOM 3311 C C . VAL A 1 420 ? -18.304 -1.106 12.101 1.00 86.25 420 VAL A C 1
ATOM 3313 O O . VAL A 1 420 ? -19.170 -1.159 11.221 1.00 86.25 420 VAL A O 1
ATOM 3316 N N . MET A 1 421 ? -17.013 -1.248 11.843 1.00 86.12 421 MET A N 1
ATOM 3317 C CA . MET A 1 421 ? -16.511 -1.508 10.505 1.00 86.12 421 MET A CA 1
ATOM 3318 C C . MET A 1 421 ? -16.890 -2.929 10.094 1.00 86.12 421 MET A C 1
ATOM 3320 O O . MET A 1 421 ? -16.969 -3.842 10.920 1.00 86.12 421 MET A O 1
ATOM 3324 N N . ALA A 1 422 ? -17.164 -3.128 8.804 1.00 80.25 422 ALA A N 1
ATOM 3325 C CA . ALA A 1 422 ? -17.294 -4.485 8.292 1.00 80.25 422 ALA A CA 1
ATOM 3326 C C . ALA A 1 422 ? -15.983 -5.237 8.580 1.00 80.25 422 ALA A C 1
ATOM 3328 O O . ALA A 1 422 ? -14.925 -4.609 8.486 1.00 80.25 422 ALA A O 1
ATOM 3329 N N . PRO A 1 423 ? -16.014 -6.547 8.889 1.00 69.75 423 PRO A N 1
ATOM 3330 C CA . PRO A 1 423 ? -14.804 -7.337 8.723 1.00 69.75 423 PRO A CA 1
ATOM 3331 C C . PRO A 1 423 ? -14.349 -7.107 7.286 1.00 69.75 423 PRO A C 1
ATOM 3333 O O . PRO A 1 423 ? -15.196 -7.147 6.385 1.00 69.75 423 PRO A O 1
ATOM 3336 N N . ASP A 1 424 ? -13.069 -6.780 7.099 1.00 63.34 424 ASP A N 1
ATOM 3337 C CA . ASP A 1 424 ? -12.489 -6.612 5.771 1.00 63.34 424 ASP A CA 1
ATOM 3338 C C . ASP A 1 424 ? -12.933 -7.824 4.954 1.00 63.34 424 ASP A C 1
ATOM 3340 O O . ASP A 1 424 ? -12.586 -8.959 5.282 1.00 63.34 424 ASP A O 1
ATOM 3344 N N . SER A 1 425 ? -13.834 -7.610 3.992 1.00 47.31 425 SER A N 1
ATOM 3345 C CA . SER A 1 425 ? -14.376 -8.697 3.188 1.00 47.31 425 SER A CA 1
ATOM 3346 C C . SER A 1 425 ? -13.183 -9.304 2.476 1.00 47.31 425 SER A C 1
ATOM 3348 O O . SER A 1 425 ? -12.617 -8.598 1.646 1.00 47.31 425 SER A O 1
ATOM 3350 N N . ASP A 1 426 ? -12.784 -10.519 2.874 1.00 39.88 426 ASP A N 1
ATOM 3351 C CA . ASP A 1 426 ? -11.559 -11.212 2.458 1.00 39.88 426 ASP A CA 1
ATOM 3352 C C . ASP A 1 426 ? -11.056 -10.729 1.086 1.00 39.88 426 ASP A C 1
ATOM 3354 O O . ASP A 1 426 ? -11.586 -11.134 0.045 1.00 39.88 426 ASP A O 1
ATOM 3358 N N . GLY A 1 427 ? -10.079 -9.815 1.111 1.00 41.12 427 GLY A N 1
ATOM 3359 C CA . GLY A 1 427 ? -9.420 -9.281 -0.085 1.00 41.12 427 GLY A CA 1
ATOM 3360 C C . GLY A 1 427 ? -8.655 -10.346 -0.861 1.00 41.12 427 GLY A C 1
ATOM 3361 O O . GLY A 1 427 ? -8.095 -11.277 -0.233 1.00 41.12 427 GLY A O 1
#

Mean predicted aligned error: 10.83 Å